Protein AF-A0A2V1DKL8-F1 (afdb_monomer)

pLDDT: mean 72.3, std 21.37, range [25.73, 98.31]

Sequence (509 aa):
MTGAEKKDPSKLLTTAANIFSCLVNYNNRELILEALHSHMLMFLSILDGDPPRKLQGILYDALERQISDAVESLVVLFRENKKTIEDAMGDLTGALDDKPTSRDTALGSLLHSFHAHFISGETPPTEGKKKELTEAKKKDLISEAARWIQTYKLDEDQTYNRLGRTLGNIKSGRDIVNLLYDLALPQLTLNTFVRFIRVFTMAKTPNILYGLPGTSTTTHTPSREIKQAFVSQDKSGFSDAAMKKARESLSLADDKIPFQQLVPVEKQHVLRLLECLHAKRTPQQGAPHYNLFGYSACKTMQQTEQLSLIYKKILIECRNKNDAFEVFWRAMVRYGILDLIDKKGYREDRKTIPELAKELSYPLKGDESVWVLKAFLRAAADSDPPDCLIRDFGFHLCTKREETVYLKAVYSQLLQKCSVSTLHEACMAGKLRELSRSYGIPVDENKQRLLGNQIGAAGVGYQTTDREFWRKGGIYKSSKKQALYINDRYIKLAREEFEQDRKNSLRFG

Structure (mmCIF, N/CA/C/O backbone):
data_AF-A0A2V1DKL8-F1
#
_entry.id   AF-A0A2V1DKL8-F1
#
loop_
_atom_site.group_PDB
_atom_site.id
_atom_site.type_symbol
_atom_site.label_atom_id
_atom_site.label_alt_id
_atom_site.label_comp_id
_atom_site.label_asym_id
_atom_site.label_entity_id
_atom_site.label_seq_id
_atom_site.pdbx_PDB_ins_code
_atom_site.Cartn_x
_atom_site.Cartn_y
_atom_site.Cartn_z
_atom_site.occupancy
_atom_site.B_iso_or_equiv
_atom_site.auth_seq_id
_atom_site.auth_comp_id
_atom_site.auth_asym_id
_atom_site.auth_atom_id
_atom_site.pdbx_PDB_model_num
ATOM 1 N N . MET A 1 1 ? 42.972 -24.983 19.646 1.00 34.84 1 MET A N 1
ATOM 2 C CA . MET A 1 1 ? 41.713 -25.579 19.148 1.00 34.84 1 MET A CA 1
ATOM 3 C C . MET A 1 1 ? 41.919 -26.005 17.701 1.00 34.84 1 MET A C 1
ATOM 5 O O . MET A 1 1 ? 41.715 -25.216 16.793 1.00 34.84 1 MET A O 1
ATOM 9 N N . THR A 1 2 ? 42.403 -27.224 17.490 1.00 37.97 2 THR A N 1
ATOM 10 C CA . THR A 1 2 ? 42.576 -27.852 16.172 1.00 37.97 2 THR A CA 1
ATOM 11 C C . THR A 1 2 ? 41.723 -29.107 16.175 1.00 37.97 2 THR A C 1
ATOM 13 O O . THR A 1 2 ? 42.066 -30.090 16.823 1.00 37.97 2 THR A O 1
ATOM 16 N N . GLY A 1 3 ? 40.570 -29.025 15.526 1.00 34.09 3 GLY A N 1
ATOM 17 C CA . GLY A 1 3 ? 39.575 -30.090 15.501 1.00 34.09 3 GLY A CA 1
ATOM 18 C C . GLY A 1 3 ? 38.412 -29.707 14.598 1.00 34.09 3 GLY A C 1
ATOM 19 O O . GLY A 1 3 ? 37.269 -29.714 15.031 1.00 34.09 3 GLY A O 1
ATOM 20 N N . ALA A 1 4 ? 38.707 -29.289 13.366 1.00 39.38 4 ALA A N 1
ATOM 21 C CA . ALA A 1 4 ? 37.689 -29.251 12.328 1.00 39.38 4 ALA A CA 1
ATOM 22 C C . ALA A 1 4 ? 37.575 -30.675 11.775 1.00 39.38 4 ALA A C 1
ATOM 24 O O . ALA A 1 4 ? 38.445 -31.125 11.028 1.00 39.38 4 ALA A O 1
ATOM 25 N N . GLU A 1 5 ? 36.544 -31.407 12.198 1.00 38.72 5 GLU A N 1
ATOM 26 C CA . GLU A 1 5 ? 36.168 -32.669 11.565 1.00 38.72 5 GLU A CA 1
ATOM 27 C C . GLU A 1 5 ? 36.008 -32.430 10.059 1.00 38.72 5 GLU A C 1
ATOM 29 O O . GLU A 1 5 ? 35.176 -31.626 9.627 1.00 38.72 5 GLU A O 1
ATOM 34 N N . LYS A 1 6 ? 36.824 -33.117 9.250 1.00 44.03 6 LYS A N 1
ATOM 35 C CA . LYS A 1 6 ? 36.648 -33.163 7.797 1.00 44.03 6 LYS A CA 1
ATOM 36 C C . LYS A 1 6 ? 35.292 -33.807 7.521 1.00 44.03 6 LYS A C 1
ATOM 38 O O . LYS A 1 6 ? 35.160 -35.027 7.573 1.00 44.03 6 LYS A O 1
ATOM 43 N N . LYS A 1 7 ? 34.275 -32.982 7.267 1.00 53.84 7 LYS A N 1
ATOM 44 C CA . LYS A 1 7 ? 32.959 -33.460 6.844 1.00 53.84 7 LYS A CA 1
ATOM 45 C C . LYS A 1 7 ? 33.120 -34.239 5.541 1.00 53.84 7 LYS A C 1
ATOM 47 O O . LYS A 1 7 ? 33.746 -33.754 4.602 1.00 53.84 7 LYS A O 1
ATOM 52 N N . ASP A 1 8 ? 32.557 -35.441 5.519 1.00 61.47 8 ASP A N 1
ATOM 53 C CA . ASP A 1 8 ? 32.541 -36.340 4.368 1.00 61.47 8 ASP A CA 1
ATOM 54 C C . ASP A 1 8 ? 31.956 -35.620 3.130 1.00 61.47 8 ASP A C 1
ATOM 56 O O . ASP A 1 8 ? 30.767 -35.267 3.135 1.00 61.47 8 ASP A O 1
ATOM 60 N N . PRO A 1 9 ? 32.762 -35.388 2.075 1.00 49.69 9 PRO A N 1
ATOM 61 C CA . PRO A 1 9 ? 32.331 -34.683 0.870 1.00 49.69 9 PRO A CA 1
ATOM 62 C C . PRO A 1 9 ? 31.106 -35.324 0.208 1.00 49.69 9 PRO A C 1
ATOM 64 O O . PRO A 1 9 ? 30.280 -34.616 -0.367 1.00 49.69 9 PRO A O 1
ATOM 67 N N . SER A 1 10 ? 30.938 -36.647 0.329 1.00 47.75 10 SER A N 1
ATOM 68 C CA . SER A 1 10 ? 29.822 -37.380 -0.281 1.00 47.75 10 SER A CA 1
ATOM 69 C C . SER A 1 10 ? 28.465 -37.029 0.348 1.00 47.75 10 SER A C 1
ATOM 71 O O . SER A 1 10 ? 27.461 -36.879 -0.356 1.00 47.75 10 SER A O 1
ATOM 73 N N . LYS A 1 11 ? 28.428 -36.796 1.666 1.00 55.28 11 LYS A N 1
ATOM 74 C CA . LYS A 1 11 ? 27.212 -36.383 2.387 1.00 55.28 11 LYS A CA 1
ATOM 75 C C . LYS A 1 11 ? 26.828 -34.941 2.072 1.00 55.28 11 LYS A C 1
ATOM 77 O O . LYS A 1 11 ? 25.643 -34.634 1.945 1.00 55.28 11 LYS A O 1
ATOM 82 N N . LEU A 1 12 ? 27.819 -34.064 1.903 1.00 51.78 12 LEU A N 1
ATOM 83 C CA . LEU A 1 12 ? 27.602 -32.673 1.492 1.00 51.78 12 LEU A CA 1
ATOM 84 C C . LEU A 1 12 ? 27.079 -32.585 0.052 1.00 51.78 12 LEU A C 1
ATOM 86 O O . LEU A 1 12 ? 26.135 -31.843 -0.208 1.00 51.78 12 LEU A O 1
ATOM 90 N N . LEU A 1 13 ? 27.619 -33.407 -0.851 1.00 50.56 13 LEU A N 1
ATOM 91 C CA . LEU A 1 13 ? 27.139 -33.552 -2.229 1.00 50.56 13 LEU A CA 1
ATOM 92 C C . LEU A 1 13 ? 25.694 -34.054 -2.296 1.00 50.56 13 LEU A C 1
ATOM 94 O O . LEU A 1 13 ? 24.873 -33.474 -3.001 1.00 50.56 13 LEU A O 1
ATOM 98 N N . THR A 1 14 ? 25.361 -35.072 -1.502 1.00 52.91 14 THR A N 1
ATOM 99 C CA . THR A 1 14 ? 23.989 -35.598 -1.404 1.00 52.91 14 THR A CA 1
ATOM 100 C C . THR A 1 14 ? 23.024 -34.541 -0.857 1.00 52.91 14 THR A C 1
ATOM 102 O O . THR A 1 14 ? 21.916 -34.378 -1.357 1.00 52.91 14 THR A O 1
ATOM 105 N N . THR A 1 15 ? 23.461 -33.759 0.133 1.00 55.34 15 THR A N 1
ATOM 106 C CA . THR A 1 15 ? 22.656 -32.674 0.715 1.00 55.34 15 THR A CA 1
ATOM 107 C C . THR A 1 15 ? 22.405 -31.557 -0.298 1.00 55.34 15 THR A C 1
ATOM 109 O O . THR A 1 15 ? 21.281 -31.078 -0.404 1.00 55.34 15 THR A O 1
ATOM 112 N N . ALA A 1 16 ? 23.410 -31.172 -1.087 1.00 51.88 16 ALA A N 1
ATOM 113 C CA . ALA A 1 16 ? 23.239 -30.166 -2.130 1.00 51.88 16 ALA A CA 1
ATOM 114 C C . ALA A 1 16 ? 22.355 -30.647 -3.284 1.00 51.88 16 ALA A C 1
ATOM 116 O O . ALA A 1 16 ? 21.522 -29.876 -3.747 1.00 51.88 16 ALA A O 1
ATOM 117 N N . ALA A 1 17 ? 22.467 -31.914 -3.696 1.00 50.84 17 ALA A N 1
ATOM 118 C CA . ALA A 1 17 ? 21.558 -32.503 -4.678 1.00 50.84 17 ALA A CA 1
ATOM 119 C C . ALA A 1 17 ? 20.100 -32.488 -4.182 1.00 50.84 17 ALA A C 1
ATOM 121 O O . ALA A 1 17 ? 19.198 -32.116 -4.929 1.00 50.84 17 ALA A O 1
ATOM 122 N N . ASN A 1 18 ? 19.876 -32.787 -2.898 1.00 54.19 18 ASN A N 1
ATOM 123 C CA . ASN A 1 18 ? 18.548 -32.732 -2.283 1.00 54.19 18 ASN A CA 1
ATOM 124 C C . ASN A 1 18 ? 18.017 -31.295 -2.160 1.00 54.19 18 ASN A C 1
ATOM 126 O O . ASN A 1 18 ? 16.849 -31.053 -2.442 1.00 54.19 18 ASN A O 1
ATOM 130 N N . ILE A 1 19 ? 18.861 -30.324 -1.789 1.00 53.41 19 ILE A N 1
ATOM 131 C CA . ILE A 1 19 ? 18.485 -28.900 -1.754 1.00 53.41 19 ILE A CA 1
ATOM 132 C C . ILE A 1 19 ? 18.141 -28.409 -3.161 1.00 53.41 19 ILE A C 1
ATOM 134 O O . ILE A 1 19 ? 17.143 -27.719 -3.336 1.00 53.41 19 ILE A O 1
ATOM 138 N N . PHE A 1 20 ? 18.925 -28.792 -4.168 1.00 52.41 20 PHE A N 1
ATOM 139 C CA . PHE A 1 20 ? 18.675 -28.419 -5.556 1.00 52.41 20 PHE A CA 1
ATOM 140 C C . PHE A 1 20 ? 17.367 -29.033 -6.073 1.00 52.41 20 PHE A C 1
ATOM 142 O O . PHE A 1 20 ? 16.547 -28.318 -6.637 1.00 52.41 20 PHE A O 1
ATOM 149 N N . SER A 1 21 ? 17.116 -30.316 -5.789 1.00 47.81 21 SER A N 1
ATOM 150 C CA . SER A 1 21 ? 15.840 -30.985 -6.081 1.00 47.81 21 SER A CA 1
ATOM 151 C C . SER A 1 21 ? 14.655 -30.294 -5.390 1.00 47.81 21 SER A C 1
ATOM 153 O O . SER A 1 21 ? 13.618 -30.075 -6.010 1.00 47.81 21 SER A O 1
ATOM 155 N N . CYS A 1 22 ? 14.822 -29.852 -4.140 1.00 48.22 22 CYS A N 1
ATOM 156 C CA . CYS A 1 22 ? 13.815 -29.061 -3.435 1.00 48.22 22 CYS A CA 1
ATOM 157 C C . CYS A 1 22 ? 13.587 -27.687 -4.081 1.00 48.22 22 CYS A C 1
ATOM 159 O O . CYS A 1 22 ? 12.439 -27.284 -4.216 1.00 48.22 22 CYS A O 1
ATOM 161 N N . LEU A 1 23 ? 14.645 -26.978 -4.491 1.00 49.31 23 LEU A N 1
ATOM 162 C CA . LEU A 1 23 ? 14.556 -25.650 -5.113 1.00 49.31 23 LEU A CA 1
ATOM 163 C C . LEU A 1 23 ? 13.902 -25.694 -6.498 1.00 49.31 23 LEU A C 1
ATOM 165 O O . LEU A 1 23 ? 13.157 -24.784 -6.839 1.00 49.31 23 LEU A O 1
ATOM 169 N N . VAL A 1 24 ? 14.119 -26.763 -7.264 1.00 48.94 24 VAL A N 1
ATOM 170 C CA . VAL A 1 24 ? 13.468 -26.999 -8.564 1.00 48.94 24 VAL A CA 1
ATOM 171 C C . VAL A 1 24 ? 11.943 -27.154 -8.429 1.00 48.94 24 VAL A C 1
ATOM 173 O O . VAL A 1 24 ? 11.218 -26.791 -9.348 1.00 48.94 24 VAL A O 1
ATOM 176 N N . ASN A 1 25 ? 11.441 -27.589 -7.268 1.00 46.91 25 ASN A N 1
ATOM 177 C CA . ASN A 1 25 ? 10.005 -27.728 -6.993 1.00 46.91 25 ASN A CA 1
ATOM 178 C C . ASN A 1 25 ? 9.313 -26.426 -6.526 1.00 46.91 25 ASN A C 1
ATOM 180 O O . ASN A 1 25 ? 8.113 -26.439 -6.245 1.00 46.91 25 ASN A O 1
ATOM 184 N N . TYR A 1 26 ? 10.032 -25.303 -6.405 1.00 48.69 26 TYR A N 1
ATOM 185 C CA . TYR A 1 26 ? 9.445 -24.014 -6.017 1.00 48.69 26 TYR A CA 1
ATOM 186 C C . TYR A 1 26 ? 9.045 -23.177 -7.243 1.00 48.69 26 TYR A C 1
ATOM 188 O O . TYR A 1 26 ? 9.864 -22.866 -8.096 1.00 48.69 26 TYR A O 1
ATOM 196 N N . ASN A 1 27 ? 7.807 -22.677 -7.280 1.00 41.16 27 ASN A N 1
ATOM 197 C CA . ASN A 1 27 ? 7.339 -21.751 -8.328 1.00 41.16 27 ASN A CA 1
ATOM 198 C C . ASN A 1 27 ? 7.827 -20.295 -8.152 1.00 41.16 27 ASN A C 1
ATOM 200 O O . ASN A 1 27 ? 7.345 -19.397 -8.838 1.00 41.16 27 ASN A O 1
ATOM 204 N N . ASN A 1 28 ? 8.761 -20.019 -7.233 1.00 45.53 28 ASN A N 1
ATOM 205 C CA . ASN A 1 28 ? 9.243 -18.659 -6.979 1.00 45.53 28 ASN A CA 1
ATOM 206 C C . ASN A 1 28 ? 10.683 -18.463 -7.472 1.00 45.53 28 ASN A C 1
ATOM 208 O O . ASN A 1 28 ? 11.660 -18.822 -6.812 1.00 45.53 28 ASN A O 1
ATOM 212 N N . ARG A 1 29 ? 10.786 -17.843 -8.648 1.00 41.84 29 ARG A N 1
ATOM 213 C CA . ARG A 1 29 ? 12.025 -17.652 -9.406 1.00 41.84 29 ARG A CA 1
ATOM 214 C C . ARG A 1 29 ? 13.069 -16.786 -8.687 1.00 41.84 29 ARG A C 1
ATOM 216 O O . ARG A 1 29 ? 14.257 -17.017 -8.886 1.00 41.84 29 ARG A O 1
ATOM 223 N N . GLU A 1 30 ? 12.662 -15.824 -7.857 1.00 42.25 30 GLU A N 1
ATOM 224 C CA . GLU A 1 30 ? 13.596 -14.937 -7.136 1.00 42.25 30 GLU A CA 1
ATOM 225 C C . GLU A 1 30 ? 14.198 -15.612 -5.898 1.00 42.25 30 GLU A C 1
ATOM 227 O O . GLU A 1 30 ? 15.414 -15.575 -5.707 1.00 42.25 30 GLU A O 1
ATOM 232 N N . LEU A 1 31 ? 13.378 -16.333 -5.127 1.00 47.94 31 LEU A N 1
ATOM 233 C CA . LEU A 1 31 ? 13.837 -17.139 -3.987 1.00 47.94 31 LEU A CA 1
ATOM 234 C C . LEU A 1 31 ? 14.804 -18.249 -4.421 1.00 47.94 31 LEU A C 1
ATOM 236 O O . LEU A 1 31 ? 15.792 -18.514 -3.736 1.00 47.94 31 LEU A O 1
ATOM 240 N N . ILE A 1 32 ? 14.564 -18.857 -5.588 1.00 50.50 32 ILE A N 1
ATOM 241 C CA . ILE A 1 32 ? 15.479 -19.836 -6.187 1.00 50.50 32 ILE A CA 1
ATOM 242 C C . ILE A 1 32 ? 16.843 -19.203 -6.488 1.00 50.50 32 ILE A C 1
ATOM 244 O O . ILE A 1 32 ? 17.870 -19.814 -6.199 1.00 50.50 32 ILE A O 1
ATOM 248 N N . LEU A 1 33 ? 16.877 -17.984 -7.034 1.00 45.41 33 LEU A N 1
ATOM 249 C CA . LEU A 1 33 ? 18.122 -17.303 -7.406 1.00 45.41 33 LEU A CA 1
ATOM 250 C C . LEU A 1 33 ? 18.946 -16.872 -6.184 1.00 45.41 33 LEU A C 1
ATOM 252 O O . LEU A 1 33 ? 20.166 -17.044 -6.188 1.00 45.41 33 LEU A O 1
ATOM 256 N N . GLU A 1 34 ? 18.308 -16.371 -5.126 1.00 49.34 34 GLU A N 1
ATOM 257 C CA . GLU A 1 34 ? 18.997 -16.001 -3.880 1.00 49.34 34 GLU A CA 1
ATOM 258 C C . GLU A 1 34 ? 19.499 -17.224 -3.101 1.00 49.34 34 GLU A C 1
ATOM 260 O O . GLU A 1 34 ? 20.631 -17.227 -2.593 1.00 49.34 34 GLU A O 1
ATOM 265 N N . ALA A 1 35 ? 18.698 -18.294 -3.058 1.00 51.62 35 ALA A N 1
ATOM 266 C CA . ALA A 1 35 ? 19.099 -19.557 -2.456 1.00 51.62 35 ALA A CA 1
ATOM 267 C C . ALA A 1 35 ? 20.248 -20.203 -3.242 1.00 51.62 35 ALA A C 1
ATOM 269 O O . ALA A 1 35 ? 21.226 -20.635 -2.630 1.00 51.62 35 ALA A O 1
ATOM 270 N N . LEU A 1 36 ? 20.186 -20.216 -4.578 1.00 51.56 36 LEU A N 1
ATOM 271 C CA . LEU A 1 36 ? 21.268 -20.715 -5.430 1.00 51.56 36 LEU A CA 1
ATOM 272 C C . LEU A 1 36 ? 22.556 -19.929 -5.220 1.00 51.56 36 LEU A C 1
ATOM 274 O O . LEU A 1 36 ? 23.607 -20.535 -5.041 1.00 51.56 36 LEU A O 1
ATOM 278 N N . HIS A 1 37 ? 22.482 -18.598 -5.182 1.00 51.81 37 HIS A N 1
ATOM 279 C CA . HIS A 1 37 ? 23.653 -17.751 -4.976 1.00 51.81 37 HIS A CA 1
ATOM 280 C C . HIS A 1 37 ? 24.334 -18.035 -3.628 1.00 51.81 37 HIS A C 1
ATOM 282 O O . HIS A 1 37 ? 25.543 -18.268 -3.582 1.00 51.81 37 HIS A O 1
ATOM 288 N N . SER A 1 38 ? 23.562 -18.098 -2.540 1.00 50.53 38 SER A N 1
ATOM 289 C CA . SER A 1 38 ? 24.103 -18.299 -1.189 1.00 50.53 38 SER A CA 1
ATOM 290 C C . SER A 1 38 ? 24.679 -19.704 -0.987 1.00 50.53 38 SER A C 1
ATOM 292 O O . SER A 1 38 ? 25.759 -19.864 -0.413 1.00 50.53 38 SER A O 1
ATOM 294 N N . HIS A 1 39 ? 24.003 -20.734 -1.505 1.00 58.09 39 HIS A N 1
ATOM 295 C CA . HIS A 1 39 ? 24.470 -22.114 -1.383 1.00 58.09 39 HIS A CA 1
ATOM 296 C C . HIS A 1 39 ? 25.625 -22.422 -2.343 1.00 58.09 39 HIS A C 1
ATOM 298 O O . HIS A 1 39 ? 26.520 -23.174 -1.969 1.00 58.09 39 HIS A O 1
ATOM 304 N N . MET A 1 40 ? 25.683 -21.803 -3.529 1.00 55.00 40 MET A N 1
ATOM 305 C CA . MET A 1 40 ? 26.825 -21.948 -4.440 1.00 55.00 40 MET A CA 1
ATOM 306 C C . MET A 1 40 ? 28.096 -21.300 -3.896 1.00 55.00 40 MET A C 1
ATOM 308 O O . MET A 1 40 ? 29.163 -21.883 -4.051 1.00 55.00 40 MET A O 1
ATOM 312 N N . LEU A 1 41 ? 28.015 -20.145 -3.226 1.00 54.16 41 LEU A N 1
ATOM 313 C CA . LEU A 1 41 ? 29.183 -19.544 -2.567 1.00 54.16 41 LEU A CA 1
ATOM 314 C C . LEU A 1 41 ? 29.725 -20.437 -1.441 1.00 54.16 41 LEU A C 1
ATOM 316 O O . LEU A 1 41 ? 30.938 -20.568 -1.285 1.00 54.16 41 LEU A O 1
ATOM 320 N N . MET A 1 42 ? 28.831 -21.107 -0.707 1.00 56.12 42 MET A N 1
ATOM 321 C CA . MET A 1 42 ? 29.203 -22.126 0.277 1.00 56.12 42 MET A CA 1
ATOM 322 C C . MET A 1 42 ? 29.793 -23.383 -0.384 1.00 56.12 42 MET A C 1
ATOM 324 O O . MET A 1 42 ? 30.676 -24.015 0.178 1.00 56.12 42 MET A O 1
ATOM 328 N N . PHE A 1 43 ? 29.337 -23.751 -1.581 1.00 54.03 43 PHE A N 1
ATOM 329 C CA . PHE A 1 43 ? 29.824 -24.931 -2.298 1.00 54.03 43 PHE A CA 1
ATOM 330 C C . PHE A 1 43 ? 31.195 -24.704 -2.952 1.00 54.03 43 PHE A C 1
ATOM 332 O O . PHE A 1 43 ? 32.062 -25.576 -2.917 1.00 54.03 43 PHE A O 1
ATOM 339 N N . LEU A 1 44 ? 31.414 -23.510 -3.509 1.00 54.84 44 LEU A N 1
ATOM 340 C CA . LEU A 1 44 ? 32.67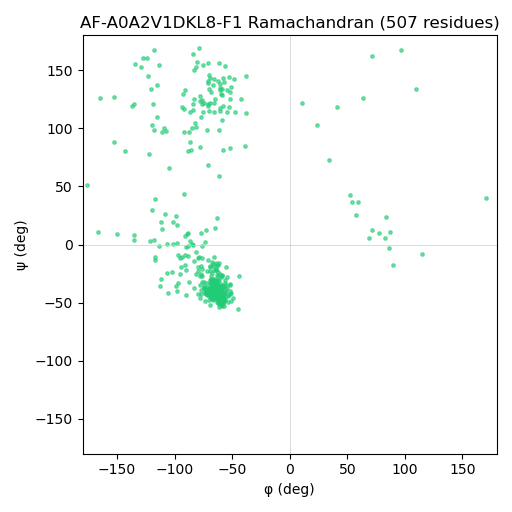5 -23.099 -4.127 1.00 54.84 44 LEU A CA 1
ATOM 341 C C . LEU A 1 44 ? 33.814 -22.960 -3.109 1.00 54.84 44 LEU A C 1
ATOM 343 O O . LEU A 1 44 ? 34.968 -23.110 -3.489 1.00 54.84 44 LEU A O 1
ATOM 347 N N . SER A 1 45 ? 33.509 -22.720 -1.829 1.00 55.72 45 SER A N 1
ATOM 348 C CA . SER A 1 45 ? 34.519 -22.688 -0.763 1.00 55.72 45 SER A CA 1
ATOM 349 C C . SER A 1 45 ? 34.945 -24.077 -0.268 1.00 55.72 45 SER A C 1
ATOM 351 O O . SER A 1 45 ? 35.936 -24.184 0.449 1.00 55.72 45 SER A O 1
ATOM 353 N N . ILE A 1 46 ? 34.220 -25.136 -0.651 1.00 54.88 46 ILE A N 1
ATOM 354 C CA . ILE A 1 46 ? 34.456 -26.522 -0.207 1.00 54.88 46 ILE A CA 1
ATOM 355 C C . ILE A 1 46 ? 35.180 -27.354 -1.281 1.00 54.88 46 ILE A C 1
ATOM 357 O O . ILE A 1 46 ? 35.836 -28.347 -0.963 1.00 54.88 46 ILE A O 1
ATOM 361 N N . LEU A 1 47 ? 35.076 -26.976 -2.556 1.00 54.16 47 LEU A N 1
ATOM 362 C CA . LEU A 1 47 ? 35.704 -27.700 -3.661 1.00 54.16 47 LEU A CA 1
ATOM 363 C C . LEU A 1 47 ? 37.162 -27.252 -3.862 1.00 54.16 47 LEU A C 1
ATOM 365 O O . LEU A 1 47 ? 37.419 -26.246 -4.516 1.00 54.16 47 LEU A O 1
ATOM 369 N N . ASP A 1 48 ? 38.120 -28.037 -3.359 1.00 49.28 48 ASP A N 1
ATOM 370 C CA . ASP A 1 48 ? 39.527 -27.936 -3.773 1.00 49.28 48 ASP A CA 1
ATOM 371 C C . ASP A 1 48 ? 39.699 -28.466 -5.218 1.00 49.28 48 ASP A C 1
ATOM 373 O O . ASP A 1 48 ? 39.408 -29.632 -5.526 1.00 49.28 48 ASP A O 1
ATOM 377 N N . GLY A 1 49 ? 40.184 -27.601 -6.117 1.00 60.91 49 GLY A N 1
ATOM 378 C CA . GLY A 1 49 ? 40.413 -27.876 -7.547 1.00 60.91 49 GLY A CA 1
ATOM 379 C C . GLY A 1 49 ? 39.270 -27.428 -8.469 1.00 60.91 49 GLY A C 1
ATOM 380 O O . GLY A 1 49 ? 38.199 -27.116 -7.978 1.00 60.91 49 GLY A O 1
ATOM 381 N N . ASP A 1 50 ? 39.515 -27.409 -9.794 1.00 55.75 50 ASP A N 1
ATOM 382 C CA . ASP A 1 50 ? 38.708 -26.786 -10.879 1.00 55.75 50 ASP A CA 1
ATOM 383 C C . ASP A 1 50 ? 37.168 -26.923 -10.703 1.00 55.75 50 ASP A C 1
ATOM 385 O O . ASP A 1 50 ? 36.546 -27.858 -11.235 1.00 55.75 50 ASP A O 1
ATOM 389 N N . PRO A 1 51 ? 36.533 -26.009 -9.934 1.00 57.66 51 PRO A N 1
ATOM 390 C CA . PRO A 1 51 ? 35.159 -26.162 -9.449 1.00 57.66 51 PRO A CA 1
ATOM 391 C C . PRO A 1 51 ? 34.090 -26.199 -10.555 1.00 57.66 51 PRO A C 1
ATOM 393 O O . PRO A 1 51 ? 33.126 -26.959 -10.414 1.00 57.66 51 PRO A O 1
ATOM 396 N N . PRO A 1 52 ? 34.230 -25.448 -11.672 1.00 58.56 52 PRO A N 1
ATOM 397 C CA . PRO A 1 52 ? 33.243 -25.431 -12.742 1.00 58.56 52 PRO A CA 1
ATOM 398 C C . PRO A 1 52 ? 32.980 -26.807 -13.343 1.00 58.56 52 PRO A C 1
ATOM 400 O O . PRO A 1 52 ? 31.824 -27.146 -13.559 1.00 58.56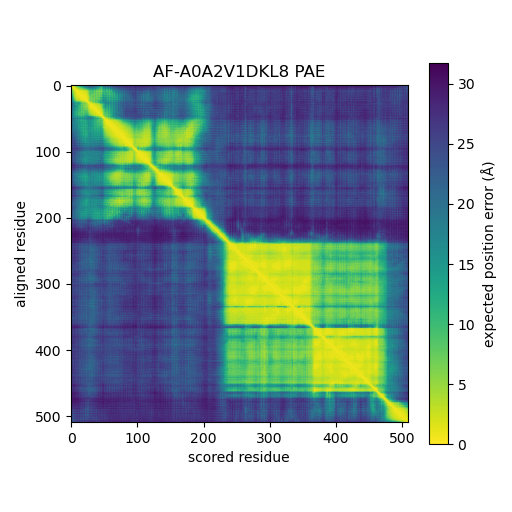 52 PRO A O 1
ATOM 403 N N . ARG A 1 53 ? 34.016 -27.624 -13.578 1.00 58.62 53 ARG A N 1
ATOM 404 C CA . ARG A 1 53 ? 33.861 -28.903 -14.294 1.00 58.62 53 ARG A CA 1
ATOM 405 C C . ARG A 1 53 ? 33.175 -29.972 -13.452 1.00 58.62 53 ARG A C 1
ATOM 407 O O . ARG A 1 53 ? 32.310 -30.680 -13.959 1.00 58.62 53 ARG A O 1
ATOM 414 N N . LYS A 1 54 ? 33.533 -30.078 -12.168 1.00 65.06 54 LYS A N 1
ATOM 415 C CA . LYS A 1 54 ? 32.912 -31.053 -11.256 1.00 65.06 54 LYS A CA 1
ATOM 416 C C . LYS A 1 54 ? 31.460 -30.690 -10.962 1.00 65.06 54 LYS A C 1
ATOM 418 O O . LYS A 1 54 ? 30.599 -31.560 -11.014 1.00 65.06 54 LYS A O 1
ATOM 423 N N . LEU A 1 55 ? 31.182 -29.409 -10.708 1.00 59.81 55 LEU A N 1
ATOM 424 C CA . LEU A 1 55 ? 29.823 -28.934 -10.453 1.00 59.81 55 LEU A CA 1
ATOM 425 C C . LEU A 1 55 ? 28.940 -29.057 -11.702 1.00 59.81 55 LEU A C 1
ATOM 427 O O . LEU A 1 55 ? 27.787 -29.459 -11.602 1.00 59.81 55 LEU A O 1
ATOM 431 N N . GLN A 1 56 ? 29.504 -28.776 -12.880 1.00 60.78 56 GLN A N 1
ATOM 432 C CA . GLN A 1 56 ? 28.856 -29.016 -14.163 1.00 60.78 56 GLN A CA 1
ATOM 433 C C . GLN A 1 56 ? 28.498 -30.499 -14.331 1.00 60.78 56 GLN A C 1
ATOM 435 O O . GLN A 1 56 ? 27.352 -30.784 -14.653 1.00 60.78 56 GLN A O 1
ATOM 440 N N . GLY A 1 57 ? 29.421 -31.428 -14.055 1.00 68.44 57 GLY A N 1
ATOM 441 C CA . GLY A 1 57 ? 29.146 -32.871 -14.101 1.00 68.44 57 GLY A CA 1
ATOM 442 C C . GLY A 1 57 ? 28.002 -33.292 -13.174 1.00 68.44 57 GLY A C 1
ATOM 443 O O . GLY A 1 57 ? 27.041 -33.890 -13.631 1.00 68.44 57 GLY A O 1
ATOM 444 N N . ILE A 1 58 ? 28.039 -32.877 -11.904 1.00 69.31 58 ILE A N 1
ATOM 445 C CA . ILE A 1 58 ? 26.988 -33.201 -10.920 1.00 69.31 58 ILE A CA 1
ATOM 446 C C . ILE A 1 58 ? 25.624 -32.643 -11.338 1.00 69.31 58 ILE A C 1
ATOM 448 O O . ILE A 1 58 ? 24.603 -33.306 -11.162 1.00 69.31 58 ILE A O 1
ATOM 452 N N . LEU A 1 59 ? 25.595 -31.423 -11.880 1.00 61.41 59 LEU A N 1
ATOM 453 C CA . LEU A 1 59 ? 24.363 -30.818 -12.372 1.00 61.41 59 LEU A CA 1
ATOM 454 C C . LEU A 1 59 ? 23.835 -31.552 -13.600 1.00 61.41 59 LEU A C 1
ATOM 456 O O . LEU A 1 59 ? 22.637 -31.795 -13.646 1.00 61.41 59 LEU A O 1
ATOM 460 N N . TYR A 1 60 ? 24.693 -31.937 -14.550 1.00 66.69 60 TYR A N 1
ATOM 461 C CA . TYR A 1 60 ? 24.278 -32.760 -15.688 1.00 66.69 60 TYR A CA 1
ATOM 462 C C . TYR A 1 60 ? 23.729 -34.112 -15.232 1.00 66.69 60 TYR A C 1
ATOM 464 O O . TYR A 1 60 ? 22.638 -34.465 -15.661 1.00 66.69 60 TYR A O 1
ATOM 472 N N . ASP A 1 61 ? 24.401 -34.800 -14.307 1.00 70.88 61 ASP A N 1
ATOM 473 C CA . ASP A 1 61 ? 23.952 -36.098 -13.790 1.00 70.88 61 ASP A CA 1
ATOM 474 C C . ASP A 1 61 ? 22.601 -35.989 -13.059 1.00 70.88 61 ASP A C 1
ATOM 476 O O . ASP A 1 61 ? 21.727 -36.844 -13.204 1.00 70.88 61 ASP A O 1
ATOM 480 N N . ALA A 1 62 ? 22.403 -34.938 -12.254 1.00 68.50 62 ALA A N 1
ATOM 481 C CA . ALA A 1 62 ? 21.142 -34.703 -11.545 1.00 68.50 62 ALA A CA 1
ATOM 482 C C . ALA A 1 62 ? 20.001 -34.360 -12.513 1.00 68.50 62 ALA A C 1
ATOM 484 O O . ALA A 1 62 ? 18.882 -34.853 -12.361 1.00 68.50 62 ALA A O 1
ATOM 485 N N . LEU A 1 63 ? 20.303 -33.543 -13.523 1.00 62.78 63 LEU A N 1
ATOM 486 C CA . LEU A 1 63 ? 19.374 -33.166 -14.578 1.00 62.78 63 LEU A CA 1
ATOM 487 C C . LEU A 1 63 ? 18.955 -34.380 -15.411 1.00 62.78 63 LEU A C 1
ATOM 489 O O . LEU A 1 63 ? 17.774 -34.576 -15.672 1.00 62.78 63 LEU A O 1
ATOM 493 N N . GLU A 1 64 ? 19.927 -35.202 -15.800 1.00 71.19 64 GLU A N 1
ATOM 494 C CA . GLU A 1 64 ? 19.732 -36.421 -16.578 1.00 71.19 64 GLU A CA 1
ATOM 495 C C . GLU A 1 64 ? 18.851 -37.423 -15.828 1.00 71.19 64 GLU A C 1
ATOM 497 O O . GLU A 1 64 ? 17.918 -37.966 -16.418 1.00 71.19 64 GLU A O 1
ATOM 502 N N . ARG A 1 65 ? 19.059 -37.595 -14.514 1.00 72.88 65 ARG A N 1
ATOM 503 C CA . ARG A 1 65 ? 18.181 -38.428 -13.673 1.00 72.88 65 ARG A CA 1
ATOM 504 C C . ARG A 1 65 ? 16.753 -37.900 -13.624 1.00 72.88 65 ARG A C 1
ATOM 506 O O . ARG A 1 65 ? 15.832 -38.658 -13.898 1.00 72.88 65 ARG A O 1
ATOM 513 N N . GLN A 1 66 ? 16.562 -36.609 -13.343 1.00 70.56 66 GLN A N 1
ATOM 514 C CA . GLN A 1 66 ? 15.222 -36.016 -13.274 1.00 70.56 66 GLN A CA 1
ATOM 515 C C . G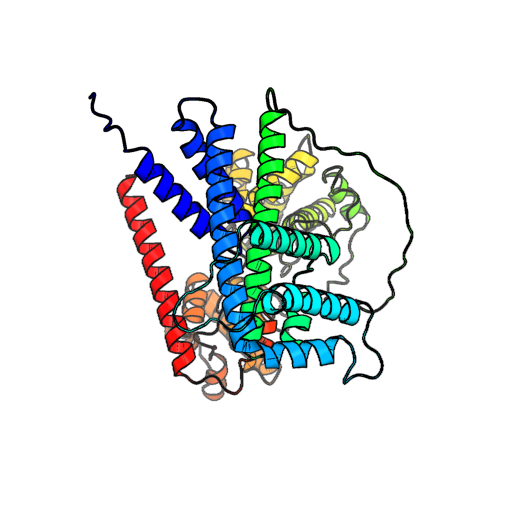LN A 1 66 ? 14.476 -36.145 -14.608 1.00 70.56 66 GLN A C 1
ATOM 517 O O . GLN A 1 66 ? 13.289 -36.468 -14.640 1.00 70.56 66 GLN A O 1
ATOM 522 N N . ILE A 1 67 ? 15.184 -35.920 -15.714 1.00 67.44 67 ILE A N 1
ATOM 523 C CA . ILE A 1 67 ? 14.639 -36.102 -17.053 1.00 67.44 67 ILE A CA 1
ATOM 524 C C . ILE A 1 67 ? 14.292 -37.578 -17.299 1.00 67.44 67 ILE A C 1
ATOM 526 O O . ILE A 1 67 ? 13.208 -37.860 -17.803 1.00 67.44 67 ILE A O 1
ATOM 530 N N . SER A 1 68 ? 15.171 -38.520 -16.937 1.00 72.69 68 SER A N 1
ATOM 531 C CA . SER A 1 68 ? 14.910 -39.957 -17.090 1.00 72.69 68 SER A CA 1
ATOM 532 C C . SER A 1 68 ? 13.665 -40.387 -16.309 1.00 72.69 68 SER A C 1
ATOM 534 O O . SER A 1 68 ? 12.798 -41.047 -16.878 1.00 72.69 68 SER A O 1
ATOM 536 N N . ASP A 1 69 ? 13.527 -39.955 -15.054 1.00 74.88 69 ASP A N 1
ATOM 537 C CA . ASP A 1 69 ? 12.381 -40.279 -14.195 1.00 74.88 69 ASP A CA 1
ATOM 538 C C . ASP A 1 69 ? 11.065 -39.713 -14.757 1.00 74.88 69 ASP A C 1
ATOM 540 O O . ASP A 1 69 ? 10.024 -40.383 -14.762 1.00 74.88 69 ASP A O 1
ATOM 544 N N . ALA A 1 70 ? 11.102 -38.485 -15.284 1.00 71.25 70 ALA A N 1
ATOM 545 C CA . ALA A 1 70 ? 9.948 -37.852 -15.916 1.00 71.25 70 ALA A CA 1
ATOM 546 C C . ALA A 1 70 ? 9.572 -38.532 -17.245 1.00 71.25 70 ALA A C 1
ATOM 548 O O . ALA A 1 70 ? 8.387 -38.754 -17.506 1.00 71.25 70 ALA A O 1
ATOM 549 N N . VAL A 1 71 ? 10.558 -38.931 -18.061 1.00 70.56 71 VAL A N 1
ATOM 550 C CA . VAL A 1 71 ? 10.325 -39.713 -19.287 1.00 70.56 71 VAL A CA 1
ATOM 551 C C . VAL A 1 71 ? 9.692 -41.060 -18.946 1.00 70.56 71 VAL A C 1
ATOM 553 O O . VAL A 1 71 ? 8.699 -41.431 -19.565 1.00 70.56 71 VAL A O 1
ATOM 556 N N . GLU A 1 72 ? 10.207 -41.784 -17.952 1.00 75.94 72 GLU A N 1
ATOM 557 C CA . GLU A 1 72 ? 9.634 -43.069 -17.531 1.00 75.94 72 GLU A CA 1
ATOM 558 C C . GLU A 1 72 ? 8.198 -42.918 -17.018 1.00 75.94 72 GLU A C 1
ATOM 560 O O . GLU A 1 72 ? 7.319 -43.700 -17.391 1.00 75.94 72 GLU A O 1
ATOM 565 N N . SER A 1 73 ? 7.932 -41.868 -16.240 1.00 77.50 73 SER A N 1
ATOM 566 C CA . SER A 1 73 ? 6.586 -41.542 -15.758 1.00 77.50 73 SER A CA 1
ATOM 567 C C . SER A 1 73 ? 5.621 -41.244 -16.910 1.00 77.50 73 SER A C 1
ATOM 569 O O . SER A 1 73 ? 4.489 -41.731 -16.918 1.00 77.50 73 SER A O 1
ATOM 571 N N . LEU A 1 74 ? 6.076 -40.512 -17.933 1.00 72.50 74 LEU A N 1
ATOM 572 C CA . LEU A 1 74 ? 5.288 -40.255 -19.140 1.00 72.50 74 LEU A CA 1
ATOM 573 C C . LEU A 1 74 ? 5.030 -41.527 -19.944 1.00 72.50 74 LEU A C 1
ATOM 575 O O . LEU A 1 74 ? 3.900 -41.730 -20.376 1.00 72.50 74 LEU A O 1
ATOM 579 N N . VAL A 1 75 ? 6.017 -42.413 -20.105 1.00 75.88 75 VAL A N 1
ATOM 580 C CA . VAL A 1 75 ? 5.828 -43.705 -20.793 1.00 75.88 75 VAL A CA 1
ATOM 581 C C . VAL A 1 75 ? 4.700 -44.501 -20.136 1.00 75.88 75 VAL A C 1
ATOM 583 O O . VAL A 1 75 ? 3.839 -45.047 -20.830 1.00 75.88 75 VAL A O 1
ATOM 586 N N . VAL A 1 76 ? 4.699 -44.576 -18.801 1.00 78.62 76 VAL A N 1
ATOM 587 C CA . VAL A 1 76 ? 3.664 -45.286 -18.039 1.00 78.62 76 VAL A CA 1
ATOM 588 C C . VAL A 1 76 ? 2.301 -44.634 -18.259 1.00 78.62 76 VAL A C 1
ATOM 590 O O . VAL A 1 76 ? 1.359 -45.324 -18.648 1.00 78.62 76 VAL A O 1
ATOM 593 N N . LEU A 1 77 ? 2.203 -43.309 -18.118 1.00 75.31 77 LEU A N 1
ATOM 594 C CA . LEU A 1 77 ? 0.940 -42.590 -18.298 1.00 75.31 77 LEU A CA 1
ATOM 595 C C . LEU A 1 77 ? 0.381 -42.700 -19.718 1.00 75.31 77 LEU A C 1
ATOM 597 O O . LEU A 1 77 ? -0.817 -42.937 -19.873 1.00 75.31 77 LEU A O 1
ATOM 601 N N . PHE A 1 78 ? 1.221 -42.563 -20.747 1.00 75.62 78 PHE A N 1
ATOM 602 C CA . PHE A 1 78 ? 0.804 -42.705 -22.144 1.00 75.62 78 PHE A CA 1
ATOM 603 C C . PHE A 1 78 ? 0.312 -44.122 -22.442 1.00 75.62 78 PHE A C 1
ATOM 605 O O . PHE A 1 78 ? -0.658 -44.296 -23.176 1.00 75.62 78 PHE A O 1
ATOM 612 N N . ARG A 1 79 ? 0.933 -45.142 -21.839 1.00 78.94 79 ARG A N 1
ATOM 613 C CA . ARG A 1 79 ? 0.497 -46.535 -21.981 1.00 78.94 79 ARG A CA 1
ATOM 614 C C . ARG A 1 79 ? -0.844 -46.784 -21.293 1.00 78.94 79 ARG A C 1
ATOM 616 O O . ARG A 1 79 ? -1.723 -47.399 -21.890 1.00 78.94 79 ARG A O 1
ATOM 623 N N . GLU A 1 80 ? -1.007 -46.304 -20.063 1.00 81.50 80 GLU A N 1
ATOM 624 C CA . GLU A 1 80 ? -2.232 -46.484 -19.273 1.00 81.50 80 GLU A CA 1
ATOM 625 C C . GLU A 1 80 ? -3.424 -45.702 -19.840 1.00 81.50 80 GLU A C 1
ATOM 627 O O . GLU A 1 80 ? -4.566 -46.138 -19.713 1.00 81.50 80 GLU A O 1
ATOM 632 N N . ASN A 1 81 ? -3.169 -44.569 -20.502 1.00 79.12 81 ASN A N 1
ATOM 633 C CA . ASN A 1 81 ? -4.201 -43.666 -21.020 1.00 79.12 81 ASN A CA 1
ATOM 634 C C . ASN A 1 81 ? -4.260 -43.633 -22.554 1.00 79.12 81 ASN A C 1
ATOM 636 O O . ASN A 1 81 ? -4.817 -42.690 -23.115 1.00 79.12 81 ASN A O 1
ATOM 640 N N . LYS A 1 82 ? -3.713 -44.651 -23.235 1.00 83.12 82 LYS A N 1
ATOM 641 C CA . LYS A 1 82 ? -3.565 -44.695 -24.699 1.00 83.12 82 LYS A CA 1
ATOM 642 C C . LYS A 1 82 ? -4.826 -44.244 -25.442 1.00 83.12 82 LYS A C 1
ATOM 644 O O . LYS A 1 82 ? -4.769 -43.299 -26.216 1.00 83.12 82 LYS A O 1
ATOM 649 N N . LYS A 1 83 ? -5.967 -44.877 -25.152 1.00 82.31 83 LYS A N 1
ATOM 650 C CA . LYS A 1 83 ? -7.240 -44.587 -25.828 1.00 82.31 83 LYS A CA 1
ATOM 651 C C . LYS A 1 83 ? -7.673 -43.126 -25.649 1.00 82.31 83 LYS A C 1
ATOM 653 O O . LYS A 1 83 ? -7.996 -42.464 -26.620 1.00 82.31 83 LYS A O 1
ATOM 658 N N . THR A 1 84 ? -7.609 -42.607 -24.423 1.00 77.12 84 THR A N 1
ATOM 659 C CA . THR A 1 84 ? -7.966 -41.213 -24.111 1.00 77.12 84 THR A CA 1
ATOM 660 C C . THR A 1 84 ? -7.081 -40.213 -24.857 1.00 77.12 84 THR A C 1
ATOM 662 O O . THR A 1 84 ? -7.546 -39.155 -25.269 1.00 77.12 84 THR A O 1
ATOM 665 N N . ILE A 1 85 ? -5.797 -40.537 -25.029 1.00 75.94 85 ILE A N 1
ATOM 666 C CA . ILE A 1 85 ? -4.847 -39.698 -25.767 1.00 75.94 85 ILE A CA 1
ATOM 667 C C . ILE A 1 85 ? -5.125 -39.773 -27.272 1.00 75.94 85 ILE A C 1
ATOM 669 O O . ILE A 1 85 ? -5.090 -38.742 -27.935 1.00 75.94 85 ILE A O 1
ATOM 673 N N . GLU A 1 86 ? -5.433 -40.957 -27.808 1.00 79.56 86 GLU A N 1
ATOM 674 C CA . GLU A 1 86 ? -5.855 -41.142 -29.204 1.00 79.56 86 GLU A CA 1
ATOM 675 C C . GLU A 1 86 ? -7.126 -40.348 -29.527 1.00 79.56 86 GLU A C 1
ATOM 677 O O . GLU A 1 86 ? -7.147 -39.630 -30.528 1.00 79.56 86 GLU A O 1
ATOM 682 N N . ASP A 1 87 ? -8.120 -40.386 -28.638 1.00 78.25 87 ASP A N 1
ATOM 683 C CA . ASP A 1 87 ? -9.355 -39.609 -28.763 1.00 78.25 87 ASP A CA 1
ATOM 684 C C . ASP A 1 87 ? -9.049 -38.093 -28.757 1.00 78.25 87 ASP A C 1
ATOM 686 O O . ASP A 1 87 ? -9.424 -37.374 -29.682 1.00 78.25 87 ASP A O 1
ATOM 690 N N . ALA A 1 88 ? -8.251 -37.609 -27.796 1.00 73.25 88 ALA A N 1
ATOM 691 C CA . ALA A 1 88 ? -7.875 -36.193 -27.715 1.00 73.25 88 ALA A CA 1
ATOM 692 C C . ALA A 1 88 ? -7.021 -35.706 -28.905 1.00 73.25 88 ALA A C 1
ATOM 694 O O . ALA A 1 88 ? -7.093 -34.538 -29.295 1.00 73.25 88 ALA A O 1
ATOM 695 N N . MET A 1 89 ? -6.194 -36.578 -29.494 1.00 76.88 89 MET A N 1
ATOM 696 C CA . MET A 1 89 ? -5.470 -36.273 -30.733 1.00 76.88 89 MET A CA 1
ATOM 697 C C . MET A 1 89 ? -6.426 -36.135 -31.920 1.00 76.88 89 MET A C 1
ATOM 699 O O . MET A 1 89 ? -6.232 -35.238 -32.744 1.00 76.88 89 MET A O 1
ATOM 703 N N . GLY A 1 90 ? -7.453 -36.987 -31.999 1.00 74.88 90 GLY A N 1
ATOM 704 C CA . GLY A 1 90 ? -8.536 -36.855 -32.974 1.00 74.88 90 GLY A CA 1
ATOM 705 C C . GLY A 1 90 ? -9.205 -35.486 -32.871 1.00 74.88 90 GLY A C 1
ATOM 706 O O . GLY A 1 90 ? -9.303 -34.768 -33.865 1.00 74.88 90 GLY A O 1
ATOM 707 N N . ASP A 1 91 ? -9.538 -35.065 -31.654 1.00 73.56 91 ASP A N 1
ATOM 708 C CA . ASP A 1 91 ? -10.176 -33.771 -31.400 1.00 73.56 91 ASP A CA 1
ATOM 709 C C . ASP A 1 91 ? -9.286 -32.595 -31.833 1.00 73.56 91 ASP A C 1
ATOM 711 O O . ASP A 1 91 ? -9.726 -31.709 -32.566 1.00 73.56 91 ASP A O 1
ATOM 715 N N . LEU A 1 92 ? -7.998 -32.603 -31.461 1.00 71.69 92 LEU A N 1
ATOM 716 C CA . LEU A 1 92 ? -7.049 -31.531 -31.811 1.00 71.69 92 LEU A CA 1
ATOM 717 C C . LEU A 1 92 ? -6.736 -31.441 -33.306 1.00 71.69 92 LEU A C 1
ATOM 719 O O . LEU A 1 92 ? -6.420 -30.363 -33.813 1.00 71.69 92 LEU A O 1
ATOM 723 N N . THR A 1 93 ? -6.793 -32.566 -34.013 1.00 73.88 93 THR A N 1
ATOM 724 C CA . THR A 1 93 ? -6.566 -32.611 -35.464 1.00 73.88 93 THR A CA 1
ATOM 725 C C . THR A 1 93 ? -7.823 -32.289 -36.271 1.00 73.88 93 THR A C 1
ATOM 727 O O . THR A 1 93 ? -7.744 -32.217 -37.497 1.00 73.88 93 THR A O 1
ATOM 730 N N . GLY A 1 94 ? -8.947 -32.002 -35.602 1.00 65.94 94 GLY A N 1
ATOM 731 C CA . GLY A 1 94 ? -10.200 -31.617 -36.245 1.00 65.94 94 GLY A CA 1
ATOM 732 C C . GLY A 1 94 ? -11.044 -32.801 -36.711 1.00 65.94 94 GLY A C 1
ATOM 733 O O . GLY A 1 94 ? -11.859 -32.637 -37.609 1.00 65.94 94 GLY A O 1
ATOM 734 N N . ALA A 1 95 ? -10.883 -33.993 -36.124 1.00 58.66 95 ALA A N 1
ATOM 735 C CA . ALA A 1 95 ? -11.773 -35.120 -36.414 1.00 58.66 95 ALA A CA 1
ATOM 736 C C . ALA A 1 95 ? -13.218 -34.872 -35.929 1.00 58.66 95 ALA A C 1
ATOM 738 O O . ALA A 1 95 ? -14.140 -35.499 -36.448 1.00 58.66 95 ALA A O 1
ATOM 739 N N . LEU A 1 96 ? -13.416 -33.956 -34.966 1.00 52.59 96 LEU A N 1
ATOM 740 C CA . LEU A 1 96 ? -14.728 -33.576 -34.417 1.00 52.59 96 LEU A CA 1
ATOM 741 C C . LEU A 1 96 ? -15.134 -32.106 -34.656 1.00 52.59 96 LEU A C 1
ATOM 743 O O . LEU A 1 96 ? -16.295 -31.775 -34.431 1.00 52.59 96 LEU A O 1
ATOM 747 N N . ASP A 1 97 ? -14.224 -31.242 -35.120 1.00 56.78 97 ASP A N 1
ATOM 748 C CA . ASP A 1 97 ? -14.467 -29.807 -35.345 1.00 56.78 97 ASP A CA 1
ATOM 749 C C . ASP A 1 97 ? -14.234 -29.431 -36.817 1.00 56.78 97 ASP A C 1
ATOM 751 O O . ASP A 1 97 ? -13.190 -29.746 -37.386 1.00 56.78 97 ASP A O 1
ATOM 755 N N . ASP A 1 98 ? -15.149 -28.660 -37.418 1.00 57.53 98 ASP A N 1
ATOM 756 C CA . ASP A 1 98 ? -15.114 -28.319 -38.852 1.00 57.53 98 ASP A CA 1
ATOM 757 C C . ASP A 1 98 ? -13.880 -27.492 -39.287 1.00 57.53 98 ASP A C 1
ATOM 759 O O . ASP A 1 98 ? -13.591 -27.416 -40.485 1.00 57.53 98 ASP A O 1
ATOM 763 N N . LYS A 1 99 ? -13.151 -26.840 -38.356 1.00 68.94 99 LYS A N 1
ATOM 764 C CA . LYS A 1 99 ? -11.942 -26.029 -38.643 1.00 68.94 99 LYS A CA 1
ATOM 765 C C . LYS A 1 99 ? -10.957 -25.965 -37.453 1.00 68.94 99 LYS A C 1
ATOM 767 O O . LYS A 1 99 ? -11.026 -25.004 -36.680 1.00 68.94 99 LYS A O 1
ATOM 772 N N . PRO A 1 100 ? -9.999 -26.902 -37.312 1.00 75.94 100 PRO A N 1
ATOM 773 C CA . PRO A 1 100 ? -8.935 -26.784 -36.312 1.00 75.94 100 PRO A CA 1
ATOM 774 C C . PRO A 1 100 ? -8.079 -25.537 -36.580 1.00 75.94 100 PRO A C 1
ATOM 776 O O . PRO A 1 100 ? -7.785 -25.199 -37.731 1.00 75.94 100 PRO A O 1
ATOM 779 N N . THR A 1 101 ? -7.665 -24.818 -35.531 1.00 78.06 101 THR A N 1
ATOM 780 C CA . THR A 1 101 ? -6.735 -23.693 -35.721 1.00 78.06 101 THR A CA 1
ATOM 781 C C . THR A 1 101 ? -5.343 -24.218 -36.080 1.00 78.06 101 THR A C 1
ATOM 783 O O . THR A 1 101 ? -4.978 -25.327 -35.695 1.00 78.06 101 THR A O 1
ATOM 786 N N . SER A 1 102 ? -4.504 -23.410 -36.742 1.00 74.56 102 SER A N 1
ATOM 787 C CA . SER A 1 102 ? -3.107 -23.791 -37.040 1.00 74.56 102 SER A CA 1
ATOM 788 C C . SER A 1 102 ? -2.316 -24.205 -35.792 1.00 74.56 102 SER A C 1
ATOM 790 O O . SER A 1 102 ? -1.406 -25.029 -35.868 1.00 74.56 102 SER A O 1
ATOM 792 N N . ARG A 1 103 ? -2.695 -23.668 -34.625 1.00 69.62 103 ARG A N 1
ATOM 793 C CA . ARG A 1 103 ? -2.146 -24.032 -33.317 1.00 69.62 103 ARG A CA 1
ATOM 794 C C . ARG A 1 103 ? -2.641 -25.396 -32.829 1.00 69.62 103 ARG A C 1
ATOM 796 O O . ARG A 1 103 ? -1.845 -26.126 -32.248 1.00 69.62 103 ARG A O 1
ATOM 803 N N . ASP A 1 104 ? -3.903 -25.748 -33.073 1.00 69.06 104 ASP A N 1
ATOM 804 C CA . ASP A 1 104 ? -4.460 -27.056 -32.696 1.00 69.06 104 ASP A CA 1
ATOM 805 C C . ASP A 1 104 ? -3.859 -28.166 -33.567 1.00 69.06 104 ASP A C 1
ATOM 807 O O . ASP A 1 104 ? -3.386 -29.170 -33.041 1.00 69.06 104 ASP A O 1
ATOM 811 N N . THR A 1 105 ? -3.726 -27.932 -34.878 1.00 75.44 105 THR A N 1
ATOM 812 C CA . THR A 1 105 ? -3.055 -28.864 -35.800 1.00 75.44 105 THR A CA 1
ATOM 813 C C . THR A 1 105 ? -1.597 -29.109 -35.405 1.00 75.44 105 THR A C 1
ATOM 815 O O . THR A 1 105 ? -1.118 -30.244 -35.435 1.00 75.44 105 THR A O 1
ATOM 818 N N . ALA A 1 106 ? -0.888 -28.057 -34.991 1.00 74.12 106 ALA A N 1
ATOM 819 C CA . ALA A 1 106 ? 0.485 -28.148 -34.511 1.00 74.12 106 ALA A CA 1
ATOM 820 C C . ALA A 1 106 ? 0.599 -28.938 -33.191 1.00 74.12 106 ALA A C 1
ATOM 822 O O . ALA A 1 106 ? 1.493 -29.773 -33.042 1.00 74.12 106 ALA A O 1
ATOM 823 N N . LEU A 1 107 ? -0.329 -28.715 -32.254 1.00 69.19 107 LEU A N 1
ATOM 824 C CA . LEU A 1 107 ? -0.388 -29.421 -30.973 1.00 69.19 107 LEU A CA 1
ATOM 825 C C . LEU A 1 107 ? -0.748 -30.903 -31.150 1.00 69.19 107 LEU A C 1
ATOM 827 O O . LEU A 1 107 ? -0.110 -31.765 -30.549 1.00 69.19 107 LEU A O 1
ATOM 831 N N . GLY A 1 108 ? -1.719 -31.199 -32.015 1.00 76.94 108 GLY A N 1
ATOM 832 C CA . GLY A 1 108 ? -2.111 -32.559 -32.377 1.00 76.94 108 GLY A CA 1
ATOM 833 C C . GLY A 1 108 ? -0.978 -33.325 -33.060 1.00 76.94 108 GLY A C 1
ATOM 834 O O . GLY A 1 108 ? -0.665 -34.438 -32.651 1.00 76.94 108 GLY A O 1
ATOM 835 N N . SER A 1 109 ? -0.287 -32.706 -34.026 1.00 76.44 109 SER A N 1
ATOM 836 C CA . SER A 1 109 ? 0.868 -33.317 -34.712 1.00 76.44 109 SER A CA 1
ATOM 837 C C . SER A 1 109 ? 2.003 -33.670 -33.747 1.00 76.44 109 SER A C 1
ATOM 839 O O . SER A 1 109 ? 2.677 -34.687 -33.898 1.00 76.44 109 SER A O 1
ATOM 841 N N . LEU A 1 110 ? 2.207 -32.842 -32.726 1.00 70.81 110 LEU A N 1
ATOM 842 C CA . LEU A 1 110 ? 3.216 -33.082 -31.708 1.00 70.81 110 LEU A CA 1
ATOM 843 C C . LEU A 1 110 ? 2.818 -34.211 -30.752 1.00 70.81 110 LEU A C 1
ATOM 845 O O . LEU A 1 110 ? 3.629 -35.102 -30.508 1.00 70.81 110 LEU A O 1
ATOM 849 N N . LEU A 1 111 ? 1.595 -34.191 -30.213 1.00 76.25 111 LEU A N 1
ATOM 850 C CA . LEU A 1 111 ? 1.095 -35.299 -29.393 1.00 76.25 111 LEU A CA 1
ATOM 851 C C . LEU A 1 111 ? 1.168 -36.612 -30.169 1.00 76.25 111 LEU A C 1
ATOM 853 O O . LEU A 1 111 ? 1.564 -37.627 -29.604 1.00 76.25 111 LEU A O 1
ATOM 857 N N . HIS A 1 112 ? 0.883 -36.562 -31.470 1.00 77.81 112 HIS A N 1
ATOM 858 C CA . HIS A 1 112 ? 1.026 -37.692 -32.372 1.00 77.81 112 HIS A CA 1
ATOM 859 C C . HIS A 1 112 ? 2.478 -38.161 -32.496 1.00 77.81 112 HIS A C 1
ATOM 861 O O . HIS A 1 112 ? 2.727 -39.359 -32.410 1.00 77.81 112 HIS A O 1
ATOM 867 N N . SER A 1 113 ? 3.444 -37.247 -32.616 1.00 75.25 113 SER A N 1
ATOM 868 C CA . SER A 1 113 ? 4.877 -37.578 -32.606 1.00 75.25 113 SER A CA 1
ATOM 869 C C . SER A 1 113 ? 5.304 -38.252 -31.293 1.00 75.25 113 SER A C 1
ATOM 871 O O . SER A 1 113 ? 5.907 -39.326 -31.316 1.00 75.25 113 SER A O 1
ATOM 873 N N . PHE A 1 114 ? 4.919 -37.698 -30.137 1.00 71.94 114 PHE A N 1
ATOM 874 C CA . PHE A 1 114 ? 5.205 -38.308 -28.831 1.00 71.94 114 PHE A CA 1
ATOM 875 C C . PHE A 1 114 ? 4.560 -39.686 -28.692 1.00 71.94 114 PHE A C 1
ATOM 877 O O . PHE A 1 114 ? 5.227 -40.658 -28.342 1.00 71.94 114 PHE A O 1
ATOM 884 N N . HIS A 1 115 ? 3.272 -39.788 -29.012 1.00 77.31 115 HIS A N 1
ATOM 885 C CA . HIS A 1 115 ? 2.523 -41.037 -28.984 1.00 77.31 115 HIS A CA 1
ATOM 886 C C . HIS A 1 115 ? 3.160 -42.089 -29.902 1.00 77.31 115 HIS A C 1
ATOM 888 O O . HIS A 1 115 ? 3.375 -43.226 -29.483 1.00 77.31 115 HIS A O 1
ATOM 894 N N . ALA A 1 116 ? 3.546 -41.703 -31.121 1.00 77.12 116 ALA A N 1
ATOM 895 C CA . ALA A 1 116 ? 4.266 -42.561 -32.048 1.00 77.12 116 ALA A CA 1
ATOM 896 C C . ALA A 1 116 ? 5.601 -43.019 -31.450 1.00 77.12 116 ALA A C 1
ATOM 898 O O . ALA A 1 116 ? 5.875 -44.214 -31.471 1.00 77.12 116 ALA A O 1
ATOM 899 N N . HIS A 1 117 ? 6.398 -42.143 -30.838 1.00 70.88 117 HIS A N 1
ATOM 900 C CA . HIS A 1 117 ? 7.652 -42.540 -30.188 1.00 70.88 117 HIS A CA 1
ATOM 901 C C . HIS A 1 117 ? 7.454 -43.519 -29.019 1.00 70.88 117 HIS A C 1
ATOM 903 O O . HIS A 1 117 ? 8.273 -44.423 -28.838 1.00 70.88 117 HIS A O 1
ATOM 909 N N . PHE A 1 118 ? 6.363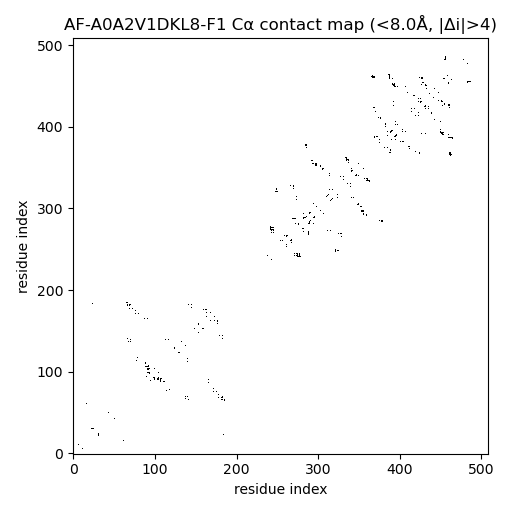 -43.388 -28.260 1.00 70.56 118 PHE A N 1
ATOM 910 C CA . PHE A 1 118 ? 6.068 -44.264 -27.123 1.00 70.56 118 PHE A CA 1
ATOM 911 C C . PHE A 1 118 ? 5.423 -45.602 -27.508 1.00 70.56 118 PHE A C 1
ATOM 913 O O . PHE A 1 118 ? 5.567 -46.569 -26.761 1.00 70.56 118 PHE A O 1
ATOM 920 N N . ILE A 1 119 ? 4.733 -45.678 -28.652 1.00 69.88 119 ILE A N 1
ATOM 921 C CA . ILE A 1 119 ? 3.949 -46.863 -29.053 1.00 69.88 119 ILE A CA 1
ATOM 922 C C . ILE A 1 119 ? 4.529 -47.602 -30.261 1.00 69.88 119 ILE A C 1
ATOM 924 O O . ILE A 1 119 ? 4.397 -48.819 -30.336 1.00 69.88 119 ILE A O 1
ATOM 928 N N . SER A 1 120 ? 5.215 -46.921 -31.187 1.00 62.31 120 SER A N 1
ATOM 929 C CA . SER A 1 120 ? 5.871 -47.579 -32.337 1.00 62.31 120 SER A CA 1
ATOM 930 C C . SER A 1 120 ? 7.107 -48.393 -31.937 1.00 62.31 120 SER A C 1
ATOM 932 O O . SER A 1 120 ? 7.585 -49.237 -32.695 1.00 62.31 120 SER A O 1
ATOM 934 N N . GLY A 1 121 ? 7.600 -48.196 -30.714 1.00 58.06 121 GLY A N 1
ATOM 935 C CA . GLY A 1 121 ? 8.621 -49.025 -30.101 1.00 58.06 121 GLY A CA 1
ATOM 936 C C . GLY A 1 121 ? 8.029 -50.210 -29.342 1.00 58.06 121 GLY A C 1
ATOM 937 O O . GLY A 1 121 ? 8.043 -50.180 -28.120 1.00 58.06 121 GLY A O 1
ATOM 938 N N . GLU A 1 122 ? 7.680 -51.267 -30.082 1.00 48.72 122 GLU A N 1
ATOM 939 C CA . GLU A 1 122 ? 7.685 -52.688 -29.680 1.00 48.72 122 GLU A CA 1
ATOM 940 C C . GLU A 1 122 ? 6.350 -53.422 -29.469 1.00 48.72 122 GLU A C 1
ATOM 942 O O . GLU A 1 122 ? 5.425 -52.991 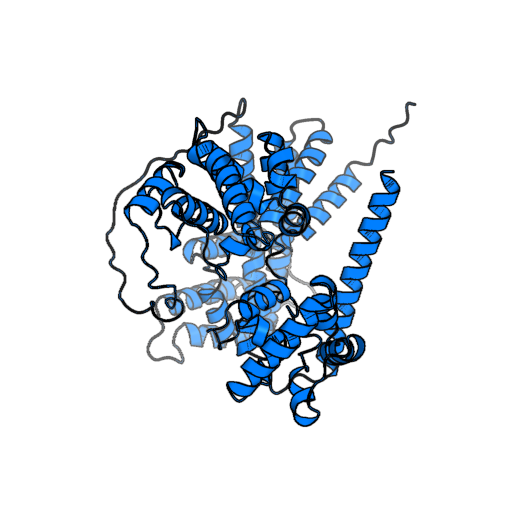-28.786 1.00 48.72 122 GLU A O 1
ATOM 947 N N . THR A 1 123 ? 6.342 -54.625 -30.052 1.00 49.34 123 THR A N 1
ATOM 948 C CA . THR A 1 123 ? 5.484 -55.775 -29.760 1.00 49.34 123 THR A CA 1
ATOM 949 C C . THR A 1 123 ? 5.213 -55.943 -28.262 1.00 49.34 123 THR A C 1
ATOM 951 O O . THR A 1 123 ? 6.126 -55.717 -27.463 1.00 49.34 123 THR A O 1
ATOM 954 N N . PRO A 1 124 ? 4.002 -56.393 -27.878 1.00 44.16 124 PRO A N 1
ATOM 955 C CA . PRO A 1 124 ? 3.611 -56.544 -26.482 1.00 44.16 124 PRO A CA 1
ATOM 956 C C . PRO A 1 124 ? 4.668 -57.341 -25.705 1.00 44.16 124 PRO A C 1
ATOM 958 O O . PRO A 1 124 ? 5.159 -58.353 -26.215 1.00 44.16 124 PRO A O 1
ATOM 961 N N . PRO A 1 125 ? 5.048 -56.894 -24.496 1.00 43.97 125 PRO A N 1
ATOM 962 C CA . PRO A 1 125 ? 6.026 -57.603 -23.694 1.00 43.97 125 PRO A CA 1
ATOM 963 C C . PRO A 1 125 ? 5.487 -59.004 -23.407 1.00 43.97 125 PRO A C 1
ATOM 965 O O . PRO A 1 125 ? 4.458 -59.154 -22.753 1.00 43.97 125 PRO A O 1
ATOM 968 N N . THR A 1 126 ? 6.187 -60.036 -23.881 1.00 48.72 126 THR A N 1
ATOM 969 C CA . THR A 1 126 ? 6.074 -61.374 -23.292 1.00 48.72 126 THR A CA 1
ATOM 970 C C . THR A 1 126 ? 6.290 -61.226 -21.789 1.00 48.72 126 THR A C 1
ATOM 972 O O . THR A 1 126 ? 7.274 -60.607 -21.371 1.00 48.72 126 THR A O 1
ATOM 975 N N . GLU A 1 127 ? 5.323 -61.707 -21.010 1.00 47.91 127 GLU A N 1
ATOM 976 C CA . GLU A 1 127 ? 5.155 -61.431 -19.583 1.00 47.91 127 GLU A CA 1
ATOM 977 C C . GLU A 1 127 ? 6.480 -61.462 -18.799 1.00 47.91 127 GLU A C 1
ATOM 979 O O . GLU A 1 127 ? 7.221 -62.443 -18.818 1.00 47.91 127 GLU A O 1
ATOM 984 N N . GLY A 1 128 ? 6.770 -60.369 -18.083 1.00 51.09 128 GLY A N 1
ATOM 985 C CA . GLY A 1 128 ? 7.719 -60.379 -16.964 1.00 51.09 128 GLY A CA 1
ATOM 986 C C . GLY A 1 128 ? 9.005 -59.559 -17.103 1.00 51.09 128 GLY A C 1
ATOM 987 O O . GLY A 1 128 ? 9.695 -59.393 -16.100 1.00 51.09 128 GLY A O 1
ATOM 988 N N . LYS A 1 129 ? 9.340 -58.983 -18.266 1.00 51.78 129 LYS A N 1
ATOM 989 C CA . LYS A 1 129 ? 10.501 -58.073 -18.381 1.00 51.78 129 LYS A CA 1
ATOM 990 C C . LYS A 1 129 ? 10.064 -56.657 -18.746 1.00 51.78 129 LYS A C 1
ATOM 992 O O . LYS A 1 129 ? 9.656 -56.400 -19.875 1.00 51.78 129 LYS A O 1
ATOM 997 N N . LYS A 1 130 ? 10.182 -55.725 -17.788 1.00 56.31 130 LYS A N 1
ATOM 998 C CA . LYS A 1 130 ? 10.183 -54.284 -18.081 1.00 56.31 130 LYS A CA 1
ATOM 999 C C . LYS A 1 130 ? 11.344 -54.035 -19.039 1.00 56.31 130 LYS A C 1
ATOM 1001 O O . LYS A 1 130 ? 12.497 -54.144 -18.637 1.00 56.31 130 LYS A O 1
ATOM 1006 N N . LYS A 1 131 ? 11.053 -53.778 -20.311 1.00 59.66 131 LYS A N 1
ATOM 1007 C CA . LYS A 1 131 ? 12.095 -53.368 -21.244 1.00 59.66 131 LYS A CA 1
ATOM 1008 C C . LYS A 1 131 ? 12.403 -51.906 -20.964 1.00 59.66 131 LYS A C 1
ATOM 1010 O O . LYS A 1 131 ? 11.553 -51.041 -21.170 1.00 59.66 131 LYS A O 1
ATOM 1015 N N . GLU A 1 132 ? 13.582 -51.665 -20.410 1.00 63.91 132 GLU A N 1
ATOM 1016 C CA . GLU A 1 132 ? 14.096 -50.319 -20.205 1.00 63.91 132 GLU A CA 1
ATOM 1017 C C . GLU A 1 132 ? 14.221 -49.618 -21.560 1.00 63.91 132 GLU A C 1
ATOM 1019 O O . GLU A 1 132 ? 14.619 -50.217 -22.566 1.00 63.91 132 GLU A O 1
ATOM 1024 N N . LEU A 1 133 ? 13.825 -48.348 -21.603 1.00 66.94 133 LEU A N 1
ATOM 1025 C CA . LEU A 1 133 ? 13.954 -47.541 -22.805 1.00 66.94 133 LEU A CA 1
ATOM 1026 C C . LEU A 1 133 ? 15.447 -47.371 -23.108 1.00 66.94 133 LEU A C 1
ATOM 1028 O O . LEU A 1 133 ? 16.197 -46.912 -22.252 1.00 66.94 133 LEU A O 1
ATOM 1032 N N . THR A 1 134 ? 15.887 -47.730 -24.316 1.00 79.19 134 THR A N 1
ATOM 1033 C CA . THR A 1 134 ? 17.294 -47.564 -24.712 1.00 79.19 134 THR A CA 1
ATOM 1034 C C . THR A 1 134 ? 17.717 -46.100 -24.571 1.00 79.19 134 THR A C 1
ATOM 1036 O O . THR A 1 134 ? 16.970 -45.221 -25.006 1.00 79.19 134 THR A O 1
ATOM 1039 N N . GLU A 1 135 ? 18.927 -45.837 -24.080 1.00 72.19 135 GLU A N 1
ATOM 1040 C CA . GLU A 1 135 ? 19.457 -44.476 -23.875 1.00 72.19 135 GLU A CA 1
ATOM 1041 C C . GLU A 1 135 ? 19.366 -43.575 -25.123 1.00 72.19 135 GLU A C 1
ATOM 1043 O O . GLU A 1 135 ? 19.053 -42.390 -25.023 1.00 72.19 135 GLU A O 1
ATOM 1048 N N . ALA A 1 136 ? 19.518 -44.141 -26.327 1.00 76.62 136 ALA A N 1
ATOM 1049 C CA . ALA A 1 136 ? 19.318 -43.407 -27.580 1.00 76.62 136 ALA A CA 1
ATOM 1050 C C . ALA A 1 136 ? 17.889 -42.839 -27.721 1.00 76.62 136 ALA A C 1
ATOM 1052 O O . ALA A 1 136 ? 17.712 -41.666 -28.035 1.00 76.62 136 ALA A O 1
ATOM 1053 N N . LYS A 1 137 ? 16.867 -43.643 -27.403 1.00 74.19 137 LYS A N 1
ATOM 1054 C CA . LYS A 1 137 ? 15.455 -43.226 -27.447 1.00 74.19 137 LYS A CA 1
ATOM 1055 C C . LYS A 1 137 ? 15.124 -42.195 -26.367 1.00 74.19 137 LYS A C 1
ATOM 1057 O O . LYS A 1 137 ? 14.349 -41.280 -26.634 1.00 74.19 137 LYS A O 1
ATOM 1062 N N . LYS A 1 138 ? 15.713 -42.317 -25.167 1.00 70.56 138 LYS A N 1
ATOM 1063 C CA . LYS A 1 138 ? 15.588 -41.290 -24.117 1.00 70.56 138 LYS A CA 1
ATOM 1064 C C . LYS A 1 138 ? 16.105 -39.948 -24.638 1.00 70.56 138 LYS A C 1
ATOM 1066 O O . LYS A 1 138 ? 15.385 -38.958 -24.595 1.00 70.56 138 LYS A O 1
ATOM 1071 N N . LYS A 1 139 ? 17.308 -39.930 -25.219 1.00 73.19 139 LYS A N 1
ATOM 1072 C CA . LYS A 1 139 ? 17.934 -38.718 -25.769 1.00 73.19 139 LYS A CA 1
ATOM 1073 C C . LYS A 1 139 ? 17.113 -38.053 -26.882 1.00 73.19 139 LYS A C 1
ATOM 1075 O O . LYS A 1 139 ? 17.024 -36.821 -26.918 1.00 73.19 139 LYS A O 1
ATOM 1080 N N . ASP A 1 140 ? 16.491 -38.844 -27.752 1.00 76.25 140 ASP A N 1
ATOM 1081 C CA . ASP A 1 140 ? 15.626 -38.328 -28.818 1.00 76.25 140 ASP A CA 1
ATOM 1082 C C . ASP A 1 140 ? 14.361 -37.662 -28.254 1.00 76.25 140 ASP A C 1
ATOM 1084 O O . ASP A 1 140 ? 14.046 -36.532 -28.627 1.00 76.25 140 ASP A O 1
ATOM 1088 N N . LEU A 1 141 ? 13.693 -38.293 -27.279 1.00 68.81 141 LEU A N 1
ATOM 1089 C CA . LEU A 1 141 ? 12.507 -37.731 -26.613 1.00 68.81 141 LEU A CA 1
ATOM 1090 C C . LEU A 1 141 ? 12.799 -36.405 -25.904 1.00 68.81 141 LEU A C 1
ATOM 1092 O O . LEU A 1 141 ? 12.006 -35.466 -25.978 1.00 68.81 141 LEU A O 1
ATOM 1096 N N . ILE A 1 142 ? 13.955 -36.310 -25.246 1.00 69.06 142 ILE A N 1
ATOM 1097 C CA . ILE A 1 142 ? 14.406 -35.088 -24.567 1.00 69.06 142 ILE A CA 1
ATOM 1098 C C . ILE A 1 142 ? 14.617 -33.963 -25.579 1.00 69.06 142 ILE A C 1
ATOM 1100 O O . ILE A 1 142 ? 14.200 -32.825 -25.357 1.00 69.06 142 ILE A O 1
ATOM 1104 N N . SER A 1 143 ? 15.242 -34.286 -26.712 1.00 71.38 143 SER A N 1
ATOM 1105 C CA . SER A 1 143 ? 15.499 -33.331 -27.791 1.00 71.38 143 SER A CA 1
ATOM 1106 C C . SER A 1 143 ? 14.196 -32.823 -28.418 1.00 71.38 143 SER A C 1
ATOM 1108 O O . SER A 1 143 ? 14.085 -31.635 -28.732 1.00 71.38 143 SER A O 1
ATOM 1110 N N . GLU A 1 144 ? 13.196 -33.695 -28.556 1.00 70.69 144 GLU A N 1
ATOM 1111 C CA . GLU A 1 144 ? 11.867 -33.349 -29.066 1.00 70.69 144 GLU A CA 1
ATOM 1112 C C . GLU A 1 144 ? 11.092 -32.452 -28.085 1.00 70.69 144 GLU A C 1
ATOM 1114 O O . GLU A 1 144 ? 10.568 -31.406 -28.477 1.00 70.69 144 GLU A O 1
ATOM 1119 N N . ALA A 1 145 ? 11.101 -32.791 -26.789 1.00 67.69 145 ALA A N 1
ATOM 1120 C CA . ALA A 1 145 ? 10.500 -31.977 -25.731 1.00 67.69 145 ALA A CA 1
ATOM 1121 C C . ALA A 1 145 ? 11.142 -30.583 -25.645 1.00 67.69 145 ALA A C 1
ATOM 1123 O O . ALA A 1 145 ? 10.437 -29.572 -25.617 1.00 67.69 145 ALA A O 1
ATOM 1124 N N . ALA A 1 146 ? 12.475 -30.503 -25.700 1.00 65.38 146 ALA A N 1
ATOM 1125 C CA . ALA A 1 146 ? 13.211 -29.239 -25.718 1.00 65.38 146 ALA A CA 1
ATOM 1126 C C . ALA A 1 146 ? 12.833 -28.357 -26.922 1.00 65.38 146 ALA A C 1
ATOM 1128 O O . ALA A 1 146 ? 12.632 -27.145 -26.774 1.00 65.38 146 ALA A O 1
ATOM 1129 N N . ARG A 1 147 ? 12.703 -28.959 -28.114 1.00 70.25 147 ARG A N 1
ATOM 1130 C CA . ARG A 1 147 ? 12.281 -28.262 -29.339 1.00 70.25 147 ARG A CA 1
ATOM 1131 C C . ARG A 1 147 ? 10.862 -27.714 -29.211 1.00 70.25 147 ARG A C 1
ATOM 1133 O O . ARG A 1 147 ? 10.606 -26.589 -29.647 1.00 70.25 147 ARG A O 1
ATOM 1140 N N . TRP A 1 148 ? 9.959 -28.464 -28.582 1.00 67.38 148 TRP A N 1
ATOM 1141 C CA . TRP A 1 148 ? 8.580 -28.044 -28.346 1.00 67.38 148 TRP A CA 1
ATOM 1142 C C . TRP A 1 148 ? 8.495 -26.757 -27.514 1.00 67.38 148 TRP A C 1
ATOM 1144 O O . TRP A 1 148 ? 7.896 -25.772 -27.947 1.00 67.38 148 TRP A O 1
ATOM 1154 N N . ILE A 1 149 ? 9.174 -26.710 -26.370 1.00 62.44 149 ILE A N 1
ATOM 1155 C CA . ILE A 1 149 ? 9.146 -25.546 -25.466 1.00 62.44 149 ILE A CA 1
ATOM 1156 C C . ILE A 1 149 ? 9.661 -24.283 -26.163 1.00 62.44 149 ILE A C 1
ATOM 1158 O O . ILE A 1 149 ? 9.092 -23.200 -26.012 1.00 62.44 149 ILE A O 1
ATOM 1162 N N . GLN A 1 150 ? 10.730 -24.423 -26.954 1.00 63.50 150 GLN A N 1
ATOM 1163 C CA . GLN A 1 150 ? 11.318 -23.311 -27.700 1.00 63.50 150 GLN A CA 1
ATOM 1164 C C . GLN A 1 150 ? 10.405 -22.816 -28.823 1.00 63.50 150 GLN A C 1
ATOM 1166 O O . GLN A 1 150 ? 10.269 -21.607 -29.011 1.00 63.50 150 GLN A O 1
ATOM 1171 N N . THR A 1 151 ? 9.780 -23.740 -29.555 1.00 65.44 151 THR A N 1
ATOM 1172 C CA . THR A 1 151 ? 8.965 -23.420 -30.735 1.00 65.44 151 THR A CA 1
ATOM 1173 C C . THR A 1 151 ? 7.658 -22.746 -30.342 1.00 65.44 151 THR A C 1
ATOM 1175 O O . THR A 1 151 ? 7.263 -21.754 -30.952 1.00 65.44 151 THR A O 1
ATOM 1178 N N . TYR A 1 152 ? 6.996 -23.248 -29.300 1.00 62.38 152 TYR A N 1
ATOM 1179 C CA . TYR A 1 152 ? 5.641 -22.815 -28.966 1.00 62.38 152 TYR A CA 1
ATOM 1180 C C . TYR A 1 152 ? 5.573 -21.764 -27.870 1.00 62.38 152 TYR A C 1
ATOM 1182 O O . TYR A 1 152 ? 4.457 -21.369 -27.543 1.00 62.38 152 TYR A O 1
ATOM 1190 N N . LYS A 1 153 ? 6.734 -21.315 -27.346 1.00 58.78 153 LYS A N 1
ATOM 1191 C CA . LYS A 1 153 ? 6.875 -20.313 -26.275 1.00 58.78 153 LYS A CA 1
ATOM 1192 C C . LYS A 1 153 ? 5.717 -20.448 -25.301 1.00 58.78 153 LYS A C 1
ATOM 1194 O O . LYS A 1 153 ? 4.799 -19.640 -25.389 1.00 58.78 153 LYS A O 1
ATOM 1199 N N . LEU A 1 154 ? 5.730 -21.516 -24.495 1.00 56.56 154 LEU A N 1
ATOM 1200 C CA . LEU A 1 154 ? 4.690 -21.840 -23.514 1.00 56.56 154 LEU A CA 1
ATOM 1201 C C . LEU A 1 154 ? 4.420 -20.618 -22.625 1.00 56.56 154 LEU A C 1
ATOM 1203 O O . LEU A 1 154 ? 5.006 -20.456 -21.566 1.00 56.56 154 LEU A O 1
ATOM 1207 N N . ASP A 1 155 ? 3.584 -19.721 -23.126 1.00 54.28 155 ASP A N 1
ATOM 1208 C CA . ASP A 1 155 ? 3.025 -18.599 -22.413 1.00 54.28 155 ASP A CA 1
ATOM 1209 C C . ASP A 1 155 ? 2.061 -19.247 -21.431 1.00 54.28 155 ASP A C 1
ATOM 1211 O O . ASP A 1 155 ? 1.146 -19.973 -21.854 1.00 54.28 155 ASP A O 1
ATOM 1215 N N . GLU A 1 156 ? 2.390 -19.104 -20.147 1.00 55.12 156 GLU A N 1
ATOM 1216 C CA . GLU A 1 156 ? 1.991 -19.991 -19.047 1.00 55.12 156 GLU A CA 1
ATOM 1217 C C . GLU A 1 156 ? 0.466 -20.173 -18.946 1.00 55.12 156 GLU A C 1
ATOM 1219 O O . GLU A 1 156 ? 0.004 -21.200 -18.456 1.00 55.12 156 GLU A O 1
ATOM 1224 N N . ASP A 1 157 ? -0.330 -19.278 -19.536 1.00 55.94 157 ASP A N 1
ATOM 1225 C CA . ASP A 1 157 ? -1.785 -19.322 -19.428 1.00 55.94 157 ASP A CA 1
ATOM 1226 C C . ASP A 1 157 ? -2.522 -19.953 -20.615 1.00 55.94 157 ASP A C 1
ATOM 1228 O O . ASP A 1 157 ? -3.547 -20.604 -20.421 1.00 55.94 157 ASP A O 1
ATOM 1232 N N . GLN A 1 158 ? -2.086 -19.793 -21.866 1.00 59.09 158 GLN A N 1
ATOM 1233 C CA . GLN A 1 158 ? -2.954 -20.174 -22.996 1.00 59.09 158 GLN A CA 1
ATOM 1234 C C . GLN A 1 158 ? -2.780 -21.622 -23.453 1.00 59.09 158 GLN A C 1
ATOM 1236 O O . GLN A 1 158 ? -3.775 -22.297 -23.722 1.00 59.09 158 GLN A O 1
ATOM 1241 N N . THR A 1 159 ? -1.543 -22.117 -23.554 1.00 60.97 159 THR A N 1
ATOM 1242 C CA . THR A 1 159 ? -1.297 -23.502 -24.000 1.00 60.97 159 THR A CA 1
ATOM 1243 C C . THR A 1 159 ? -1.667 -24.497 -22.903 1.00 60.97 159 THR A C 1
ATOM 1245 O O . THR A 1 159 ? -2.318 -25.496 -23.199 1.00 60.97 159 THR A O 1
ATOM 1248 N N . TYR A 1 160 ? -1.330 -24.186 -21.644 1.00 63.34 160 TYR A N 1
ATOM 1249 C CA . TYR A 1 160 ? -1.654 -25.007 -20.472 1.00 63.34 160 TYR A CA 1
ATOM 1250 C C . TYR A 1 160 ? -3.167 -25.197 -20.328 1.00 63.34 160 TYR A C 1
ATOM 1252 O O . TYR A 1 160 ? -3.666 -26.323 -20.308 1.00 63.34 160 TYR A O 1
ATOM 1260 N N . ASN A 1 161 ? -3.922 -24.092 -20.332 1.00 64.19 161 ASN A N 1
ATOM 1261 C CA . ASN A 1 161 ? -5.376 -24.143 -20.192 1.00 64.19 161 ASN A CA 1
ATOM 1262 C C . ASN A 1 161 ? -6.066 -24.807 -21.387 1.00 64.19 161 ASN A C 1
ATOM 1264 O O . ASN A 1 161 ? -7.128 -25.401 -21.218 1.00 64.19 161 ASN A O 1
ATOM 1268 N N . ARG A 1 162 ? -5.503 -24.708 -22.596 1.00 66.12 162 ARG A N 1
ATOM 1269 C CA . ARG A 1 162 ? -6.094 -25.319 -23.794 1.00 66.12 162 ARG A CA 1
ATOM 1270 C C . ARG A 1 162 ? -5.832 -26.823 -23.843 1.00 66.12 162 ARG A C 1
ATOM 1272 O O . ARG A 1 162 ? -6.786 -27.573 -23.992 1.00 66.12 162 ARG A O 1
ATOM 1279 N N . LEU A 1 163 ? -4.599 -27.264 -23.586 1.00 62.69 163 LEU A N 1
ATOM 1280 C CA . LEU A 1 163 ? -4.256 -28.687 -23.493 1.00 62.69 163 LEU A CA 1
ATOM 1281 C C . LEU A 1 163 ? -5.003 -29.370 -22.331 1.00 62.69 163 LEU A C 1
ATOM 1283 O O . LEU A 1 163 ? -5.538 -30.461 -22.502 1.00 62.69 163 LEU A O 1
ATOM 1287 N N . GLY A 1 164 ? -5.126 -28.694 -21.182 1.00 66.25 164 GLY A N 1
ATOM 1288 C CA . GLY A 1 164 ? -5.909 -29.181 -20.043 1.00 66.25 164 GLY A CA 1
ATOM 1289 C C . GLY A 1 164 ? -7.415 -29.284 -20.315 1.00 66.25 164 GLY A C 1
ATOM 1290 O O . GLY A 1 164 ? -8.077 -30.152 -19.753 1.00 66.25 164 GLY A O 1
ATOM 1291 N N . ARG A 1 165 ? -7.975 -28.442 -21.197 1.00 68.50 165 ARG A N 1
ATOM 1292 C CA . ARG A 1 165 ? -9.370 -28.585 -21.650 1.00 68.50 165 ARG A CA 1
ATOM 1293 C C . ARG A 1 165 ? -9.534 -29.764 -22.603 1.00 68.50 165 ARG A C 1
ATOM 1295 O O . ARG A 1 165 ? -10.502 -30.500 -22.454 1.00 68.50 165 ARG A O 1
ATOM 1302 N N . THR A 1 166 ? -8.604 -29.947 -23.540 1.00 66.00 166 THR A N 1
ATOM 1303 C CA . THR A 1 166 ? -8.708 -30.993 -24.568 1.00 66.00 166 THR A CA 1
ATOM 1304 C C . THR A 1 166 ? -8.433 -32.395 -24.031 1.00 66.00 166 THR A C 1
ATOM 1306 O O . THR A 1 166 ? -9.147 -33.325 -24.372 1.00 66.00 166 THR A O 1
ATOM 1309 N N . LEU A 1 167 ? -7.477 -32.559 -23.111 1.00 63.31 167 LEU A N 1
ATOM 1310 C CA . LEU A 1 167 ? -7.255 -33.839 -22.418 1.00 63.31 167 LEU A CA 1
ATOM 1311 C C . LEU A 1 167 ? -8.339 -34.143 -21.358 1.00 63.31 167 LEU A C 1
ATOM 1313 O O . LEU A 1 167 ? -8.271 -35.154 -20.655 1.00 63.31 167 LEU A O 1
ATOM 1317 N N . GLY A 1 168 ? -9.336 -33.258 -21.232 1.00 57.72 168 GLY A N 1
ATOM 1318 C CA . GLY A 1 168 ? -10.374 -33.280 -20.213 1.00 57.72 168 GLY A CA 1
ATOM 1319 C C . GLY A 1 168 ? -9.849 -32.918 -18.819 1.00 57.72 168 GLY A C 1
ATOM 1320 O O . GLY A 1 168 ? -8.670 -33.050 -18.504 1.00 57.72 168 GLY A O 1
ATOM 1321 N N . ASN A 1 169 ? -10.757 -32.555 -17.904 1.00 58.88 169 ASN A N 1
ATOM 1322 C CA . ASN A 1 169 ? -10.457 -32.378 -16.466 1.00 58.88 169 ASN A CA 1
ATOM 1323 C C . ASN A 1 169 ? -10.032 -33.687 -15.752 1.00 58.88 169 ASN A C 1
ATOM 1325 O O . ASN A 1 169 ? -10.028 -33.774 -14.519 1.00 58.88 169 ASN A O 1
ATOM 1329 N N . ILE A 1 170 ? -9.699 -34.725 -16.515 1.00 62.66 170 ILE A N 1
ATOM 1330 C CA . ILE A 1 170 ? -9.280 -36.028 -16.032 1.00 62.66 170 ILE A CA 1
ATOM 1331 C C . ILE A 1 170 ? -7.880 -35.871 -15.430 1.00 62.66 170 ILE A C 1
ATOM 1333 O O . ILE A 1 170 ? -7.032 -35.134 -15.933 1.00 62.66 170 ILE A O 1
ATOM 1337 N N . LYS A 1 171 ? -7.647 -36.538 -14.297 1.00 68.75 171 LYS A N 1
ATOM 1338 C CA . LYS A 1 171 ? -6.389 -36.457 -13.543 1.00 68.75 171 LYS A CA 1
ATOM 1339 C C . LYS A 1 171 ? -5.161 -36.716 -14.435 1.00 68.75 171 LYS A C 1
ATOM 1341 O O . LYS A 1 171 ? -4.217 -35.938 -14.383 1.00 68.75 171 LYS A O 1
ATOM 1346 N N . SER A 1 172 ? -5.235 -37.714 -15.318 1.00 62.28 172 SER A N 1
ATOM 1347 C CA . SER A 1 172 ? -4.152 -38.087 -16.235 1.00 62.28 172 SER A CA 1
ATOM 1348 C C . SER A 1 172 ? -3.787 -36.998 -17.246 1.00 62.28 172 SER A C 1
ATOM 1350 O O . SER A 1 172 ? -2.612 -36.846 -17.561 1.00 62.28 172 SER A O 1
ATOM 1352 N N . GLY A 1 173 ? -4.747 -36.186 -17.702 1.00 64.75 173 GLY A N 1
ATOM 1353 C CA . GLY A 1 173 ? -4.468 -35.044 -18.575 1.00 64.75 173 GLY A CA 1
ATOM 1354 C C . GLY A 1 173 ? -3.588 -34.000 -17.886 1.00 64.75 173 GLY A C 1
ATOM 1355 O O . GLY A 1 173 ? -2.582 -33.570 -18.446 1.00 64.75 173 GLY A O 1
ATOM 1356 N N . ARG A 1 174 ? -3.910 -33.653 -16.631 1.00 69.50 174 ARG A N 1
ATOM 1357 C CA . ARG A 1 174 ? -3.086 -32.748 -15.810 1.00 69.50 174 ARG A CA 1
ATOM 1358 C C . ARG A 1 174 ? -1.710 -33.331 -15.509 1.00 69.50 174 ARG A C 1
ATOM 1360 O O . ARG A 1 174 ? -0.731 -32.596 -15.584 1.00 69.50 174 ARG A O 1
ATOM 1367 N N . ASP A 1 175 ? -1.634 -34.625 -15.214 1.00 70.19 175 ASP A N 1
ATOM 1368 C CA . ASP A 1 175 ? -0.366 -35.303 -14.932 1.00 70.19 175 ASP A CA 1
ATOM 1369 C C . ASP A 1 175 ? 0.559 -35.287 -16.167 1.00 70.19 175 ASP A C 1
ATOM 1371 O O . ASP A 1 175 ? 1.743 -34.989 -16.035 1.00 70.19 175 ASP A O 1
ATOM 1375 N N . ILE A 1 176 ? 0.020 -35.487 -17.380 1.00 66.12 176 ILE A N 1
ATOM 1376 C CA . ILE A 1 176 ? 0.775 -35.361 -18.641 1.00 66.12 176 ILE A CA 1
ATOM 1377 C C . ILE A 1 176 ? 1.263 -33.922 -18.858 1.00 66.12 176 ILE A C 1
ATOM 1379 O O . ILE A 1 176 ? 2.427 -33.724 -19.197 1.00 66.12 176 ILE A O 1
ATOM 1383 N N . VAL A 1 177 ? 0.410 -32.909 -18.648 1.00 68.62 177 VAL A N 1
ATOM 1384 C CA . VAL A 1 177 ? 0.811 -31.498 -18.818 1.00 68.62 177 VAL A CA 1
ATOM 1385 C C . VAL A 1 177 ? 1.910 -31.112 -17.827 1.00 68.62 177 VAL A C 1
ATOM 1387 O O . VAL A 1 177 ? 2.892 -30.485 -18.221 1.00 68.62 177 VAL A O 1
ATOM 1390 N N . ASN A 1 178 ? 1.768 -31.509 -16.561 1.00 71.00 178 ASN A N 1
ATOM 1391 C CA . ASN A 1 178 ? 2.755 -31.228 -15.523 1.00 71.00 178 ASN A CA 1
ATOM 1392 C C . ASN A 1 178 ? 4.084 -31.927 -15.824 1.00 71.00 178 ASN A C 1
ATOM 1394 O O . ASN A 1 178 ? 5.117 -31.279 -15.784 1.00 71.00 178 ASN A O 1
ATOM 1398 N N . LEU A 1 179 ? 4.071 -33.196 -16.240 1.00 67.69 179 LEU A N 1
ATOM 1399 C CA . LEU A 1 179 ? 5.302 -33.911 -16.588 1.00 67.69 179 LEU A CA 1
ATOM 1400 C C . LEU A 1 179 ? 5.984 -33.368 -17.849 1.00 67.69 179 LEU A C 1
ATOM 1402 O O . LEU A 1 179 ? 7.209 -33.342 -17.923 1.00 67.69 179 LEU A O 1
ATOM 1406 N N . LEU A 1 180 ? 5.222 -32.895 -18.839 1.00 65.19 180 LEU A N 1
ATOM 1407 C CA . LEU A 1 180 ? 5.786 -32.184 -19.991 1.00 65.19 180 LEU A CA 1
ATOM 1408 C C . LEU A 1 180 ? 6.430 -30.849 -19.576 1.00 65.19 180 LEU A C 1
ATOM 1410 O O . LEU A 1 180 ? 7.430 -30.440 -20.168 1.00 65.19 180 LEU A O 1
ATOM 1414 N N . TYR A 1 181 ? 5.888 -30.189 -18.550 1.00 66.56 181 TYR A N 1
ATOM 1415 C CA . TYR A 1 181 ? 6.475 -28.994 -17.939 1.00 66.56 181 TYR A CA 1
ATOM 1416 C C . TYR A 1 181 ? 7.723 -29.328 -17.104 1.00 66.56 181 TYR A C 1
ATOM 1418 O O . TYR A 1 181 ? 8.740 -28.641 -17.188 1.00 66.56 181 TYR A O 1
ATOM 1426 N N . ASP A 1 182 ? 7.699 -30.440 -16.375 1.00 65.00 182 ASP A N 1
ATOM 1427 C CA . ASP A 1 182 ? 8.831 -30.933 -15.592 1.00 65.00 182 ASP A CA 1
ATOM 1428 C C . ASP A 1 182 ? 9.978 -31.412 -16.487 1.00 65.00 182 ASP A C 1
ATOM 1430 O O . ASP A 1 182 ? 11.136 -31.246 -16.127 1.00 65.00 182 ASP A O 1
ATOM 1434 N N . LEU A 1 183 ? 9.695 -31.925 -17.690 1.00 61.78 183 LEU A N 1
ATOM 1435 C CA . LEU A 1 183 ? 10.713 -32.170 -18.720 1.00 61.78 183 LEU A CA 1
ATOM 1436 C C . LEU A 1 183 ? 11.293 -30.873 -19.306 1.00 61.78 183 LEU A C 1
ATOM 1438 O O . LEU A 1 183 ? 12.411 -30.872 -19.830 1.00 61.78 183 LEU A O 1
ATOM 1442 N N . ALA A 1 184 ? 10.557 -29.762 -19.216 1.00 59.97 184 ALA A N 1
ATOM 1443 C CA . ALA A 1 184 ? 10.956 -28.460 -19.739 1.00 59.97 184 ALA A CA 1
ATOM 1444 C C . ALA A 1 184 ? 11.873 -27.671 -18.804 1.00 59.97 184 ALA A C 1
ATOM 1446 O O . ALA A 1 184 ? 12.800 -26.982 -19.257 1.00 59.97 184 ALA A O 1
ATOM 1447 N N . LEU A 1 185 ? 11.613 -27.767 -17.499 1.00 62.44 185 LEU A N 1
ATOM 1448 C CA . LEU A 1 185 ? 12.368 -27.087 -16.448 1.00 62.44 185 LEU A CA 1
ATOM 1449 C C . LEU A 1 185 ? 13.882 -27.358 -16.519 1.00 62.44 185 LEU A C 1
ATOM 1451 O O . LEU A 1 185 ? 14.656 -26.404 -16.411 1.00 62.44 185 LEU A O 1
ATOM 1455 N N . PRO A 1 186 ? 14.336 -28.603 -16.743 1.00 56.09 186 PRO A N 1
ATOM 1456 C CA . PRO A 1 186 ? 15.735 -28.962 -16.859 1.00 56.09 186 PRO A CA 1
ATOM 1457 C C . PRO A 1 186 ? 16.526 -28.152 -17.887 1.00 56.09 186 PRO A C 1
ATOM 1459 O O . PRO A 1 186 ? 17.567 -27.579 -17.567 1.00 56.09 186 PRO A O 1
ATOM 1462 N N . GLN A 1 187 ? 16.015 -28.018 -19.113 1.00 54.56 187 GLN A N 1
ATOM 1463 C CA . GLN A 1 187 ? 16.697 -27.262 -20.165 1.00 54.56 187 GLN A CA 1
ATOM 1464 C C . GLN A 1 187 ? 16.702 -25.755 -19.867 1.00 54.56 187 GLN A C 1
ATOM 1466 O O . GLN A 1 187 ? 17.685 -25.068 -20.146 1.00 54.56 187 GLN A O 1
ATOM 1471 N N . LEU A 1 188 ? 15.625 -25.222 -19.281 1.00 55.47 188 LEU A N 1
ATOM 1472 C CA . LEU A 1 188 ? 15.544 -23.825 -18.838 1.00 55.47 188 LEU A CA 1
ATOM 1473 C C . LEU A 1 188 ? 16.532 -23.537 -17.701 1.00 55.47 188 LEU A C 1
ATOM 1475 O O . LEU A 1 188 ? 17.203 -22.501 -17.711 1.00 55.47 188 LEU A O 1
ATOM 1479 N N . THR A 1 189 ? 16.664 -24.477 -16.770 1.00 52.69 189 THR A N 1
ATOM 1480 C CA . THR A 1 189 ? 17.581 -24.425 -15.629 1.00 52.69 189 THR A CA 1
ATOM 1481 C C . THR A 1 189 ? 19.021 -24.513 -16.112 1.00 52.69 189 THR A C 1
ATOM 1483 O O . THR A 1 189 ? 19.826 -23.649 -15.778 1.00 52.69 189 THR A O 1
ATOM 1486 N N . LEU A 1 190 ? 19.331 -25.456 -17.005 1.00 49.12 190 LEU A N 1
ATOM 1487 C CA . LEU A 1 190 ? 20.641 -25.594 -17.632 1.00 49.12 190 LEU A CA 1
ATOM 1488 C C . LEU A 1 190 ? 21.008 -24.364 -18.469 1.00 49.12 190 LEU A C 1
ATOM 1490 O O . LEU A 1 190 ? 22.113 -23.853 -18.347 1.00 49.12 190 LEU A O 1
ATOM 1494 N N . ASN A 1 191 ? 20.090 -23.829 -19.277 1.00 51.38 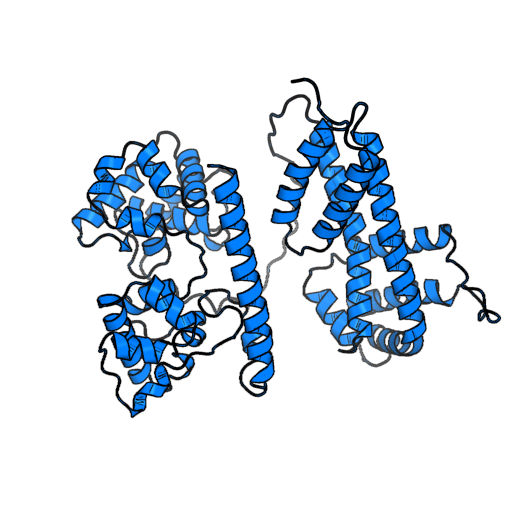191 ASN A N 1
ATOM 1495 C CA . ASN A 1 191 ? 20.328 -22.612 -20.056 1.00 51.38 191 ASN A CA 1
ATOM 1496 C C . ASN A 1 191 ? 20.577 -21.400 -19.148 1.00 51.38 191 ASN A C 1
ATOM 1498 O O . ASN A 1 191 ? 21.446 -20.577 -19.441 1.00 51.38 191 ASN A O 1
ATOM 1502 N N . THR A 1 192 ? 19.837 -21.288 -18.043 1.00 51.12 192 THR A N 1
ATOM 1503 C CA . THR A 1 192 ? 20.034 -20.240 -17.030 1.00 51.12 192 THR A CA 1
ATOM 1504 C C . THR A 1 192 ? 21.386 -20.407 -16.343 1.00 51.12 192 THR A C 1
ATOM 1506 O O . THR A 1 192 ? 22.136 -19.443 -16.218 1.00 51.12 192 THR A O 1
ATOM 1509 N N . PHE A 1 193 ? 21.749 -21.638 -15.998 1.00 45.97 193 PHE A N 1
ATOM 1510 C CA . PHE A 1 193 ? 23.001 -21.984 -15.343 1.00 45.97 193 PHE A CA 1
ATOM 1511 C C . PHE A 1 193 ? 24.223 -21.791 -16.257 1.00 45.97 193 PHE A C 1
ATOM 1513 O O . PHE A 1 193 ? 25.221 -21.211 -15.848 1.00 45.97 193 PHE A O 1
ATOM 1520 N N . VAL A 1 194 ? 24.139 -22.175 -17.532 1.00 49.44 194 VAL A N 1
ATOM 1521 C CA . VAL A 1 194 ? 25.183 -21.948 -18.546 1.00 49.44 194 VAL A CA 1
ATOM 1522 C C . VAL A 1 194 ? 25.356 -20.456 -18.826 1.00 49.44 194 VAL A C 1
ATOM 1524 O O . VAL A 1 194 ? 26.487 -19.986 -18.957 1.00 49.44 194 VAL A O 1
ATOM 1527 N N . ARG A 1 195 ? 24.260 -19.684 -18.884 1.00 51.12 195 ARG A N 1
ATOM 1528 C CA . ARG A 1 195 ? 24.326 -18.214 -18.961 1.00 51.12 195 ARG A CA 1
ATOM 1529 C C . ARG A 1 195 ? 25.014 -17.637 -17.727 1.00 51.12 195 ARG A C 1
ATOM 1531 O O . ARG A 1 195 ? 25.898 -16.802 -17.875 1.00 51.12 195 ARG A O 1
ATOM 1538 N N . PHE A 1 196 ? 24.664 -18.127 -16.542 1.00 44.62 196 PHE A N 1
ATOM 1539 C CA . PHE A 1 196 ? 25.259 -17.715 -15.275 1.00 44.62 196 PHE A CA 1
ATOM 1540 C C . PHE A 1 196 ? 26.765 -18.029 -15.207 1.00 44.62 196 PHE A C 1
ATOM 1542 O O . PHE A 1 196 ? 27.562 -17.133 -14.936 1.00 44.62 196 PHE A O 1
ATOM 1549 N N . ILE A 1 197 ? 27.187 -19.249 -15.564 1.00 43.44 197 ILE A N 1
ATOM 1550 C CA . ILE A 1 197 ? 28.604 -19.634 -15.650 1.00 43.44 197 ILE A CA 1
ATOM 1551 C C . ILE A 1 197 ? 29.346 -18.809 -16.703 1.00 43.44 197 ILE A C 1
ATOM 1553 O O . ILE A 1 197 ? 30.468 -18.382 -16.446 1.00 43.44 197 ILE A O 1
ATOM 1557 N N . ARG A 1 198 ? 28.756 -18.537 -17.875 1.00 46.06 198 ARG A N 1
ATOM 1558 C CA . ARG A 1 198 ? 29.385 -17.666 -18.886 1.00 46.06 198 ARG A CA 1
ATOM 1559 C C . ARG A 1 198 ? 29.610 -16.253 -18.360 1.00 46.06 198 ARG A C 1
ATOM 1561 O O . ARG A 1 198 ? 30.698 -15.720 -18.529 1.00 46.06 198 ARG A O 1
ATOM 1568 N N . VAL A 1 199 ? 28.625 -15.670 -17.678 1.00 46.22 199 VAL A N 1
ATOM 1569 C CA . VAL A 1 199 ? 28.764 -14.342 -17.058 1.00 46.22 199 VAL A CA 1
ATOM 1570 C C . VAL A 1 199 ? 29.886 -14.341 -16.015 1.00 46.22 199 VAL A C 1
ATOM 1572 O O . VAL A 1 199 ? 30.707 -13.429 -16.003 1.00 46.22 199 VAL A O 1
ATOM 1575 N N . PHE A 1 200 ? 29.979 -15.391 -15.196 1.00 42.19 200 PHE A N 1
ATOM 1576 C CA . PHE A 1 200 ? 31.018 -15.516 -14.171 1.00 42.19 200 PHE A CA 1
ATOM 1577 C C . PHE A 1 200 ? 32.419 -15.782 -14.734 1.00 42.19 200 PHE A C 1
ATOM 1579 O O . PHE A 1 200 ? 33.397 -15.227 -14.246 1.00 42.19 200 PHE A O 1
ATOM 1586 N N . THR A 1 201 ? 32.535 -16.611 -15.770 1.00 41.50 201 THR A N 1
ATOM 1587 C CA . THR A 1 201 ? 33.828 -16.978 -16.374 1.00 41.50 201 THR A CA 1
ATOM 1588 C C . THR A 1 201 ? 34.394 -15.883 -17.279 1.00 41.50 201 THR A C 1
ATOM 1590 O O . THR A 1 201 ? 35.611 -15.791 -17.429 1.00 41.50 201 THR A O 1
ATOM 1593 N N . MET A 1 202 ? 33.543 -15.022 -17.849 1.00 40.53 202 MET A N 1
ATOM 1594 C CA . MET A 1 202 ? 33.969 -13.871 -18.658 1.00 40.53 202 MET A CA 1
ATOM 1595 C C . MET A 1 202 ? 34.348 -12.639 -17.815 1.00 40.53 202 MET A C 1
ATOM 1597 O O . MET A 1 202 ? 35.006 -11.732 -18.325 1.00 40.53 202 MET A O 1
ATOM 1601 N N . ALA A 1 203 ? 33.999 -12.602 -16.526 1.00 37.22 203 ALA A N 1
ATOM 1602 C CA . ALA A 1 203 ? 34.330 -11.504 -15.624 1.00 37.22 203 ALA A CA 1
ATOM 1603 C C . ALA A 1 203 ? 35.726 -11.677 -14.988 1.00 37.22 203 ALA A C 1
ATOM 1605 O O . ALA A 1 203 ? 35.859 -12.073 -13.830 1.00 37.22 203 ALA A O 1
ATOM 1606 N N . LYS A 1 204 ? 36.799 -11.317 -15.707 1.00 42.88 204 LYS A N 1
ATOM 1607 C CA . LYS A 1 204 ? 38.056 -10.933 -15.035 1.00 42.88 204 LYS A CA 1
ATOM 1608 C C . LYS A 1 204 ? 37.823 -9.559 -14.398 1.00 42.88 204 LYS A C 1
ATOM 1610 O O . LYS A 1 204 ? 37.886 -8.554 -15.093 1.00 42.88 204 LYS A O 1
ATOM 1615 N N . THR A 1 205 ? 37.529 -9.546 -13.093 1.00 35.81 205 THR A N 1
ATOM 1616 C CA . THR A 1 205 ? 37.108 -8.395 -12.255 1.00 35.81 205 THR A CA 1
ATOM 1617 C C . THR A 1 205 ? 35.759 -7.756 -12.651 1.00 35.81 205 THR A C 1
ATOM 1619 O O . THR A 1 205 ? 35.568 -7.393 -13.810 1.00 35.81 205 THR A O 1
ATOM 1622 N N . PRO A 1 206 ? 34.781 -7.608 -11.730 1.00 35.16 206 PRO A N 1
ATOM 1623 C CA . PRO A 1 206 ? 33.426 -7.229 -12.112 1.00 35.16 206 PRO A CA 1
ATOM 1624 C C . PRO A 1 206 ? 33.274 -5.704 -12.181 1.00 35.16 206 PRO A C 1
ATOM 1626 O O . PRO A 1 206 ? 32.986 -5.054 -11.183 1.00 35.16 206 PRO A O 1
ATOM 1629 N N . ASN A 1 207 ? 33.393 -5.142 -13.382 1.00 32.16 207 ASN A N 1
ATOM 1630 C CA . ASN A 1 207 ? 32.664 -3.929 -13.758 1.00 32.16 207 ASN A CA 1
ATOM 1631 C C . ASN A 1 207 ? 31.631 -4.336 -14.809 1.00 32.16 207 ASN A C 1
ATOM 1633 O O . ASN A 1 207 ? 31.952 -4.485 -15.986 1.00 32.16 207 ASN A O 1
ATOM 1637 N N . ILE A 1 208 ? 30.394 -4.576 -14.375 1.00 32.31 208 ILE A N 1
ATOM 1638 C CA . ILE A 1 208 ? 29.313 -5.005 -15.264 1.00 32.31 208 ILE A CA 1
ATOM 1639 C C . ILE A 1 208 ? 28.572 -3.759 -15.769 1.00 32.31 208 ILE A C 1
ATOM 1641 O O . ILE A 1 208 ? 27.702 -3.216 -15.092 1.00 32.31 208 ILE A O 1
ATOM 1645 N N . LEU A 1 209 ? 28.940 -3.307 -16.969 1.00 29.48 209 LEU A N 1
ATOM 1646 C CA . LEU A 1 209 ? 28.158 -2.394 -17.808 1.00 29.48 209 LEU A CA 1
ATOM 1647 C C . LEU A 1 209 ? 27.138 -3.218 -18.607 1.00 29.48 209 LEU A C 1
ATOM 1649 O O . LEU A 1 209 ? 27.523 -4.090 -19.384 1.00 29.48 209 LEU A O 1
ATOM 1653 N N . TYR A 1 210 ? 25.845 -2.939 -18.440 1.00 31.97 210 TYR A N 1
ATOM 1654 C CA . TYR A 1 210 ? 24.789 -3.538 -19.259 1.00 31.97 210 TYR A CA 1
ATOM 1655 C C . TYR A 1 210 ? 24.482 -2.653 -20.471 1.00 31.97 210 TYR A C 1
ATOM 1657 O O . TYR A 1 210 ? 23.979 -1.542 -20.330 1.00 31.97 210 TYR A O 1
ATOM 1665 N N . GLY A 1 211 ? 24.735 -3.182 -21.666 1.00 30.56 211 GLY A N 1
ATOM 1666 C CA . GLY A 1 211 ? 24.234 -2.648 -22.928 1.00 30.56 211 GLY A CA 1
ATOM 1667 C C . GLY A 1 211 ? 24.399 -3.684 -24.037 1.00 30.56 211 GLY A C 1
ATOM 1668 O O . GLY A 1 211 ? 25.498 -4.190 -24.244 1.00 30.56 211 GLY A O 1
ATOM 1669 N N . LEU A 1 212 ? 23.315 -4.010 -24.744 1.00 31.31 212 LEU A N 1
ATOM 1670 C CA . LEU A 1 212 ? 23.363 -4.730 -26.020 1.00 31.31 212 LEU A CA 1
ATOM 1671 C C . LEU A 1 212 ? 22.657 -3.897 -27.104 1.00 31.31 212 LEU A C 1
ATOM 1673 O O . LEU A 1 212 ? 21.689 -3.197 -26.791 1.00 31.31 212 LEU A O 1
ATOM 1677 N N . PRO A 1 213 ? 23.147 -3.947 -28.358 1.00 31.33 213 PRO A N 1
ATOM 1678 C CA . PRO A 1 213 ? 22.675 -3.125 -29.462 1.00 31.33 213 PRO A CA 1
ATOM 1679 C C . PRO A 1 213 ? 21.409 -3.706 -30.101 1.00 31.33 213 PRO A C 1
ATOM 1681 O O . PRO A 1 213 ? 21.157 -4.910 -30.062 1.00 31.33 213 PRO A O 1
ATOM 1684 N N . GLY A 1 214 ? 20.607 -2.814 -30.682 1.00 32.50 214 GLY A N 1
ATOM 1685 C CA . GLY A 1 214 ? 19.312 -3.133 -31.270 1.00 32.50 214 GLY A CA 1
ATOM 1686 C C . GLY A 1 214 ? 19.369 -3.657 -32.704 1.00 32.50 214 GLY A C 1
ATOM 1687 O O . GLY A 1 214 ? 20.337 -3.447 -33.430 1.00 32.50 214 GLY A O 1
ATOM 1688 N N . THR A 1 215 ? 18.251 -4.251 -33.121 1.00 27.50 215 THR A N 1
ATOM 1689 C CA . THR A 1 215 ? 17.901 -4.467 -34.529 1.00 27.50 215 THR A CA 1
ATOM 1690 C C . THR A 1 215 ? 16.420 -4.150 -34.770 1.00 27.50 215 THR A C 1
ATOM 1692 O O . THR A 1 215 ? 15.533 -4.737 -34.156 1.00 27.50 215 THR A O 1
ATOM 1695 N N . SER A 1 216 ? 16.225 -3.165 -35.649 1.00 29.94 216 SER A N 1
ATOM 1696 C CA . SER A 1 216 ? 15.114 -2.819 -36.555 1.00 29.94 216 SER A CA 1
ATOM 1697 C C . SER A 1 216 ? 13.737 -3.513 -36.479 1.00 29.94 216 SER A C 1
ATOM 1699 O O . SER A 1 216 ? 13.588 -4.695 -36.763 1.00 29.94 216 SER A O 1
ATOM 1701 N N . THR A 1 217 ? 12.734 -2.649 -36.256 1.00 32.28 217 THR A N 1
ATOM 1702 C CA . THR A 1 217 ? 11.444 -2.457 -36.965 1.00 32.28 217 THR A CA 1
ATOM 1703 C C . THR A 1 217 ? 10.611 -3.653 -37.435 1.00 32.28 217 THR A C 1
ATOM 1705 O O . THR A 1 217 ? 10.918 -4.300 -38.432 1.00 32.28 217 THR A O 1
ATOM 1708 N N . THR A 1 218 ? 9.398 -3.747 -36.882 1.00 25.73 218 THR A N 1
ATOM 1709 C CA . THR A 1 218 ? 8.168 -3.965 -37.666 1.00 25.73 218 THR A CA 1
ATOM 1710 C C . THR A 1 218 ? 6.967 -3.377 -36.921 1.00 25.73 218 THR A C 1
ATOM 1712 O O . THR A 1 218 ? 6.759 -3.617 -35.735 1.00 25.73 218 THR A O 1
ATOM 1715 N N . THR A 1 219 ? 6.215 -2.528 -37.614 1.00 35.06 219 THR A N 1
ATOM 1716 C CA . THR A 1 219 ? 5.005 -1.842 -37.151 1.00 35.06 219 THR A CA 1
ATOM 1717 C C . THR A 1 219 ? 3.821 -2.803 -37.086 1.00 35.06 219 THR A C 1
ATOM 1719 O O . THR A 1 219 ? 3.417 -3.332 -38.117 1.00 35.06 219 THR A O 1
ATOM 1722 N N . HIS A 1 220 ? 3.215 -2.958 -35.907 1.00 27.88 220 HIS A N 1
ATOM 1723 C CA . HIS A 1 220 ? 1.872 -3.520 -35.756 1.00 27.88 220 HIS A CA 1
ATOM 1724 C C . HIS A 1 220 ? 1.057 -2.676 -34.774 1.00 27.88 220 HIS A C 1
ATOM 1726 O O . HIS A 1 220 ? 1.431 -2.487 -33.618 1.00 27.88 220 HIS A O 1
ATOM 1732 N N . THR A 1 221 ? -0.063 -2.157 -35.265 1.00 36.25 221 THR A N 1
ATOM 1733 C CA . THR A 1 221 ? -1.072 -1.401 -34.519 1.00 36.25 221 THR A CA 1
ATOM 1734 C C . THR A 1 221 ? -1.952 -2.371 -33.721 1.00 36.25 221 THR A C 1
ATOM 1736 O O . THR A 1 221 ? -2.572 -3.232 -34.349 1.00 36.25 221 THR A O 1
ATOM 1739 N N . PRO A 1 222 ? -2.083 -2.264 -32.382 1.00 30.02 222 PRO A N 1
ATOM 1740 C CA . PRO A 1 222 ? -3.074 -3.041 -31.650 1.00 30.02 222 PRO A CA 1
ATOM 1741 C C . PRO A 1 222 ? -4.395 -2.283 -31.534 1.00 30.02 222 PRO A C 1
ATOM 1743 O O . PRO A 1 222 ? -4.451 -1.101 -31.183 1.00 30.02 222 PRO A O 1
ATOM 1746 N N . SER A 1 223 ? -5.450 -3.032 -31.830 1.00 28.61 223 SER A N 1
ATOM 1747 C CA . SER A 1 223 ? -6.852 -2.652 -31.810 1.00 28.61 223 SER A CA 1
ATOM 1748 C C . SER A 1 223 ? -7.322 -2.156 -30.436 1.00 28.61 223 SER A C 1
ATOM 1750 O O . SER A 1 223 ? -6.932 -2.667 -29.384 1.00 28.61 223 SER A O 1
ATOM 1752 N N . ARG A 1 224 ? -8.204 -1.152 -30.471 1.00 34.09 224 ARG A N 1
ATOM 1753 C CA . ARG A 1 224 ? -9.065 -0.723 -29.362 1.00 34.09 224 ARG A CA 1
ATOM 1754 C C . ARG A 1 224 ? -9.917 -1.915 -28.933 1.00 34.09 224 ARG A C 1
ATOM 1756 O O . ARG A 1 224 ? -10.687 -2.353 -29.768 1.00 34.09 224 ARG A O 1
ATOM 1763 N N . GLU A 1 225 ? -9.803 -2.376 -27.682 1.00 32.72 225 GLU A N 1
ATOM 1764 C CA . GLU A 1 225 ? -10.921 -2.927 -26.870 1.00 32.72 225 GLU A CA 1
ATOM 1765 C C . GLU A 1 225 ? -10.481 -3.596 -25.549 1.00 32.72 225 GLU A C 1
ATOM 1767 O O . GLU A 1 225 ? -11.047 -4.588 -25.126 1.00 32.72 225 GLU A O 1
ATOM 1772 N N . ILE A 1 226 ? -9.507 -3.046 -24.811 1.00 31.11 226 ILE A N 1
ATOM 1773 C CA . ILE A 1 226 ? -9.342 -3.370 -23.376 1.00 31.11 226 ILE A CA 1
ATOM 1774 C C . ILE A 1 226 ? -8.904 -2.097 -22.642 1.00 31.11 226 ILE A C 1
ATOM 1776 O O . ILE A 1 226 ? -7.719 -1.856 -22.430 1.00 31.11 226 ILE A O 1
ATOM 1780 N N . LYS A 1 227 ? -9.851 -1.206 -22.315 1.00 29.67 227 LYS A N 1
ATOM 1781 C CA . LYS A 1 227 ? -9.561 0.037 -21.563 1.00 29.67 227 LYS A CA 1
ATOM 1782 C C . LYS A 1 227 ? -10.532 0.376 -20.429 1.00 29.67 227 LYS A C 1
ATOM 1784 O O . LYS A 1 227 ? -10.363 1.417 -19.807 1.00 29.67 227 LYS A O 1
ATOM 1789 N N . GLN A 1 228 ? -11.522 -0.458 -20.112 1.00 32.56 228 GLN A N 1
ATOM 1790 C CA . GLN A 1 228 ? -12.675 0.023 -19.333 1.00 32.56 228 GLN A CA 1
ATOM 1791 C C . GLN A 1 228 ? -12.845 -0.479 -17.892 1.00 32.56 228 GLN A C 1
ATOM 1793 O O . GLN A 1 228 ? -13.882 -0.202 -17.309 1.00 32.56 228 GLN A O 1
ATOM 1798 N N . ALA A 1 229 ? -11.852 -1.110 -17.252 1.00 28.73 229 ALA A N 1
ATOM 1799 C CA . ALA A 1 229 ? -12.058 -1.621 -15.882 1.00 28.73 229 ALA A CA 1
ATOM 1800 C C . ALA A 1 229 ? -11.122 -1.086 -14.776 1.00 28.73 229 ALA A C 1
ATOM 1802 O O . ALA A 1 229 ? -11.269 -1.503 -13.634 1.00 28.73 229 ALA A O 1
ATOM 1803 N N . PHE A 1 230 ? -10.202 -0.153 -15.055 1.00 31.55 230 PHE A N 1
ATOM 1804 C CA . PHE A 1 230 ? -9.336 0.452 -14.016 1.00 31.55 230 PHE A CA 1
ATOM 1805 C C . PHE A 1 230 ? -9.195 1.982 -14.102 1.00 31.55 230 PHE A C 1
ATOM 1807 O O . PHE A 1 230 ? -8.414 2.584 -13.368 1.00 31.55 230 PHE A O 1
ATOM 1814 N N . VAL A 1 231 ? -9.972 2.639 -14.967 1.00 37.34 231 VAL A N 1
ATOM 1815 C CA . VAL A 1 231 ? -9.914 4.095 -15.167 1.00 37.34 231 VAL A CA 1
ATOM 1816 C C . VAL A 1 231 ? -11.115 4.762 -14.500 1.00 37.34 231 VAL A C 1
ATOM 1818 O O . VAL A 1 231 ? -11.967 5.357 -15.149 1.00 37.34 231 VAL A O 1
ATOM 1821 N N . SER A 1 232 ? -11.146 4.668 -13.175 1.00 34.22 232 SER A N 1
ATOM 1822 C CA . SER A 1 232 ? -11.868 5.614 -12.315 1.00 34.22 232 SER A CA 1
ATOM 1823 C C . SER A 1 232 ? -10.861 6.326 -11.411 1.00 34.22 232 SER A C 1
ATOM 1825 O O . SER A 1 232 ? -11.089 6.489 -10.220 1.00 34.22 232 SER A O 1
ATOM 1827 N N . GLN A 1 233 ? -9.687 6.678 -11.945 1.00 41.59 233 GLN A N 1
ATOM 1828 C CA . GLN A 1 233 ? -8.706 7.471 -11.210 1.00 41.59 233 GLN A CA 1
ATOM 1829 C C . GLN A 1 233 ? -8.903 8.949 -11.536 1.00 41.59 233 GLN A C 1
ATOM 1831 O O . GLN A 1 233 ? -8.806 9.353 -12.692 1.00 41.59 233 GLN A O 1
ATOM 1836 N N . ASP A 1 234 ? -9.227 9.697 -10.482 1.00 44.22 234 ASP A N 1
ATOM 1837 C CA . ASP A 1 234 ? -8.994 11.124 -10.269 1.00 44.22 234 ASP A CA 1
ATOM 1838 C C . ASP A 1 234 ? -8.828 11.981 -11.538 1.00 44.22 234 ASP A C 1
ATOM 1840 O O . ASP A 1 234 ? -7.752 12.079 -12.126 1.00 44.22 234 ASP A O 1
ATOM 1844 N N . LYS A 1 235 ? -9.885 12.724 -11.892 1.00 45.41 235 LYS A N 1
ATOM 1845 C CA . LYS A 1 235 ? -9.775 13.926 -12.740 1.00 45.41 235 LYS A CA 1
ATOM 1846 C C . LYS A 1 235 ? -9.143 15.108 -11.981 1.00 45.41 235 LYS A C 1
ATOM 1848 O O . LYS A 1 235 ? -9.237 16.245 -12.444 1.00 45.41 235 LYS A O 1
ATOM 1853 N N . SER A 1 236 ? -8.545 14.882 -10.807 1.00 48.69 236 SER A N 1
ATOM 1854 C CA . SER A 1 236 ? -7.805 15.916 -10.094 1.00 48.69 236 SER A CA 1
ATOM 1855 C C . SER A 1 236 ? -6.582 16.285 -10.940 1.00 48.69 236 SER A C 1
ATOM 1857 O O . SER A 1 236 ? -5.728 15.458 -11.244 1.00 48.69 236 SER A O 1
ATOM 1859 N N . GLY A 1 237 ? -6.570 17.527 -11.430 1.00 57.62 237 GLY A N 1
ATOM 1860 C CA . GLY A 1 237 ? -5.627 18.008 -12.435 1.00 57.62 237 GLY A CA 1
ATOM 1861 C C . GLY A 1 237 ? -4.177 17.647 -12.114 1.00 57.62 237 GLY A C 1
ATOM 1862 O O . GLY A 1 237 ? -3.589 18.142 -11.142 1.00 57.62 237 GLY A O 1
ATOM 1863 N N . PHE A 1 238 ? -3.597 16.793 -12.955 1.00 70.44 238 PHE A N 1
ATOM 1864 C CA . PHE A 1 238 ? -2.154 16.635 -13.025 1.00 70.44 238 PHE A CA 1
ATOM 1865 C C . PHE A 1 238 ? -1.570 17.908 -13.606 1.00 70.44 238 PHE A C 1
ATOM 1867 O O . PHE A 1 238 ? -2.043 18.431 -14.613 1.00 70.44 238 PHE A O 1
ATOM 1874 N N . SER A 1 239 ? -0.545 18.432 -12.942 1.00 87.12 239 SER A N 1
ATOM 1875 C CA . SER A 1 239 ? 0.258 19.476 -13.552 1.00 87.12 239 SER A CA 1
ATOM 1876 C C . SER A 1 239 ? 1.262 18.778 -14.454 1.00 87.12 239 SER A C 1
ATOM 1878 O O . SER A 1 239 ? 2.246 18.222 -13.964 1.00 87.12 239 SER A O 1
ATOM 1880 N N . ASP A 1 240 ? 1.034 18.822 -15.767 1.00 92.19 240 ASP A N 1
ATOM 1881 C CA . ASP A 1 240 ? 1.960 18.255 -16.757 1.00 92.19 240 ASP A CA 1
ATOM 1882 C C . ASP A 1 240 ? 3.391 18.776 -16.551 1.00 92.19 240 ASP A C 1
ATOM 1884 O O . ASP A 1 240 ? 4.367 18.038 -16.683 1.00 92.19 240 ASP A O 1
ATOM 1888 N N . ALA A 1 241 ? 3.524 20.035 -16.121 1.00 96.25 241 ALA A N 1
ATOM 1889 C CA . ALA A 1 241 ? 4.804 20.643 -15.781 1.00 96.25 241 ALA A CA 1
ATOM 1890 C C . ALA A 1 241 ? 5.472 20.008 -14.546 1.00 96.25 241 ALA A C 1
ATOM 1892 O O . ALA A 1 241 ? 6.689 19.817 -14.544 1.00 96.25 241 ALA A O 1
ATOM 1893 N N . ALA A 1 242 ? 4.710 19.681 -13.497 1.00 96.19 242 ALA A N 1
ATOM 1894 C CA . ALA A 1 242 ? 5.249 19.023 -12.305 1.00 96.19 242 ALA A CA 1
ATOM 1895 C C . ALA A 1 242 ? 5.650 17.573 -12.596 1.00 96.19 242 ALA A C 1
ATOM 1897 O O . ALA A 1 242 ? 6.721 17.144 -12.170 1.00 96.19 242 ALA A O 1
ATOM 1898 N N . MET A 1 243 ? 4.841 16.849 -13.376 1.00 96.06 243 MET A N 1
ATOM 1899 C CA . MET A 1 243 ? 5.166 15.487 -13.801 1.00 96.06 243 MET A CA 1
ATOM 1900 C C . MET A 1 243 ? 6.415 15.464 -14.687 1.00 96.06 243 MET A C 1
ATOM 1902 O O . MET A 1 243 ? 7.290 14.626 -14.489 1.00 96.06 243 MET A O 1
ATOM 1906 N N . LYS A 1 244 ? 6.554 16.420 -15.615 1.00 96.62 244 LYS A N 1
ATOM 1907 C CA . LYS A 1 244 ? 7.767 16.558 -16.432 1.00 96.62 244 LYS A CA 1
ATOM 1908 C C . LYS A 1 244 ? 9.017 16.722 -15.560 1.00 96.62 244 LYS A C 1
ATOM 1910 O O . LYS A 1 244 ? 9.976 15.987 -15.753 1.00 96.62 244 LYS A O 1
ATOM 1915 N N . LYS A 1 245 ? 8.975 17.605 -14.556 1.00 97.19 245 LYS A N 1
ATOM 1916 C CA . LYS A 1 245 ? 10.084 17.793 -13.600 1.00 97.19 245 LYS A CA 1
ATOM 1917 C C . LYS A 1 245 ? 10.361 16.551 -12.755 1.00 97.19 245 LYS A C 1
ATOM 1919 O O . LYS A 1 245 ? 11.515 16.241 -12.497 1.00 97.19 245 LYS A O 1
ATOM 1924 N N . ALA A 1 246 ? 9.321 15.831 -12.339 1.00 97.19 246 ALA A N 1
ATOM 1925 C CA . ALA A 1 246 ? 9.475 14.590 -11.585 1.00 97.19 246 ALA A CA 1
ATOM 1926 C C . ALA A 1 246 ? 10.205 13.510 -12.405 1.00 97.19 246 ALA A C 1
ATOM 1928 O O . ALA A 1 246 ? 11.043 12.793 -11.859 1.00 97.19 246 ALA A O 1
ATOM 1929 N N . ARG A 1 247 ? 9.936 13.428 -13.717 1.00 97.00 247 ARG A N 1
ATOM 1930 C CA . ARG A 1 247 ? 10.591 12.475 -14.633 1.00 97.00 247 ARG A CA 1
ATOM 1931 C C . ARG A 1 247 ? 12.068 12.770 -14.870 1.00 97.00 247 ARG A C 1
ATOM 1933 O O . ARG A 1 247 ? 12.825 11.832 -15.074 1.00 97.00 247 ARG A O 1
ATOM 1940 N N . GLU A 1 248 ? 12.501 14.025 -14.742 1.00 96.94 248 GLU A N 1
ATOM 1941 C CA . GLU A 1 248 ? 13.928 14.391 -14.811 1.00 96.94 248 GLU A CA 1
ATOM 1942 C C . GLU A 1 248 ? 14.776 13.728 -13.708 1.00 96.94 248 GLU A C 1
ATOM 1944 O O . GLU A 1 248 ? 15.999 13.717 -13.815 1.00 96.94 248 GLU A O 1
ATOM 1949 N N . SER A 1 249 ? 14.145 13.195 -12.653 1.00 97.06 249 SER A N 1
ATOM 1950 C CA . SER A 1 249 ? 14.803 12.428 -11.586 1.00 97.06 249 SER A CA 1
ATOM 1951 C C . SER A 1 249 ? 14.866 10.920 -11.866 1.00 97.06 249 SER A C 1
ATOM 1953 O O . SER A 1 249 ? 15.376 10.174 -11.034 1.00 97.06 249 SER A O 1
ATOM 1955 N N . LEU A 1 250 ? 14.303 10.437 -12.979 1.00 96.81 250 LEU A N 1
ATOM 1956 C CA . LEU A 1 250 ? 14.370 9.027 -13.361 1.00 96.81 250 LEU A CA 1
ATOM 1957 C C . LEU A 1 250 ? 15.708 8.697 -14.027 1.00 96.81 250 LEU A C 1
ATOM 1959 O O . LEU A 1 250 ? 16.383 9.542 -14.618 1.00 96.81 250 LEU A O 1
ATOM 1963 N N . SER A 1 251 ? 16.078 7.418 -13.979 1.00 95.62 251 SER A N 1
ATOM 1964 C CA . SER A 1 251 ? 17.194 6.911 -14.772 1.00 95.62 251 SER A CA 1
ATOM 1965 C C . SER A 1 251 ? 16.921 7.086 -16.275 1.00 95.62 251 SER A C 1
ATOM 1967 O O . SER A 1 251 ? 15.771 7.099 -16.714 1.00 95.62 251 SER A O 1
ATOM 1969 N N . LEU A 1 252 ? 17.975 7.146 -17.097 1.00 93.94 252 LEU A N 1
ATOM 1970 C CA . LEU A 1 252 ? 17.827 7.227 -18.560 1.00 93.94 252 LEU A CA 1
ATOM 1971 C C . LEU A 1 252 ? 17.045 6.039 -19.151 1.00 93.94 252 LEU A C 1
ATOM 1973 O O . LEU A 1 252 ? 16.431 6.179 -20.207 1.00 93.94 252 LEU A O 1
ATOM 1977 N N . ALA A 1 253 ? 17.072 4.882 -18.480 1.00 93.88 253 ALA A N 1
ATOM 1978 C CA . ALA A 1 253 ? 16.308 3.704 -18.878 1.00 93.88 253 ALA A CA 1
ATOM 1979 C C . ALA A 1 253 ? 14.802 3.878 -18.621 1.00 93.88 253 ALA A C 1
ATOM 1981 O O . ALA A 1 253 ? 13.987 3.394 -19.403 1.00 93.88 253 ALA A O 1
ATOM 1982 N N . ASP A 1 254 ? 14.441 4.602 -17.562 1.00 95.19 254 ASP A N 1
ATOM 1983 C CA . ASP A 1 254 ? 13.063 4.766 -17.100 1.00 95.19 254 ASP A CA 1
ATOM 1984 C C . ASP A 1 254 ? 12.382 6.036 -17.633 1.00 95.19 254 ASP A C 1
ATOM 1986 O O . ASP A 1 254 ? 11.158 6.071 -17.751 1.00 95.19 254 ASP A O 1
ATOM 1990 N N . ASP A 1 255 ? 13.145 7.075 -17.990 1.00 93.88 255 ASP A N 1
ATOM 1991 C CA . ASP A 1 255 ? 12.616 8.388 -18.397 1.00 93.88 255 ASP A CA 1
ATOM 1992 C C . ASP A 1 255 ? 11.610 8.301 -19.558 1.00 93.88 255 ASP A C 1
ATOM 1994 O O . ASP A 1 255 ? 10.594 8.999 -19.577 1.00 93.88 255 ASP A O 1
ATOM 1998 N N . LYS A 1 256 ? 11.819 7.373 -20.498 1.00 94.69 256 LYS A N 1
ATOM 1999 C CA . LYS A 1 256 ? 10.943 7.184 -21.669 1.00 94.69 256 LYS A CA 1
ATOM 2000 C C . LYS A 1 256 ? 9.770 6.232 -21.424 1.00 94.69 256 LYS A C 1
ATOM 2002 O O . LYS A 1 256 ? 8.875 6.155 -22.265 1.00 94.69 256 LYS A O 1
ATOM 2007 N N . ILE A 1 257 ? 9.749 5.517 -20.300 1.00 95.69 257 ILE A N 1
ATOM 2008 C CA . ILE A 1 257 ? 8.712 4.525 -20.003 1.00 95.69 257 ILE A CA 1
ATOM 2009 C C . ILE A 1 257 ? 7.437 5.253 -19.549 1.00 95.69 257 ILE A C 1
ATOM 2011 O O . ILE A 1 257 ? 7.499 6.100 -18.654 1.00 95.69 257 ILE A O 1
ATOM 2015 N N . PRO A 1 258 ? 6.258 4.993 -20.141 1.00 95.50 258 PRO A N 1
ATOM 2016 C CA . PRO A 1 258 ? 5.000 5.565 -19.664 1.00 95.50 258 PRO A CA 1
ATOM 2017 C C . PRO A 1 258 ? 4.789 5.308 -18.167 1.00 95.50 258 PRO A C 1
ATOM 2019 O O . PRO A 1 258 ? 5.114 4.231 -17.682 1.00 95.50 258 PRO A O 1
ATOM 2022 N N . PHE A 1 259 ? 4.201 6.265 -17.440 1.00 94.25 259 PHE A N 1
ATOM 2023 C CA . PHE A 1 259 ? 4.021 6.181 -15.981 1.00 94.25 259 PHE A CA 1
ATOM 2024 C C . PHE A 1 259 ? 3.416 4.840 -15.530 1.00 94.25 259 PHE A C 1
ATOM 2026 O O . PHE A 1 259 ? 3.934 4.201 -14.624 1.00 94.25 259 PHE A O 1
ATOM 2033 N N . GLN A 1 260 ? 2.365 4.381 -16.214 1.00 93.31 260 GLN A N 1
ATOM 2034 C CA . GLN A 1 260 ? 1.649 3.141 -15.896 1.00 93.31 260 GLN A CA 1
ATOM 2035 C C . GLN A 1 260 ? 2.468 1.870 -16.175 1.00 93.31 260 GLN A C 1
ATOM 2037 O O . GLN A 1 260 ? 2.121 0.801 -15.686 1.00 93.31 260 GLN A O 1
ATOM 2042 N N . GLN A 1 261 ? 3.521 1.979 -16.987 1.00 94.25 261 GLN A N 1
ATOM 2043 C CA . GLN A 1 261 ? 4.410 0.882 -17.372 1.00 94.25 261 GLN A CA 1
ATOM 2044 C C . GLN A 1 261 ? 5.730 0.907 -16.596 1.00 94.25 261 GLN A C 1
ATOM 2046 O O . GLN A 1 261 ? 6.592 0.068 -16.838 1.00 94.25 261 GLN A O 1
ATOM 2051 N N . LEU A 1 262 ? 5.918 1.870 -15.691 1.00 95.19 262 LEU A N 1
ATOM 2052 C CA . LEU A 1 262 ? 7.133 1.960 -14.900 1.00 95.19 262 LEU A CA 1
ATOM 2053 C C . LEU A 1 262 ? 7.146 0.819 -13.876 1.00 95.19 262 LEU A C 1
ATOM 2055 O O . LEU A 1 262 ? 6.248 0.721 -13.040 1.00 95.19 262 LEU A O 1
ATOM 2059 N N . VAL A 1 263 ? 8.152 -0.047 -13.969 1.00 91.44 263 VAL A N 1
ATOM 2060 C CA . VAL A 1 263 ? 8.311 -1.227 -13.112 1.00 91.44 263 VAL A CA 1
ATOM 2061 C C . VAL A 1 263 ? 9.582 -1.063 -12.265 1.00 91.44 263 VAL A C 1
ATOM 2063 O O . VAL A 1 263 ? 10.615 -0.634 -12.790 1.00 91.44 263 VAL A O 1
ATOM 2066 N N . PRO A 1 264 ? 9.540 -1.399 -10.964 1.00 93.81 264 PRO A N 1
ATOM 2067 C CA . PRO A 1 264 ? 8.385 -1.922 -10.222 1.00 93.81 264 PRO A CA 1
ATOM 2068 C C . PRO A 1 264 ? 7.379 -0.817 -9.824 1.00 93.81 264 PRO A C 1
ATOM 2070 O O . PRO A 1 264 ? 7.661 0.373 -9.992 1.00 93.81 264 PRO A O 1
ATOM 2073 N N . VAL A 1 265 ? 6.185 -1.191 -9.337 1.00 90.44 265 VAL A N 1
ATOM 2074 C CA . VAL A 1 265 ? 5.080 -0.246 -9.032 1.00 90.44 265 VAL A CA 1
ATOM 2075 C C . VAL A 1 265 ? 5.482 0.811 -7.995 1.00 90.44 265 VAL A C 1
ATOM 2077 O O . VAL A 1 265 ? 5.021 1.950 -8.012 1.00 90.44 265 VAL A O 1
ATOM 2080 N N . GLU A 1 266 ? 6.441 0.481 -7.145 1.00 93.06 266 GLU A N 1
ATOM 2081 C CA . GLU A 1 266 ? 7.061 1.352 -6.159 1.00 93.06 266 GLU A CA 1
ATOM 2082 C C . GLU A 1 266 ? 7.691 2.593 -6.787 1.00 93.06 266 GLU A C 1
ATOM 2084 O O . GLU A 1 266 ? 7.572 3.693 -6.238 1.00 93.06 266 GLU A O 1
ATOM 2089 N N . LYS A 1 267 ? 8.283 2.464 -7.981 1.00 96.44 267 LYS A N 1
ATOM 2090 C CA . LYS A 1 267 ? 8.781 3.625 -8.725 1.00 96.44 267 LYS A CA 1
ATOM 2091 C C . LYS A 1 267 ? 7.643 4.565 -9.111 1.00 96.44 267 LYS A C 1
ATOM 2093 O O . LYS A 1 267 ? 7.823 5.779 -9.048 1.00 96.44 267 LYS A O 1
ATOM 2098 N N . GLN A 1 268 ? 6.462 4.038 -9.445 1.00 95.88 268 GLN A N 1
ATOM 2099 C CA . GLN A 1 268 ? 5.281 4.861 -9.733 1.00 95.88 268 GLN A CA 1
ATOM 2100 C C . GLN A 1 268 ? 4.862 5.662 -8.498 1.00 95.88 268 GLN A C 1
ATOM 2102 O O . GLN A 1 268 ? 4.565 6.852 -8.604 1.00 95.88 268 GLN A O 1
ATOM 2107 N N . HIS A 1 269 ? 4.889 5.049 -7.312 1.00 94.94 269 HIS A N 1
ATOM 2108 C CA . HIS A 1 269 ? 4.567 5.736 -6.061 1.00 94.94 269 HIS A CA 1
ATOM 2109 C C . HIS A 1 269 ? 5.564 6.853 -5.736 1.00 94.94 269 HIS A C 1
ATOM 2111 O O . HIS A 1 269 ? 5.139 7.970 -5.438 1.00 94.94 269 HIS A O 1
ATOM 2117 N N . VAL A 1 270 ? 6.873 6.602 -5.849 1.00 97.31 270 VAL A N 1
ATOM 2118 C CA . VAL A 1 270 ? 7.899 7.634 -5.599 1.00 97.31 270 VAL A CA 1
ATOM 2119 C C . VAL A 1 270 ? 7.822 8.756 -6.632 1.00 97.31 270 VAL A C 1
ATOM 2121 O O . VAL A 1 270 ? 7.913 9.931 -6.279 1.00 97.31 270 VAL A O 1
ATOM 2124 N N . LEU A 1 271 ? 7.576 8.423 -7.901 1.00 97.50 271 LEU A N 1
ATOM 2125 C CA . LEU A 1 271 ? 7.392 9.418 -8.955 1.00 97.50 271 LEU A CA 1
ATOM 2126 C C . LEU A 1 271 ? 6.154 10.289 -8.698 1.00 97.50 271 LEU A C 1
ATOM 2128 O O . LEU A 1 271 ? 6.184 11.499 -8.919 1.00 97.50 271 LEU A O 1
ATOM 2132 N N . ARG A 1 272 ? 5.087 9.697 -8.150 1.00 96.56 272 ARG A N 1
ATOM 2133 C CA . ARG A 1 272 ? 3.887 10.428 -7.738 1.00 96.56 272 ARG A CA 1
ATOM 2134 C C . ARG A 1 272 ? 4.138 11.361 -6.556 1.00 96.56 272 ARG A C 1
ATOM 2136 O O . ARG A 1 272 ? 3.653 12.489 -6.563 1.00 96.56 272 ARG A O 1
ATOM 2143 N N . LEU A 1 273 ? 4.935 10.930 -5.578 1.00 97.56 273 LEU A N 1
ATOM 2144 C CA . LEU A 1 273 ? 5.394 11.804 -4.498 1.00 97.56 273 LEU A CA 1
ATOM 2145 C C . LEU A 1 273 ? 6.194 12.989 -5.053 1.00 97.56 273 LEU A C 1
ATOM 2147 O O . LEU A 1 273 ? 5.908 14.130 -4.702 1.00 97.56 273 LEU A O 1
ATOM 2151 N N . LEU A 1 274 ? 7.153 12.742 -5.950 1.00 97.88 274 LEU A N 1
ATOM 2152 C CA . LEU A 1 274 ? 7.935 13.795 -6.603 1.00 97.88 274 LEU A CA 1
ATOM 2153 C C . LEU A 1 274 ? 7.057 14.809 -7.342 1.00 97.88 274 LEU A C 1
ATOM 2155 O O . LEU A 1 274 ? 7.291 16.012 -7.232 1.00 97.88 274 LEU A O 1
ATOM 2159 N N . GLU A 1 275 ? 6.036 14.344 -8.063 1.00 97.25 275 GLU A N 1
ATOM 2160 C CA . GLU A 1 275 ? 5.069 15.219 -8.726 1.00 97.25 275 GLU A CA 1
ATOM 2161 C C . GLU A 1 275 ? 4.370 16.147 -7.717 1.00 97.25 275 GLU A C 1
ATOM 2163 O O . GLU A 1 275 ? 4.330 17.364 -7.921 1.00 97.25 275 GLU A O 1
ATOM 2168 N N . CYS A 1 276 ? 3.869 15.597 -6.603 1.00 96.81 276 CYS A N 1
ATOM 2169 C CA . CYS A 1 276 ? 3.266 16.379 -5.521 1.00 96.81 276 CYS A CA 1
ATOM 2170 C C . CYS A 1 276 ? 4.248 17.427 -4.975 1.00 96.81 276 CYS A C 1
ATOM 2172 O O . CYS A 1 276 ? 3.909 18.611 -4.907 1.00 96.81 276 CYS A O 1
ATOM 2174 N N . LEU A 1 277 ? 5.487 17.025 -4.677 1.00 97.31 277 LEU A N 1
ATOM 2175 C CA . LEU A 1 277 ? 6.522 17.911 -4.137 1.00 97.31 277 LEU A CA 1
ATOM 2176 C C . LEU A 1 277 ? 6.893 19.040 -5.113 1.00 97.31 277 LEU A C 1
ATOM 2178 O O . LEU A 1 277 ? 7.000 20.198 -4.703 1.00 97.31 277 LEU A O 1
ATOM 2182 N N . HIS A 1 278 ? 7.035 18.747 -6.409 1.00 97.31 278 HIS A N 1
ATOM 2183 C CA . HIS A 1 278 ? 7.287 19.763 -7.437 1.00 97.31 278 HIS A CA 1
ATOM 2184 C C . HIS A 1 278 ? 6.115 20.729 -7.612 1.00 97.31 278 HIS A C 1
ATOM 2186 O O . HIS A 1 278 ? 6.334 21.921 -7.835 1.00 97.31 278 HIS A O 1
ATOM 2192 N N . ALA A 1 279 ? 4.886 20.233 -7.473 1.00 96.25 279 ALA A N 1
ATOM 2193 C CA . ALA A 1 279 ? 3.679 21.050 -7.480 1.00 96.25 279 ALA A CA 1
ATOM 2194 C C . ALA A 1 279 ? 3.460 21.825 -6.167 1.00 96.25 279 ALA A C 1
ATOM 2196 O O . ALA A 1 279 ? 2.480 22.559 -6.071 1.00 96.25 279 ALA A O 1
ATOM 2197 N N . LYS A 1 280 ? 4.341 21.673 -5.162 1.00 96.25 280 LYS A N 1
ATOM 2198 C CA . LYS A 1 280 ? 4.171 22.209 -3.798 1.00 96.25 280 LYS A CA 1
ATOM 2199 C C . LYS A 1 280 ? 2.836 21.785 -3.165 1.00 96.25 280 LYS A C 1
ATOM 2201 O O . LYS A 1 280 ? 2.203 22.558 -2.454 1.00 96.25 280 LYS A O 1
ATOM 2206 N N . ARG A 1 281 ? 2.402 20.557 -3.453 1.00 95.44 281 ARG A N 1
ATOM 2207 C CA . ARG A 1 281 ? 1.190 19.934 -2.912 1.00 95.44 281 ARG A CA 1
ATOM 2208 C C . ARG A 1 281 ? 1.566 18.755 -2.029 1.00 95.44 281 ARG A C 1
ATOM 2210 O O . ARG A 1 281 ? 2.596 18.113 -2.226 1.00 95.44 281 ARG A O 1
ATOM 2217 N N . THR A 1 282 ? 0.695 18.439 -1.088 1.00 94.06 282 THR A N 1
ATOM 2218 C CA . THR A 1 282 ? 0.767 17.189 -0.338 1.00 94.06 282 THR A CA 1
ATOM 2219 C C . THR A 1 282 ? 0.100 16.074 -1.148 1.00 94.06 282 THR A C 1
ATOM 2221 O O . THR A 1 282 ? -0.806 16.349 -1.943 1.00 94.06 282 THR A O 1
ATOM 2224 N N . PRO A 1 283 ? 0.536 14.812 -0.992 1.00 94.19 283 PRO A N 1
ATOM 2225 C CA . PRO A 1 283 ? -0.224 13.672 -1.483 1.00 94.19 283 PRO A CA 1
ATOM 2226 C C . PRO A 1 283 ? -1.697 13.742 -1.065 1.00 94.19 283 PRO A C 1
ATOM 2228 O O . PRO A 1 283 ? -2.019 14.169 0.046 1.00 94.19 283 PRO A O 1
ATOM 2231 N N . GLN A 1 284 ? -2.596 13.325 -1.953 1.00 87.94 284 GLN A N 1
ATOM 2232 C CA . GLN A 1 284 ? -4.033 13.348 -1.683 1.00 87.94 284 GLN A CA 1
ATOM 2233 C C . GLN A 1 284 ? -4.393 12.293 -0.633 1.00 87.94 284 GLN A C 1
ATOM 2235 O O . GLN A 1 284 ? -3.974 11.138 -0.730 1.00 87.94 284 GLN A O 1
ATOM 2240 N N . GLN A 1 285 ? -5.195 12.676 0.363 1.00 84.19 285 GLN A N 1
ATOM 2241 C CA . GLN A 1 285 ? -5.687 11.733 1.366 1.00 84.19 285 GLN A CA 1
ATOM 2242 C C . GLN A 1 285 ? -6.471 10.598 0.695 1.00 84.19 285 GLN A C 1
ATOM 2244 O O . GLN A 1 285 ? -7.300 10.836 -0.180 1.00 84.19 285 GLN A O 1
ATOM 2249 N N . GLY A 1 286 ? -6.192 9.359 1.104 1.00 72.00 286 GLY A N 1
ATOM 2250 C CA . GLY A 1 286 ? -6.793 8.153 0.525 1.00 72.00 286 GLY A CA 1
ATOM 2251 C C . GLY A 1 286 ? -6.020 7.568 -0.659 1.00 72.00 286 GLY A C 1
ATOM 2252 O O . GLY A 1 286 ? -6.176 6.384 -0.948 1.00 72.00 286 GLY A O 1
ATOM 2253 N N . ALA A 1 287 ? -5.124 8.329 -1.296 1.00 83.00 287 ALA A N 1
ATOM 2254 C CA . ALA A 1 287 ? -4.261 7.767 -2.325 1.00 83.00 287 ALA A CA 1
ATOM 2255 C C . ALA A 1 287 ? -3.210 6.821 -1.703 1.00 83.00 287 ALA A C 1
ATOM 2257 O O . ALA A 1 287 ? -2.705 7.114 -0.616 1.00 83.00 287 ALA A O 1
ATOM 2258 N N . PRO A 1 288 ? -2.800 5.728 -2.381 1.00 82.88 288 PRO A N 1
ATOM 2259 C CA . PRO A 1 288 ? -1.847 4.763 -1.818 1.00 82.88 288 PRO A CA 1
ATOM 2260 C C . PRO A 1 288 ? -0.552 5.416 -1.320 1.00 82.88 288 PRO A C 1
ATOM 2262 O O . PRO A 1 288 ? -0.114 5.178 -0.197 1.00 82.88 288 PRO A O 1
ATOM 2265 N N . HIS A 1 289 ? 0.001 6.335 -2.116 1.00 89.25 289 HIS A N 1
ATOM 2266 C CA . HIS A 1 289 ? 1.237 7.052 -1.806 1.00 89.25 289 HIS A CA 1
ATOM 2267 C C . HIS A 1 289 ? 1.134 7.961 -0.567 1.00 89.25 289 HIS A C 1
ATOM 2269 O O . HIS A 1 289 ? 2.145 8.225 0.074 1.00 89.25 289 HIS A O 1
ATOM 2275 N N . TYR A 1 290 ? -0.065 8.388 -0.156 1.00 90.69 290 TYR A N 1
ATOM 2276 C CA . TYR A 1 290 ? -0.244 9.118 1.103 1.00 90.69 290 TYR A CA 1
ATOM 2277 C C . TYR A 1 290 ? 0.132 8.250 2.312 1.00 90.69 290 TYR A C 1
ATOM 2279 O O . TYR A 1 290 ? 0.874 8.683 3.192 1.00 90.69 290 TYR A O 1
ATOM 2287 N N . ASN A 1 291 ? -0.335 7.000 2.335 1.00 86.44 291 ASN A N 1
ATOM 2288 C CA . ASN A 1 291 ? -0.024 6.075 3.423 1.00 86.44 291 ASN A CA 1
ATOM 2289 C C . ASN A 1 291 ? 1.400 5.516 3.287 1.00 86.44 291 ASN A C 1
ATOM 2291 O O . ASN A 1 291 ? 2.125 5.492 4.276 1.00 86.44 291 ASN A O 1
ATOM 2295 N N . LEU A 1 292 ? 1.824 5.149 2.067 1.00 89.44 292 LEU A N 1
ATOM 2296 C CA . LEU A 1 292 ? 3.161 4.592 1.796 1.00 89.44 292 LEU A CA 1
ATOM 2297 C C . LEU A 1 292 ? 4.292 5.492 2.307 1.00 89.44 292 LEU A C 1
ATOM 2299 O O . LEU A 1 292 ? 5.296 5.004 2.812 1.00 89.44 292 LEU A O 1
ATOM 2303 N N . PHE A 1 293 ? 4.123 6.811 2.192 1.00 94.81 293 PHE A N 1
ATOM 2304 C CA . PHE A 1 293 ? 5.119 7.787 2.630 1.00 94.81 293 PHE A CA 1
ATOM 2305 C C . PHE A 1 293 ? 4.831 8.364 4.020 1.00 94.81 293 PHE A C 1
ATOM 2307 O O . PHE A 1 293 ? 5.399 9.390 4.386 1.00 94.81 293 PHE A O 1
ATOM 2314 N N . GLY A 1 294 ? 3.964 7.727 4.811 1.00 93.75 294 GLY A N 1
ATOM 2315 C CA . GLY A 1 294 ? 3.759 8.069 6.218 1.00 93.75 294 GLY A CA 1
ATOM 2316 C C . GLY A 1 294 ? 3.032 9.392 6.464 1.00 93.75 294 GLY A C 1
ATOM 2317 O O . GLY A 1 294 ? 2.970 9.840 7.607 1.00 93.75 294 GLY A O 1
ATOM 2318 N N . TYR A 1 295 ? 2.423 10.011 5.445 1.00 95.12 295 TYR A N 1
ATOM 2319 C CA . TYR A 1 295 ? 1.639 11.239 5.637 1.00 95.12 295 TYR A CA 1
ATOM 2320 C C . TYR A 1 295 ? 0.429 11.023 6.546 1.00 95.12 295 TYR A C 1
ATOM 2322 O O . TYR A 1 295 ? -0.022 11.947 7.216 1.00 95.12 295 TYR A O 1
ATOM 2330 N N . SER A 1 296 ? -0.055 9.785 6.644 1.00 89.50 296 SER A N 1
ATOM 2331 C CA . SER A 1 296 ? -1.090 9.390 7.597 1.00 89.50 296 SER A CA 1
ATOM 2332 C C . SER A 1 296 ? -0.693 9.501 9.068 1.00 89.50 296 SER A C 1
ATOM 2334 O O . SER A 1 296 ? -1.587 9.440 9.914 1.00 89.50 296 SER A O 1
ATOM 2336 N N . ALA A 1 297 ? 0.602 9.625 9.372 1.00 90.69 297 ALA A N 1
ATOM 2337 C CA . ALA A 1 297 ? 1.121 9.851 10.718 1.00 90.69 297 ALA A CA 1
ATOM 2338 C C . ALA A 1 297 ? 1.003 11.321 11.159 1.00 90.69 297 ALA A C 1
ATOM 2340 O O . ALA A 1 297 ? 1.076 11.618 12.354 1.00 90.69 297 ALA A O 1
ATOM 2341 N N . CYS A 1 298 ? 0.846 12.246 10.209 1.00 94.62 298 CYS A N 1
ATOM 2342 C CA . CYS A 1 298 ? 0.759 13.675 10.477 1.00 94.62 298 CYS A CA 1
ATOM 2343 C C . CYS A 1 298 ? -0.630 14.027 11.033 1.00 94.62 298 CYS A C 1
ATOM 2345 O O . CYS A 1 298 ? -1.650 13.812 10.381 1.00 94.62 298 CYS A O 1
ATOM 2347 N N . LYS A 1 299 ? -0.670 14.596 12.241 1.00 91.25 299 LYS A N 1
ATOM 2348 C CA . LYS A 1 299 ? -1.892 15.057 12.924 1.00 91.25 299 LYS A CA 1
ATOM 2349 C C . LYS A 1 299 ? -2.224 16.516 12.602 1.00 91.25 299 LYS A C 1
ATOM 2351 O O . LYS A 1 299 ? -3.368 16.928 12.755 1.00 91.25 299 LYS A O 1
ATOM 2356 N N . THR A 1 300 ? -1.231 17.297 12.174 1.00 95.12 300 THR A N 1
ATOM 2357 C CA . THR A 1 300 ? -1.380 18.723 11.852 1.00 95.12 300 THR A CA 1
ATOM 2358 C C . THR A 1 300 ? -0.849 19.047 10.457 1.00 95.12 300 THR A C 1
ATOM 2360 O O . THR A 1 300 ? -0.034 18.316 9.882 1.00 95.12 300 THR A O 1
ATOM 2363 N N . MET A 1 301 ? -1.287 20.184 9.910 1.00 93.94 301 MET A N 1
ATOM 2364 C CA . MET A 1 301 ? -0.773 20.705 8.640 1.00 93.94 301 MET A CA 1
ATOM 2365 C C . MET A 1 301 ? 0.737 20.972 8.716 1.00 93.94 301 MET A C 1
ATOM 2367 O O . MET A 1 301 ? 1.467 20.551 7.827 1.00 93.94 301 MET A O 1
ATOM 2371 N N . GLN A 1 302 ? 1.221 21.529 9.830 1.00 96.81 302 GLN A N 1
ATOM 2372 C CA . GLN A 1 302 ? 2.648 21.771 10.066 1.00 96.81 302 GLN A CA 1
ATOM 2373 C C . GLN A 1 302 ? 3.486 20.482 9.998 1.00 96.81 302 GLN A C 1
ATOM 2375 O O . GLN A 1 302 ? 4.546 20.467 9.381 1.00 96.81 302 GLN A O 1
ATOM 2380 N N . GLN A 1 303 ? 3.010 19.373 10.577 1.00 96.94 303 GLN A N 1
ATOM 2381 C CA . GLN A 1 303 ? 3.696 18.076 10.466 1.00 96.94 303 GLN A CA 1
ATOM 2382 C C . GLN A 1 303 ? 3.721 17.563 9.021 1.00 96.94 303 GLN A C 1
ATOM 2384 O O . GLN A 1 303 ? 4.716 16.997 8.574 1.00 96.94 303 GLN A O 1
ATOM 2389 N N . THR A 1 304 ? 2.634 17.780 8.281 1.00 96.31 304 THR A N 1
ATOM 2390 C CA . THR A 1 304 ? 2.509 17.388 6.869 1.00 96.31 304 THR A CA 1
ATOM 2391 C C . THR A 1 304 ? 3.481 18.183 5.985 1.00 96.31 304 THR A C 1
ATOM 2393 O O . THR A 1 304 ? 4.133 17.629 5.093 1.00 96.31 304 THR A O 1
ATOM 2396 N N . GLU A 1 305 ? 3.618 19.483 6.248 1.00 96.44 305 GLU A N 1
ATOM 2397 C CA . GLU A 1 305 ? 4.580 20.368 5.587 1.00 96.44 305 GLU A CA 1
ATOM 2398 C C . GLU A 1 305 ? 6.021 19.992 5.933 1.00 96.44 305 GLU A C 1
ATOM 2400 O O . GLU A 1 305 ? 6.846 19.863 5.030 1.00 96.44 305 GLU A O 1
ATOM 2405 N N . GLN A 1 306 ? 6.307 19.725 7.211 1.00 98.06 306 GLN A N 1
ATOM 2406 C CA . GLN A 1 306 ? 7.626 19.288 7.666 1.00 98.06 306 GLN A CA 1
ATOM 2407 C C . GLN A 1 306 ? 8.050 17.980 6.987 1.00 98.06 306 GLN A C 1
ATOM 2409 O O . GLN A 1 306 ? 9.169 17.879 6.486 1.00 98.06 306 GLN A O 1
ATOM 2414 N N . LEU A 1 307 ? 7.153 16.993 6.892 1.00 98.12 307 LEU A N 1
ATOM 2415 C CA . LEU A 1 307 ? 7.435 15.740 6.188 1.00 98.12 307 LEU A CA 1
ATOM 2416 C C . LEU A 1 307 ? 7.695 15.966 4.692 1.00 98.12 307 LEU A C 1
ATOM 2418 O O . LEU A 1 307 ? 8.638 15.411 4.127 1.00 98.12 307 LEU A O 1
ATOM 2422 N N . SER A 1 308 ? 6.905 16.836 4.059 1.00 97.62 308 SER A N 1
ATOM 2423 C CA . SER A 1 308 ? 7.113 17.217 2.657 1.00 97.62 308 SER A CA 1
ATOM 2424 C C . SER A 1 308 ? 8.456 17.913 2.448 1.00 97.62 308 SER A C 1
ATOM 2426 O O . SER A 1 308 ? 9.121 17.672 1.442 1.00 97.62 308 SER A O 1
ATOM 2428 N N . LEU A 1 309 ? 8.886 18.743 3.401 1.00 97.88 309 LEU A N 1
ATOM 2429 C CA . LEU A 1 309 ? 10.187 19.399 3.372 1.00 97.88 309 LEU A CA 1
ATOM 2430 C C . LEU A 1 309 ? 11.330 18.382 3.476 1.00 97.88 309 LEU A C 1
ATOM 2432 O O . LEU A 1 309 ? 12.282 18.478 2.703 1.00 97.88 309 LEU A O 1
ATOM 2436 N N . ILE A 1 310 ? 11.223 17.387 4.366 1.00 98.19 310 ILE A N 1
ATOM 2437 C CA . ILE A 1 310 ? 12.197 16.287 4.471 1.00 98.19 310 ILE A CA 1
ATOM 2438 C C . ILE A 1 310 ? 12.312 15.563 3.123 1.00 98.19 310 ILE A C 1
ATOM 2440 O O . ILE A 1 310 ? 13.409 15.450 2.573 1.00 98.19 310 ILE A O 1
ATOM 2444 N N . TYR A 1 311 ? 11.191 15.129 2.539 1.00 98.31 311 TYR A N 1
ATOM 2445 C CA . TYR A 1 311 ? 11.219 14.428 1.253 1.00 98.31 311 TYR A CA 1
ATOM 2446 C C . TYR A 1 311 ? 11.728 15.300 0.109 1.00 98.31 311 TYR A C 1
ATOM 2448 O O . TYR A 1 311 ? 12.499 14.820 -0.718 1.00 98.31 311 TYR A O 1
ATOM 2456 N N . LYS A 1 312 ? 11.378 16.589 0.075 1.00 98.06 312 LYS A N 1
ATOM 2457 C CA . LYS A 1 312 ? 11.907 17.539 -0.910 1.00 98.06 312 LYS A CA 1
ATOM 2458 C C . LYS A 1 312 ? 13.429 17.661 -0.815 1.00 98.06 312 LYS A C 1
ATOM 2460 O O . LYS A 1 312 ? 14.097 17.608 -1.847 1.00 98.06 312 LYS A O 1
ATOM 2465 N N . LYS A 1 313 ? 13.984 17.782 0.393 1.00 97.94 313 LYS A N 1
ATOM 2466 C CA . LYS A 1 313 ? 15.438 17.848 0.593 1.00 97.94 313 LYS A CA 1
ATOM 2467 C C . LYS A 1 313 ? 16.134 16.575 0.095 1.00 97.94 313 LYS A C 1
ATOM 2469 O O . LYS A 1 313 ? 17.150 16.649 -0.592 1.00 97.94 313 LYS A O 1
ATOM 2474 N N . ILE A 1 314 ? 15.552 15.407 0.381 1.00 97.69 314 ILE A N 1
ATOM 2475 C CA . ILE A 1 314 ? 16.105 14.109 -0.031 1.00 97.69 314 ILE A CA 1
ATOM 2476 C C . ILE A 1 314 ? 15.991 13.889 -1.546 1.00 97.69 314 ILE A C 1
ATOM 2478 O O . ILE A 1 314 ? 16.948 13.431 -2.157 1.00 97.69 314 ILE A O 1
ATOM 2482 N N . LEU A 1 315 ? 14.849 14.196 -2.162 1.00 97.81 315 LEU A N 1
ATOM 2483 C CA . LEU A 1 315 ? 14.561 13.807 -3.547 1.00 97.81 315 LEU A CA 1
ATOM 2484 C C . LEU A 1 315 ? 14.854 14.903 -4.582 1.00 97.81 315 LEU A C 1
ATOM 2486 O O . LEU A 1 315 ? 15.230 14.589 -5.707 1.00 97.81 315 LEU A O 1
ATOM 2490 N N . ILE A 1 316 ? 14.672 16.181 -4.234 1.00 97.50 316 ILE A N 1
ATOM 2491 C CA . ILE A 1 316 ? 14.741 17.303 -5.190 1.00 97.50 316 ILE A CA 1
ATOM 2492 C C . ILE A 1 316 ? 16.030 18.110 -5.030 1.00 97.50 316 ILE A C 1
ATOM 2494 O O . ILE A 1 316 ? 16.623 18.511 -6.030 1.00 97.50 316 ILE A O 1
ATOM 2498 N N . GLU A 1 317 ? 16.453 18.371 -3.792 1.00 96.81 317 GLU A N 1
ATOM 2499 C CA . GLU A 1 317 ? 17.600 19.249 -3.501 1.00 96.81 317 GLU A CA 1
ATOM 2500 C C . GLU A 1 317 ? 18.943 18.493 -3.475 1.00 96.81 317 GLU A C 1
ATOM 2502 O O . GLU A 1 317 ? 20.003 19.098 -3.319 1.00 96.81 317 GLU A O 1
ATOM 2507 N N . CYS A 1 318 ? 18.925 17.174 -3.688 1.00 95.06 318 CYS A N 1
ATOM 2508 C CA . CYS A 1 318 ? 20.138 16.375 -3.833 1.00 95.06 318 CYS A CA 1
ATOM 2509 C C . CYS A 1 318 ? 20.890 16.685 -5.139 1.00 95.06 318 CYS A C 1
ATOM 2511 O O . CYS A 1 318 ? 20.297 16.863 -6.201 1.00 95.06 318 CYS A O 1
ATOM 2513 N N . ARG A 1 319 ? 22.232 16.664 -5.070 1.00 96.06 319 ARG A N 1
ATOM 2514 C CA . ARG A 1 319 ? 23.121 16.933 -6.218 1.00 96.06 319 ARG A CA 1
ATOM 2515 C C . ARG A 1 319 ? 22.891 15.973 -7.391 1.00 96.06 319 ARG A C 1
ATOM 2517 O O . ARG A 1 319 ? 22.987 16.391 -8.539 1.00 96.06 319 ARG A O 1
ATOM 2524 N N . ASN A 1 320 ? 22.605 14.703 -7.103 1.00 96.75 320 ASN A N 1
ATOM 2525 C CA . ASN A 1 320 ? 22.276 13.688 -8.101 1.00 96.75 320 ASN A CA 1
ATOM 2526 C C . ASN A 1 320 ? 20.852 13.174 -7.855 1.00 96.75 320 ASN A C 1
ATOM 2528 O O . ASN A 1 320 ? 20.630 12.338 -6.980 1.00 96.75 320 ASN A O 1
ATOM 2532 N N . LYS A 1 321 ? 19.890 13.705 -8.616 1.00 96.38 321 LYS A N 1
ATOM 2533 C CA . LYS A 1 321 ? 18.465 13.375 -8.474 1.00 96.38 321 LYS A CA 1
ATOM 2534 C C . LYS A 1 321 ? 18.161 11.921 -8.833 1.00 96.38 321 LYS A C 1
ATOM 2536 O O . LYS A 1 321 ? 17.355 11.296 -8.154 1.00 96.38 321 LYS A O 1
ATOM 2541 N N . ASN A 1 322 ? 18.851 11.376 -9.834 1.00 97.19 322 ASN A N 1
ATOM 2542 C CA . ASN A 1 322 ? 18.648 10.000 -10.292 1.00 97.19 322 ASN A CA 1
ATOM 2543 C C . ASN A 1 322 ? 19.086 8.997 -9.229 1.00 97.19 322 ASN A C 1
ATOM 2545 O O . ASN A 1 322 ? 18.361 8.056 -8.922 1.00 97.19 322 ASN A O 1
ATOM 2549 N N . ASP A 1 323 ? 20.249 9.236 -8.619 1.00 96.81 323 ASP A N 1
ATOM 2550 C CA . ASP A 1 323 ? 20.726 8.419 -7.502 1.00 96.81 323 ASP A CA 1
ATOM 2551 C C . ASP A 1 323 ? 19.814 8.562 -6.275 1.00 96.81 323 ASP A C 1
ATOM 2553 O O . ASP A 1 323 ? 19.446 7.568 -5.653 1.00 96.81 323 ASP A O 1
ATOM 2557 N N . ALA A 1 324 ? 19.362 9.783 -5.965 1.00 97.31 324 ALA A N 1
ATOM 2558 C CA . ALA A 1 324 ? 18.417 10.009 -4.875 1.00 97.31 324 ALA A CA 1
ATOM 2559 C C . ALA A 1 324 ? 17.095 9.255 -5.086 1.00 97.31 324 ALA A C 1
ATOM 2561 O O . ALA A 1 324 ? 16.614 8.612 -4.153 1.00 97.31 324 ALA A O 1
ATOM 2562 N N . PHE A 1 325 ? 16.536 9.287 -6.299 1.00 97.88 325 PHE A N 1
ATOM 2563 C CA . PHE A 1 325 ? 15.342 8.527 -6.659 1.00 97.88 325 PHE A CA 1
ATOM 2564 C C . PHE A 1 325 ? 15.565 7.021 -6.484 1.00 97.88 325 PHE A C 1
ATOM 2566 O O . PHE A 1 325 ? 14.772 6.360 -5.811 1.00 97.88 325 PHE A O 1
ATOM 2573 N N . GLU A 1 326 ? 16.665 6.492 -7.034 1.00 97.06 326 GLU A N 1
ATOM 2574 C CA . GLU A 1 326 ? 17.013 5.068 -6.966 1.00 97.06 326 GLU A CA 1
ATOM 2575 C C . GLU A 1 326 ? 17.200 4.570 -5.532 1.00 97.06 326 GLU A C 1
ATOM 2577 O O . GLU A 1 326 ? 16.670 3.526 -5.147 1.00 97.06 326 GLU A O 1
ATOM 2582 N N . VAL A 1 327 ? 17.920 5.331 -4.709 1.00 96.88 327 VAL A N 1
ATOM 2583 C CA . VAL A 1 327 ? 18.107 5.013 -3.292 1.00 96.88 327 VAL A CA 1
ATOM 2584 C C . VAL A 1 327 ? 16.774 5.062 -2.547 1.00 96.88 327 VAL A C 1
ATOM 2586 O O . VAL A 1 327 ? 16.510 4.198 -1.709 1.00 96.88 327 VAL A O 1
ATOM 2589 N N . PHE A 1 328 ? 15.921 6.040 -2.850 1.00 97.31 328 PHE A N 1
ATOM 2590 C CA . PHE A 1 328 ? 14.668 6.243 -2.132 1.00 97.31 328 PHE A CA 1
ATOM 2591 C C . PHE A 1 328 ? 13.639 5.144 -2.402 1.00 97.31 328 PHE A C 1
ATOM 2593 O O . PHE A 1 328 ? 13.087 4.595 -1.448 1.00 97.31 328 PHE A O 1
ATOM 2600 N N . TRP A 1 329 ? 13.388 4.767 -3.662 1.00 95.81 329 TRP A N 1
ATOM 2601 C CA . TRP A 1 329 ? 12.409 3.707 -3.938 1.00 95.81 329 TRP A CA 1
ATOM 2602 C C . TRP A 1 329 ? 12.882 2.345 -3.413 1.00 95.81 329 TRP A C 1
ATOM 2604 O O . TRP A 1 329 ? 12.077 1.580 -2.886 1.00 95.81 329 TRP A O 1
ATOM 2614 N N . ARG A 1 330 ? 14.193 2.062 -3.451 1.00 94.81 330 ARG A N 1
ATOM 2615 C CA . ARG A 1 330 ? 14.753 0.843 -2.839 1.00 94.81 330 ARG A CA 1
ATOM 2616 C C . ARG A 1 330 ? 14.623 0.857 -1.322 1.00 94.81 330 ARG A C 1
ATOM 2618 O O . ARG A 1 330 ? 14.321 -0.177 -0.730 1.00 94.81 330 ARG A O 1
ATOM 2625 N N . ALA A 1 331 ? 14.839 2.012 -0.690 1.00 93.81 331 ALA A N 1
ATOM 2626 C CA . ALA A 1 331 ? 14.606 2.176 0.740 1.00 93.81 331 ALA A CA 1
ATOM 2627 C C . ALA A 1 331 ? 13.131 1.941 1.086 1.00 93.81 331 ALA A C 1
ATOM 2629 O O . ALA A 1 331 ? 12.857 1.289 2.084 1.00 93.81 331 ALA A O 1
ATOM 2630 N N . MET A 1 332 ? 12.190 2.385 0.249 1.00 91.44 332 MET A N 1
ATOM 2631 C CA . MET A 1 332 ? 10.766 2.090 0.432 1.00 91.44 332 MET A CA 1
ATOM 2632 C C . MET A 1 332 ? 10.471 0.585 0.413 1.00 91.44 332 MET A C 1
ATOM 2634 O O . MET A 1 332 ? 9.860 0.089 1.354 1.00 91.44 332 MET A O 1
ATOM 2638 N N . VAL A 1 333 ? 10.954 -0.146 -0.599 1.00 86.25 333 VAL A N 1
ATOM 2639 C CA . VAL A 1 333 ? 10.756 -1.608 -0.714 1.00 86.25 333 VAL A CA 1
ATOM 2640 C C . VAL A 1 333 ? 11.351 -2.356 0.482 1.00 86.25 333 VAL A C 1
ATOM 2642 O O . VAL A 1 333 ? 10.774 -3.317 0.976 1.00 86.25 333 VAL A O 1
ATOM 2645 N N . ARG A 1 334 ? 12.513 -1.910 0.968 1.00 85.69 334 ARG A N 1
ATOM 2646 C CA . ARG A 1 334 ? 13.232 -2.542 2.086 1.00 85.69 334 ARG A CA 1
ATOM 2647 C C . ARG A 1 334 ? 12.809 -2.028 3.465 1.00 85.69 334 ARG A C 1
ATOM 2649 O O . ARG A 1 334 ? 13.504 -2.306 4.436 1.00 85.69 334 ARG A O 1
ATOM 2656 N N . TYR A 1 335 ? 11.734 -1.242 3.551 1.00 73.50 335 TYR A N 1
ATOM 2657 C CA . TYR A 1 335 ? 11.249 -0.631 4.801 1.00 73.50 335 TYR A CA 1
ATOM 2658 C C . TYR A 1 335 ? 12.280 0.260 5.513 1.00 73.50 335 TYR A C 1
ATOM 2660 O O . TYR A 1 335 ? 12.227 0.493 6.715 1.00 73.50 335 TYR A O 1
ATOM 2668 N N . GLY A 1 336 ? 13.225 0.797 4.747 1.00 88.69 336 GLY A N 1
ATOM 2669 C CA . GLY A 1 336 ? 14.338 1.617 5.207 1.00 88.69 336 GLY A CA 1
ATOM 2670 C C . GLY A 1 336 ? 14.144 3.116 4.985 1.00 88.69 336 GLY A C 1
ATOM 2671 O O . GLY A 1 336 ? 15.139 3.835 4.954 1.00 88.69 336 GLY A O 1
ATOM 2672 N N . ILE A 1 337 ? 12.916 3.624 4.788 1.00 95.31 337 ILE A N 1
ATOM 2673 C CA . ILE A 1 337 ? 12.700 5.078 4.614 1.00 95.31 337 ILE A CA 1
ATOM 2674 C C . ILE A 1 337 ? 13.155 5.838 5.864 1.00 95.31 337 ILE A C 1
ATOM 2676 O O . ILE A 1 337 ? 13.818 6.864 5.739 1.00 95.31 337 ILE A O 1
ATOM 2680 N N . LEU A 1 338 ? 12.859 5.332 7.065 1.00 95.56 338 LEU A N 1
ATOM 2681 C CA . LEU A 1 338 ? 13.312 5.958 8.313 1.00 95.56 338 LEU A CA 1
ATOM 2682 C C . LEU A 1 338 ? 14.835 5.988 8.411 1.00 95.56 338 LEU A C 1
ATOM 2684 O O . LEU A 1 338 ? 15.405 7.038 8.703 1.00 95.56 338 LEU A O 1
ATOM 2688 N N . ASP A 1 339 ? 15.486 4.870 8.094 1.00 95.69 339 ASP A N 1
ATOM 2689 C CA . ASP A 1 339 ? 16.945 4.785 8.067 1.00 95.69 339 ASP A CA 1
ATOM 2690 C C . ASP A 1 339 ? 17.540 5.739 7.035 1.00 95.69 339 ASP A C 1
ATOM 2692 O O . ASP A 1 339 ? 18.590 6.333 7.270 1.00 95.69 339 ASP A O 1
ATOM 2696 N N . LEU A 1 340 ? 16.882 5.907 5.886 1.00 96.69 340 LEU A N 1
ATOM 2697 C CA . LEU A 1 340 ? 17.297 6.856 4.862 1.00 96.69 340 LEU A CA 1
ATOM 2698 C C . LEU A 1 340 ? 17.168 8.302 5.356 1.00 96.69 340 LEU A C 1
ATOM 2700 O O . LEU A 1 340 ? 18.109 9.075 5.185 1.00 96.69 340 LEU A O 1
ATOM 2704 N N . ILE A 1 341 ? 16.048 8.664 5.990 1.00 97.69 341 ILE A N 1
ATOM 2705 C CA . ILE A 1 341 ? 15.838 9.988 6.598 1.00 97.69 341 ILE A CA 1
ATOM 2706 C C . ILE A 1 341 ? 16.933 10.267 7.639 1.00 97.69 341 ILE A C 1
ATOM 2708 O O . ILE A 1 341 ? 17.548 11.336 7.618 1.00 97.69 341 ILE A O 1
ATOM 2712 N N . ASP A 1 342 ? 17.237 9.290 8.494 1.00 97.62 342 ASP A N 1
ATOM 2713 C CA . ASP A 1 342 ? 18.260 9.414 9.534 1.00 97.62 342 ASP A CA 1
ATOM 2714 C C . ASP A 1 342 ? 19.672 9.526 8.948 1.00 97.62 342 ASP A C 1
ATOM 2716 O O . ASP A 1 342 ? 20.424 10.423 9.330 1.00 97.62 342 ASP A O 1
ATOM 2720 N N . LYS A 1 343 ? 20.021 8.689 7.960 1.00 97.06 343 LYS A N 1
ATOM 2721 C CA . LYS A 1 343 ? 21.311 8.742 7.243 1.00 97.06 343 LYS A CA 1
ATOM 2722 C C . LYS A 1 343 ? 21.519 10.053 6.489 1.00 97.06 343 LYS A C 1
ATOM 2724 O O . LYS A 1 343 ? 22.658 10.453 6.268 1.00 97.06 343 LYS A O 1
ATOM 2729 N N . LYS A 1 344 ? 20.437 10.721 6.083 1.00 97.38 344 LYS A N 1
ATOM 2730 C CA . LYS A 1 344 ? 20.476 12.047 5.449 1.00 97.38 344 LYS A CA 1
ATOM 2731 C C . LYS A 1 344 ? 20.483 13.200 6.462 1.00 97.38 344 LYS A C 1
ATOM 2733 O O . LYS A 1 344 ? 20.508 14.353 6.047 1.00 97.38 344 LYS A O 1
ATOM 2738 N N . GLY A 1 345 ? 20.517 12.906 7.765 1.00 97.38 345 GLY A N 1
ATOM 2739 C CA . GLY A 1 345 ? 20.661 13.899 8.832 1.00 97.38 345 GLY A CA 1
ATOM 2740 C C . GLY A 1 345 ? 19.348 14.523 9.309 1.00 97.38 345 GLY A C 1
ATOM 2741 O O . GLY A 1 345 ? 19.379 15.477 10.077 1.00 97.38 345 GLY A O 1
ATOM 2742 N N . TYR A 1 346 ? 18.193 13.986 8.908 1.00 97.94 346 TYR A N 1
ATOM 2743 C CA . TYR A 1 346 ? 16.872 14.549 9.230 1.00 97.94 346 TYR A CA 1
ATOM 2744 C C . TYR A 1 346 ? 16.189 13.851 10.416 1.00 97.94 346 TYR A C 1
ATOM 2746 O O . TYR A 1 346 ? 14.962 13.869 10.546 1.00 97.94 346 TYR A O 1
ATOM 2754 N N . ARG A 1 347 ? 16.977 13.230 11.303 1.00 97.31 347 ARG A N 1
ATOM 2755 C CA . ARG A 1 347 ? 16.466 12.501 12.473 1.00 97.31 347 ARG A CA 1
ATOM 2756 C C . ARG A 1 347 ? 15.688 13.402 13.432 1.00 97.31 347 ARG A C 1
ATOM 2758 O O . ARG A 1 347 ? 14.605 13.031 13.875 1.00 97.31 347 ARG A O 1
ATOM 2765 N N . GLU A 1 348 ? 16.224 14.579 13.748 1.00 97.69 348 GLU A N 1
ATOM 2766 C CA . GLU A 1 348 ? 15.560 15.527 14.654 1.00 97.69 348 GLU A CA 1
ATOM 2767 C C . GLU A 1 348 ? 14.299 16.122 14.017 1.00 97.69 348 GLU A C 1
ATOM 2769 O O . GLU A 1 348 ? 13.255 16.187 14.663 1.00 97.69 348 GLU A O 1
ATOM 2774 N N . ASP A 1 349 ? 14.354 16.434 12.719 1.00 97.50 349 ASP A N 1
ATOM 2775 C CA . ASP A 1 349 ? 13.201 16.918 11.958 1.00 97.50 349 ASP A CA 1
ATOM 2776 C C . ASP A 1 349 ? 12.038 15.917 12.003 1.00 97.50 349 ASP A C 1
ATOM 2778 O O . ASP A 1 349 ? 10.897 16.308 12.261 1.00 97.50 349 ASP A O 1
ATOM 2782 N N . ARG A 1 350 ? 12.302 14.616 11.814 1.00 96.31 350 ARG A N 1
ATOM 2783 C CA . ARG A 1 350 ? 11.238 13.602 11.856 1.00 96.31 350 ARG A CA 1
ATOM 2784 C C . ARG A 1 350 ? 10.685 13.333 13.258 1.00 96.31 350 ARG A C 1
ATOM 2786 O O . ARG A 1 350 ? 9.551 12.875 13.362 1.00 96.31 350 ARG A O 1
ATOM 2793 N N . LYS A 1 351 ? 11.427 13.624 14.339 1.00 97.00 351 LYS A N 1
ATOM 2794 C CA . LYS A 1 351 ? 10.927 13.464 15.725 1.00 97.00 351 LYS A CA 1
ATOM 2795 C C . LYS A 1 351 ? 9.747 14.388 16.034 1.00 97.00 351 LYS A C 1
ATOM 2797 O O . LYS A 1 351 ? 8.960 14.083 16.925 1.00 97.00 351 LYS A O 1
ATOM 2802 N N . THR A 1 352 ? 9.575 15.465 15.265 1.00 97.44 352 THR A N 1
ATOM 2803 C CA . THR A 1 352 ? 8.388 16.337 15.335 1.00 97.44 352 THR A CA 1
ATOM 2804 C C . THR A 1 352 ? 7.092 15.634 14.897 1.00 97.44 352 THR A C 1
ATOM 2806 O O . THR A 1 352 ? 5.994 16.148 15.130 1.00 97.44 352 THR A O 1
ATOM 2809 N N . ILE A 1 353 ? 7.204 14.434 14.308 1.00 97.62 353 ILE A N 1
ATOM 2810 C CA . ILE A 1 353 ? 6.103 13.570 13.874 1.00 97.62 353 ILE A CA 1
ATOM 2811 C C . ILE A 1 353 ? 6.245 12.211 14.589 1.00 97.62 353 ILE A C 1
ATOM 2813 O O . ILE A 1 353 ? 6.718 11.242 13.995 1.00 97.62 353 ILE A O 1
ATOM 2817 N N . PRO A 1 354 ? 5.859 12.104 15.877 1.00 93.31 354 PRO A N 1
ATOM 2818 C CA . PRO A 1 354 ? 6.178 10.934 16.705 1.00 93.31 354 PRO A CA 1
ATOM 2819 C C . PRO A 1 354 ? 5.665 9.602 16.141 1.00 93.31 354 PRO A C 1
ATOM 2821 O O . PRO A 1 354 ? 6.344 8.581 16.228 1.00 93.31 354 PRO A O 1
ATOM 2824 N N . GLU A 1 355 ? 4.491 9.616 15.504 1.00 90.56 355 GLU A N 1
ATOM 2825 C CA . GLU A 1 355 ? 3.867 8.421 14.918 1.00 90.56 355 GLU A CA 1
ATOM 2826 C C . GLU A 1 355 ? 4.523 7.985 13.599 1.00 90.56 355 GLU A C 1
ATOM 2828 O O . GLU A 1 355 ? 4.243 6.893 13.111 1.00 90.56 355 GLU A O 1
ATOM 2833 N N . LEU A 1 356 ? 5.395 8.811 13.005 1.00 94.12 356 LEU A N 1
ATOM 2834 C CA . LEU A 1 356 ? 5.998 8.516 11.704 1.00 94.12 356 LEU A CA 1
ATOM 2835 C C . LEU A 1 356 ? 6.895 7.285 11.769 1.00 94.12 356 LEU A C 1
ATOM 2837 O O . LEU A 1 356 ? 6.895 6.481 10.843 1.00 94.12 356 LEU A O 1
ATOM 2841 N N . ALA A 1 357 ? 7.636 7.128 12.872 1.00 92.62 357 ALA A N 1
ATOM 2842 C CA . ALA A 1 357 ? 8.452 5.941 13.089 1.00 92.62 357 ALA A CA 1
ATOM 2843 C C . ALA A 1 357 ? 7.573 4.690 13.071 1.00 92.62 357 ALA A C 1
ATOM 2845 O O . ALA A 1 357 ? 7.842 3.757 12.336 1.00 92.62 357 ALA A O 1
ATOM 2846 N N . LYS A 1 358 ? 6.461 4.714 13.807 1.00 85.94 358 LYS A N 1
ATOM 2847 C CA . LYS A 1 358 ? 5.521 3.599 13.838 1.00 85.94 358 LYS A CA 1
ATOM 2848 C C . LYS A 1 358 ? 4.960 3.305 12.446 1.00 85.94 358 LYS A C 1
ATOM 2850 O O . LYS A 1 358 ? 5.053 2.167 12.016 1.00 85.94 358 LYS A O 1
ATOM 2855 N N . GLU A 1 359 ? 4.440 4.308 11.738 1.00 86.06 359 GLU A N 1
ATOM 2856 C CA . GLU A 1 359 ? 3.801 4.094 10.429 1.00 86.06 359 GLU A CA 1
ATOM 2857 C C . GLU A 1 359 ? 4.779 3.652 9.329 1.00 86.06 359 GLU A C 1
ATOM 2859 O O . GLU A 1 359 ? 4.392 2.870 8.470 1.00 86.06 359 GLU A O 1
ATOM 2864 N N . LEU A 1 360 ? 6.040 4.102 9.348 1.00 89.00 360 LEU A N 1
ATOM 2865 C CA . LEU A 1 360 ? 7.045 3.696 8.354 1.00 89.00 360 LEU A CA 1
ATOM 2866 C C . LEU A 1 360 ? 7.856 2.451 8.756 1.00 89.00 360 LEU A C 1
ATOM 2868 O O . LEU A 1 360 ? 8.507 1.862 7.897 1.00 89.00 360 LEU A O 1
ATOM 2872 N N . SER A 1 361 ? 7.861 2.067 10.038 1.00 83.12 361 SER A N 1
ATOM 2873 C CA . SER A 1 361 ? 8.507 0.835 10.518 1.00 83.12 361 SER A CA 1
ATOM 2874 C C . SER A 1 361 ? 7.664 -0.406 10.276 1.00 83.12 361 SER A C 1
ATOM 2876 O O . SER A 1 361 ? 8.220 -1.503 10.254 1.00 83.12 361 SER A O 1
ATOM 2878 N N . TYR A 1 362 ? 6.344 -0.264 10.118 1.00 69.56 362 TYR A N 1
ATOM 2879 C CA . TYR A 1 362 ? 5.557 -1.393 9.655 1.00 69.56 362 TYR A CA 1
ATOM 2880 C C . TYR A 1 362 ? 5.992 -1.695 8.235 1.00 69.56 362 TYR A C 1
ATOM 2882 O O . TYR A 1 362 ? 5.919 -0.807 7.378 1.00 69.56 362 TYR A O 1
ATOM 2890 N N . PRO A 1 363 ? 6.457 -2.925 7.966 1.00 62.34 363 PRO A N 1
ATOM 2891 C CA . PRO A 1 363 ? 6.678 -3.294 6.602 1.00 62.34 363 PRO A CA 1
ATOM 2892 C C . PRO A 1 363 ? 5.364 -3.054 5.865 1.00 62.34 363 PRO A C 1
ATOM 2894 O O . PRO A 1 363 ? 4.303 -3.482 6.325 1.00 62.34 363 PRO A O 1
ATOM 2897 N N . LEU A 1 364 ? 5.432 -2.397 4.711 1.00 59.03 364 LEU A N 1
ATOM 2898 C CA . LEU A 1 364 ? 4.469 -2.604 3.638 1.00 59.03 364 LEU A CA 1
ATOM 2899 C C . LEU A 1 364 ? 4.568 -4.070 3.194 1.00 59.03 364 LEU A C 1
ATOM 2901 O O . LEU A 1 364 ? 4.831 -4.357 2.032 1.00 59.03 364 LEU A O 1
ATOM 2905 N N . LYS A 1 365 ? 4.329 -5.012 4.117 1.00 53.84 365 LYS A N 1
ATOM 2906 C CA . LYS A 1 365 ? 3.665 -6.268 3.820 1.00 53.84 365 LYS A CA 1
ATOM 2907 C C . LYS A 1 365 ? 2.336 -5.803 3.248 1.00 53.84 365 LYS A C 1
ATOM 2909 O O . LYS A 1 365 ? 1.369 -5.625 3.987 1.00 53.84 365 LYS A O 1
ATOM 2914 N N . GLY A 1 366 ? 2.372 -5.455 1.958 1.00 55.81 366 GLY A N 1
ATOM 2915 C CA . GLY A 1 366 ? 1.387 -4.733 1.148 1.00 55.81 366 GLY A CA 1
ATOM 2916 C C . GLY A 1 366 ? 0.073 -5.471 1.006 1.00 55.81 366 GLY A C 1
ATOM 2917 O O . GLY A 1 366 ? -0.707 -5.215 0.101 1.00 55.81 366 GLY A O 1
ATOM 2918 N N . ASP A 1 367 ? -0.182 -6.359 1.939 1.00 67.69 367 ASP A N 1
ATOM 2919 C CA . ASP A 1 367 ? -1.269 -7.258 1.937 1.00 67.69 367 ASP A CA 1
ATOM 2920 C C . ASP A 1 367 ? -2.226 -6.907 3.070 1.00 67.69 367 ASP A C 1
ATOM 2922 O O . ASP A 1 367 ? -3.403 -6.968 2.813 1.00 67.69 367 ASP A O 1
ATOM 2926 N N . GLU A 1 368 ? -1.879 -6.440 4.271 1.00 87.75 368 GLU A N 1
ATOM 2927 C CA . GLU A 1 368 ? -2.942 -6.408 5.297 1.00 87.75 368 GLU A CA 1
ATOM 2928 C C . GLU A 1 368 ? -4.156 -5.514 4.933 1.00 87.75 368 GLU A C 1
ATOM 2930 O O . GLU A 1 368 ? -4.074 -4.286 4.813 1.00 87.75 368 GLU A O 1
ATOM 2935 N N . SER A 1 369 ? -5.325 -6.135 4.759 1.00 91.81 369 SER A N 1
ATOM 2936 C CA . SER A 1 369 ? -6.543 -5.483 4.270 1.00 91.81 369 SER A CA 1
ATOM 2937 C C . SER A 1 369 ? -7.082 -4.452 5.260 1.00 91.81 369 SER A C 1
ATOM 2939 O O . SER A 1 369 ? -7.827 -3.549 4.880 1.00 91.81 369 SER A O 1
ATOM 2941 N N . VAL A 1 370 ? -6.645 -4.510 6.521 1.00 92.44 370 VAL A N 1
ATOM 2942 C CA . VAL A 1 370 ? -6.950 -3.502 7.544 1.00 92.44 370 VAL A CA 1
ATOM 2943 C C . VAL A 1 370 ? -6.407 -2.115 7.177 1.00 92.44 370 VAL A C 1
ATOM 2945 O O . VAL A 1 370 ? -7.015 -1.101 7.525 1.00 92.44 370 VAL A O 1
ATOM 2948 N N . TRP A 1 371 ? -5.291 -2.033 6.443 1.00 87.75 371 TRP A N 1
ATOM 2949 C CA . TRP A 1 371 ? -4.744 -0.747 6.003 1.00 87.75 371 TRP A CA 1
ATOM 2950 C C . TRP A 1 371 ? -5.578 -0.156 4.872 1.00 87.75 371 TRP A C 1
ATOM 2952 O O . TRP A 1 371 ? -5.821 1.053 4.852 1.00 87.75 371 TRP A O 1
ATOM 2962 N N . VAL A 1 372 ? -6.101 -1.013 3.989 1.00 87.44 372 VAL A N 1
ATOM 2963 C CA . VAL A 1 372 ? -7.098 -0.618 2.985 1.00 87.44 372 VAL A CA 1
ATOM 2964 C C . VAL A 1 372 ? -8.370 -0.144 3.672 1.00 87.44 372 VAL A C 1
ATOM 2966 O O . VAL A 1 372 ? -8.912 0.890 3.289 1.00 87.44 372 VAL A O 1
ATOM 2969 N N . LEU A 1 373 ? -8.806 -0.828 4.735 1.00 93.38 373 LEU A N 1
ATOM 2970 C CA . LEU A 1 373 ? -9.961 -0.411 5.523 1.00 93.38 373 LEU A CA 1
ATOM 2971 C C . LEU A 1 373 ? -9.731 0.984 6.102 1.00 93.38 373 LEU A C 1
ATOM 2973 O O . LEU A 1 373 ? -10.538 1.881 5.882 1.00 93.38 373 LEU A O 1
ATOM 2977 N N . LYS A 1 374 ? -8.601 1.208 6.780 1.00 90.06 374 LYS A N 1
ATOM 2978 C CA . LYS A 1 374 ? -8.243 2.515 7.354 1.00 90.06 374 LYS A CA 1
ATOM 2979 C C . LYS A 1 374 ? -8.252 3.626 6.295 1.00 90.06 374 LYS A C 1
ATOM 2981 O O . LYS A 1 374 ? -8.727 4.726 6.577 1.00 90.06 374 LYS A O 1
ATOM 2986 N N . ALA A 1 375 ? -7.760 3.350 5.085 1.00 84.12 375 ALA A N 1
ATOM 2987 C CA . ALA A 1 375 ? -7.808 4.292 3.968 1.00 84.12 375 ALA A CA 1
ATOM 2988 C C . ALA A 1 375 ? -9.250 4.560 3.495 1.00 84.12 375 ALA A C 1
ATOM 2990 O O . ALA A 1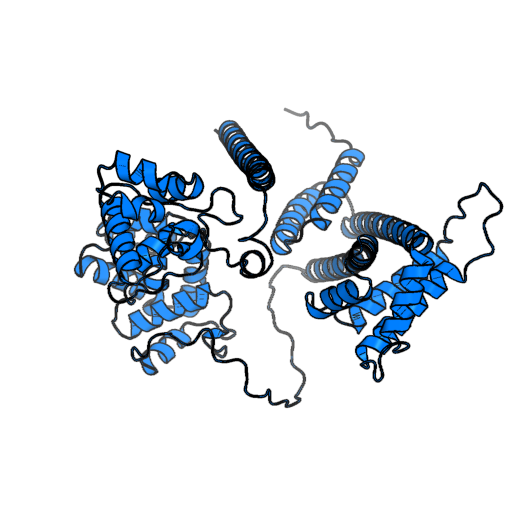 375 ? -9.655 5.718 3.393 1.00 84.12 375 ALA A O 1
ATOM 2991 N N . PHE A 1 376 ? -10.044 3.507 3.291 1.00 89.56 376 PHE A N 1
ATOM 2992 C CA . PHE A 1 376 ? -11.442 3.586 2.856 1.00 89.56 376 PHE A CA 1
ATOM 2993 C C . PHE A 1 376 ? -12.333 4.349 3.849 1.00 89.56 376 PHE A C 1
ATOM 2995 O O . PHE A 1 376 ? -13.205 5.121 3.450 1.00 89.56 376 PHE A O 1
ATOM 3002 N N . LEU A 1 377 ? -12.093 4.196 5.153 1.00 92.38 377 LEU A N 1
ATOM 3003 C CA . LEU A 1 377 ? -12.831 4.907 6.202 1.00 92.38 377 LEU A CA 1
ATOM 3004 C C . LEU A 1 377 ? -12.593 6.421 6.184 1.00 92.38 377 LEU A C 1
ATOM 3006 O O . LEU A 1 377 ? -13.498 7.181 6.517 1.00 92.38 377 LEU A O 1
ATOM 3010 N N . ARG A 1 378 ? -11.404 6.870 5.761 1.00 84.69 378 ARG A N 1
ATOM 3011 C CA . ARG A 1 378 ? -11.075 8.300 5.630 1.00 84.69 378 ARG A CA 1
ATOM 3012 C C . ARG A 1 378 ? -11.714 8.939 4.396 1.00 84.69 378 ARG A C 1
ATOM 3014 O O . ARG A 1 378 ? -11.993 10.135 4.405 1.00 84.69 378 ARG A O 1
ATOM 3021 N N . ALA A 1 379 ? -11.974 8.158 3.351 1.00 81.75 379 ALA A N 1
ATOM 3022 C CA . ALA A 1 379 ? -12.665 8.620 2.154 1.00 81.75 379 ALA A CA 1
ATOM 3023 C C . ALA A 1 379 ? -14.183 8.702 2.409 1.00 81.75 379 ALA A C 1
ATOM 3025 O O . ALA A 1 379 ? -14.929 7.770 2.113 1.00 81.75 379 ALA A O 1
ATOM 3026 N N . ALA A 1 380 ? -14.657 9.809 2.991 1.00 79.19 380 ALA A N 1
ATOM 3027 C CA . ALA A 1 380 ? -16.066 9.979 3.374 1.00 79.19 380 ALA A CA 1
ATOM 3028 C C . ALA A 1 380 ? -17.049 9.875 2.189 1.00 79.19 380 ALA A C 1
ATOM 3030 O O . ALA A 1 380 ? -18.156 9.370 2.352 1.00 79.19 380 ALA A O 1
ATOM 3031 N N . ALA A 1 381 ? -16.635 10.326 0.999 1.00 80.94 381 ALA A N 1
ATOM 3032 C CA . ALA A 1 381 ? -17.458 10.296 -0.211 1.00 80.94 381 ALA A CA 1
ATOM 3033 C C . ALA A 1 381 ? -17.574 8.898 -0.842 1.00 80.94 381 ALA A C 1
ATOM 3035 O O . ALA A 1 381 ? -18.513 8.648 -1.598 1.00 80.94 381 ALA A O 1
ATOM 3036 N N . ASP A 1 382 ? -16.636 8.001 -0.533 1.00 82.81 382 ASP A N 1
ATOM 3037 C CA . ASP A 1 382 ? -16.563 6.684 -1.148 1.00 82.81 382 ASP A CA 1
ATOM 3038 C C . ASP A 1 382 ? -17.508 5.701 -0.445 1.00 82.81 382 ASP A C 1
ATOM 3040 O O . ASP A 1 382 ? -17.467 5.533 0.781 1.00 82.81 382 ASP A O 1
ATOM 3044 N N . SER A 1 383 ? -18.384 5.069 -1.220 1.00 87.94 383 SER A N 1
ATOM 3045 C CA . SER A 1 383 ? -19.317 4.043 -0.752 1.00 87.94 383 SER A CA 1
ATOM 3046 C C . SER A 1 383 ? -19.025 2.663 -1.323 1.00 87.94 383 SER A C 1
ATOM 3048 O O . SER A 1 383 ? -19.730 1.730 -0.951 1.00 87.94 383 SER A O 1
ATOM 3050 N N . ASP A 1 384 ? -18.017 2.521 -2.182 1.00 91.31 384 ASP A N 1
ATOM 3051 C CA . ASP A 1 384 ? -17.759 1.281 -2.902 1.00 91.31 384 ASP A CA 1
ATOM 3052 C C . ASP A 1 384 ? -16.510 0.612 -2.308 1.00 91.31 384 ASP A C 1
ATOM 3054 O O . ASP A 1 384 ? -15.379 1.005 -2.600 1.00 91.31 384 ASP A O 1
ATOM 3058 N N . PRO A 1 385 ? -16.681 -0.369 -1.401 1.00 92.19 385 PRO A N 1
ATOM 3059 C CA . PRO A 1 385 ? -15.557 -0.993 -0.721 1.00 92.19 385 PRO A CA 1
ATOM 3060 C C . PRO A 1 385 ? -14.694 -1.794 -1.713 1.00 92.19 385 PRO A C 1
ATOM 3062 O O . PRO A 1 385 ? -15.239 -2.544 -2.524 1.00 92.19 385 PRO A O 1
ATOM 3065 N N . PRO A 1 386 ? -13.353 -1.717 -1.624 1.00 90.50 386 PRO A N 1
ATOM 3066 C CA . PRO A 1 386 ? -12.458 -2.590 -2.381 1.00 90.50 386 PRO A CA 1
ATOM 3067 C C . PRO A 1 386 ? -12.712 -4.086 -2.132 1.00 90.50 386 PRO A C 1
ATOM 3069 O O . PRO A 1 386 ? -13.138 -4.476 -1.043 1.00 90.50 386 PRO A O 1
ATOM 3072 N N . ASP A 1 387 ? -12.363 -4.934 -3.107 1.00 89.19 387 ASP A N 1
ATOM 3073 C CA . ASP A 1 387 ? -12.604 -6.391 -3.089 1.00 89.19 387 ASP A CA 1
ATOM 3074 C C . ASP A 1 387 ? -12.121 -7.079 -1.794 1.00 89.19 387 ASP A C 1
ATOM 3076 O O . ASP A 1 387 ? -12.820 -7.921 -1.225 1.00 89.19 387 ASP A O 1
ATOM 3080 N N . CYS A 1 388 ? -10.948 -6.700 -1.277 1.00 90.44 388 CYS A N 1
ATOM 3081 C CA . CYS A 1 388 ? -10.434 -7.266 -0.028 1.00 90.44 388 CYS A CA 1
ATOM 3082 C C . CYS A 1 388 ? -11.308 -6.899 1.182 1.00 90.44 388 CYS A C 1
ATOM 3084 O O . CYS A 1 388 ? -11.492 -7.729 2.066 1.00 90.44 388 CYS A O 1
ATOM 3086 N N . LEU A 1 389 ? -11.920 -5.708 1.209 1.00 94.19 389 LEU A N 1
ATOM 3087 C CA . LEU A 1 389 ? -12.821 -5.292 2.288 1.00 94.19 389 LEU A CA 1
ATOM 3088 C C . LEU A 1 389 ? -14.173 -5.996 2.203 1.00 94.19 389 LEU A C 1
ATOM 3090 O O . LEU A 1 389 ? -14.727 -6.374 3.236 1.00 94.19 389 LEU A O 1
ATOM 3094 N N . ILE A 1 390 ? -14.672 -6.210 0.981 1.00 93.50 390 ILE A N 1
ATOM 3095 C CA . ILE A 1 390 ? -15.861 -7.028 0.703 1.00 93.50 390 ILE A CA 1
ATOM 3096 C C . ILE A 1 390 ? -15.721 -8.396 1.374 1.00 93.50 390 ILE A C 1
ATOM 3098 O O . ILE A 1 390 ? -16.615 -8.810 2.118 1.00 93.50 390 ILE A O 1
ATOM 3102 N N . ARG A 1 391 ? -14.574 -9.051 1.183 1.00 91.31 391 ARG A N 1
ATOM 3103 C CA . ARG A 1 391 ? -14.249 -10.346 1.792 1.00 91.31 391 ARG A CA 1
ATOM 3104 C C . ARG A 1 391 ? -14.036 -10.265 3.309 1.00 91.31 391 ARG A C 1
ATOM 3106 O O . ARG A 1 391 ? -14.646 -11.030 4.057 1.00 91.31 391 ARG A O 1
ATOM 3113 N N . ASP A 1 392 ? -13.174 -9.357 3.754 1.00 95.06 392 ASP A N 1
ATOM 3114 C CA . ASP A 1 392 ? -12.557 -9.425 5.087 1.00 95.06 392 ASP A CA 1
ATOM 3115 C C . ASP A 1 392 ? -13.375 -8.755 6.186 1.00 95.06 392 ASP A C 1
ATOM 3117 O O . ASP A 1 392 ? -13.387 -9.207 7.331 1.00 95.06 392 ASP A O 1
ATOM 3121 N N . PHE A 1 393 ? -14.094 -7.694 5.832 1.00 96.50 393 PHE A N 1
ATOM 3122 C CA . PHE A 1 393 ? -14.749 -6.803 6.786 1.00 96.50 393 PHE A CA 1
ATOM 3123 C C . PHE A 1 393 ? -16.263 -6.769 6.592 1.00 96.50 393 PHE A C 1
ATOM 3125 O O . PHE A 1 393 ? -16.899 -5.752 6.831 1.00 96.50 393 PHE A O 1
ATOM 3132 N N . GLY A 1 394 ? -16.846 -7.872 6.115 1.00 95.50 394 GLY A N 1
ATOM 3133 C CA . GLY A 1 394 ? -18.299 -8.064 6.079 1.00 95.50 394 GLY A CA 1
ATOM 3134 C C . GLY A 1 394 ? -19.062 -7.179 5.088 1.00 95.50 394 GLY A C 1
ATOM 3135 O O . GLY A 1 394 ? -20.287 -7.260 5.020 1.00 95.50 394 GLY A O 1
ATOM 3136 N N . PHE A 1 395 ? -18.371 -6.388 4.261 1.00 96.31 395 PHE A N 1
ATOM 3137 C CA . PHE A 1 395 ? -19.017 -5.520 3.272 1.00 96.31 395 PHE A CA 1
ATOM 3138 C C . PHE A 1 395 ? -19.784 -6.303 2.190 1.00 96.31 395 PHE A C 1
ATOM 3140 O O . PHE A 1 395 ? -20.738 -5.771 1.632 1.00 96.31 395 PHE A O 1
ATOM 3147 N N . HIS A 1 396 ? -19.465 -7.581 1.943 1.00 94.06 396 HIS A N 1
ATOM 3148 C CA . HIS A 1 396 ? -20.287 -8.463 1.094 1.00 94.06 396 HIS A CA 1
ATOM 3149 C C . HIS A 1 396 ? -21.712 -8.699 1.628 1.00 94.06 396 HIS A C 1
ATOM 3151 O O . HIS A 1 396 ? -22.575 -9.162 0.886 1.00 94.06 396 HIS A O 1
ATOM 3157 N N . LEU A 1 397 ? -21.965 -8.414 2.910 1.00 95.62 397 LEU A N 1
ATOM 3158 C CA . LEU A 1 397 ? -23.280 -8.543 3.540 1.00 95.62 397 LEU A CA 1
ATOM 3159 C C . LEU A 1 397 ? -24.095 -7.246 3.457 1.00 95.62 397 LEU A C 1
ATOM 3161 O O . LEU A 1 397 ? -25.282 -7.257 3.801 1.00 95.62 397 LEU A O 1
ATOM 3165 N N . CYS A 1 398 ? -23.491 -6.141 3.013 1.00 96.44 398 CYS A N 1
ATOM 3166 C CA . CYS A 1 398 ? -24.181 -4.880 2.780 1.00 96.44 398 CYS A CA 1
ATOM 3167 C C . CYS A 1 398 ? -24.997 -4.977 1.484 1.00 96.44 398 CYS A C 1
ATOM 3169 O O . CYS A 1 398 ? -24.459 -5.087 0.389 1.00 96.44 398 CYS A O 1
ATOM 3171 N N . THR A 1 399 ? -26.316 -4.919 1.622 1.00 95.75 399 THR A N 1
ATOM 3172 C CA . THR A 1 399 ? -27.279 -4.936 0.510 1.00 95.75 399 THR A CA 1
ATOM 3173 C C . THR A 1 399 ? -27.681 -3.534 0.066 1.00 95.75 399 THR A C 1
ATOM 3175 O O . THR A 1 399 ? -28.186 -3.353 -1.040 1.00 95.75 399 THR A O 1
ATOM 3178 N N . LYS A 1 400 ? -27.468 -2.536 0.931 1.00 96.12 400 LYS A N 1
ATOM 3179 C CA . LYS A 1 400 ? -27.821 -1.134 0.693 1.00 96.12 400 LYS A CA 1
ATOM 3180 C C . LYS A 1 400 ? -26.675 -0.206 1.082 1.00 96.12 400 LYS A C 1
ATOM 3182 O O . LYS A 1 400 ? -25.882 -0.527 1.969 1.00 96.12 400 LYS A O 1
ATOM 3187 N N . ARG A 1 401 ? -26.634 0.984 0.475 1.00 94.88 401 ARG A N 1
ATOM 3188 C CA . ARG A 1 401 ? -25.614 2.012 0.749 1.00 94.88 401 ARG A CA 1
ATOM 3189 C C . ARG A 1 401 ? -25.599 2.429 2.222 1.00 94.88 401 ARG A C 1
ATOM 3191 O O . ARG A 1 401 ? -24.530 2.666 2.780 1.00 94.88 401 ARG A O 1
ATOM 3198 N N . GLU A 1 402 ? -26.759 2.470 2.871 1.00 96.00 402 GLU A N 1
ATOM 3199 C CA . GLU A 1 402 ? -26.891 2.820 4.288 1.00 96.00 402 GLU A CA 1
ATOM 3200 C C . GLU A 1 402 ? -26.196 1.797 5.196 1.00 96.00 402 GLU A C 1
ATOM 3202 O O . GLU A 1 402 ? -25.656 2.167 6.237 1.00 96.00 402 GLU A O 1
ATOM 3207 N N . GLU A 1 403 ? -26.164 0.519 4.801 1.00 96.81 403 GLU A N 1
ATOM 3208 C CA . GLU A 1 403 ? -25.452 -0.529 5.540 1.00 96.81 403 GLU A CA 1
ATOM 3209 C C . GLU A 1 403 ? -23.936 -0.363 5.410 1.00 96.81 403 GLU A C 1
ATOM 3211 O O . GLU A 1 403 ? -23.228 -0.512 6.404 1.00 96.81 403 GLU A O 1
ATOM 3216 N N . THR A 1 404 ? -23.440 0.026 4.232 1.00 96.44 404 THR A N 1
ATOM 3217 C CA . THR A 1 404 ? -22.020 0.350 4.033 1.00 96.44 404 THR A CA 1
ATOM 3218 C C . THR A 1 404 ? -21.602 1.544 4.885 1.00 96.44 404 THR A C 1
ATOM 3220 O O . THR A 1 404 ? -20.597 1.480 5.591 1.00 96.44 404 THR A O 1
ATOM 3223 N N . VAL A 1 405 ? -22.383 2.630 4.868 1.00 96.19 405 VAL A N 1
ATOM 3224 C CA . VAL A 1 405 ? -22.116 3.827 5.687 1.00 96.19 405 VAL A CA 1
ATOM 3225 C C . VAL A 1 405 ? -22.140 3.480 7.178 1.00 96.19 405 VAL A C 1
ATOM 3227 O O . VAL A 1 405 ? -21.256 3.898 7.927 1.00 96.19 405 VAL A O 1
ATOM 3230 N N . TYR A 1 406 ? -23.104 2.663 7.604 1.00 96.75 406 TYR A N 1
ATOM 3231 C CA . TYR A 1 406 ? -23.186 2.165 8.974 1.00 96.75 406 TYR A CA 1
ATOM 3232 C C . TYR A 1 406 ? -21.945 1.354 9.368 1.00 96.75 406 TYR A C 1
ATOM 3234 O O . TYR A 1 406 ? -21.342 1.604 10.411 1.00 96.75 406 TYR A O 1
ATOM 3242 N N . LEU A 1 407 ? -21.525 0.416 8.520 1.00 97.38 407 LEU A N 1
ATOM 3243 C CA . LEU A 1 407 ? -20.372 -0.436 8.785 1.00 97.38 407 LEU A CA 1
ATOM 3244 C C . LEU A 1 407 ? -19.061 0.373 8.816 1.00 97.38 407 LEU A C 1
ATOM 3246 O O . LEU A 1 407 ? -18.216 0.146 9.684 1.00 97.38 407 LEU A O 1
ATOM 3250 N N . LYS A 1 408 ? -18.931 1.406 7.965 1.00 97.19 408 LYS A N 1
ATOM 3251 C CA . LYS A 1 408 ? -17.841 2.394 8.056 1.00 97.19 408 LYS A CA 1
ATOM 3252 C C . LYS A 1 408 ? -17.838 3.110 9.408 1.00 97.19 408 LYS A C 1
ATOM 3254 O O . LYS A 1 408 ? -16.780 3.253 10.022 1.00 97.19 408 LYS A O 1
ATOM 3259 N N . ALA A 1 409 ? -18.995 3.541 9.906 1.00 96.69 409 ALA A N 1
ATOM 3260 C CA . ALA A 1 409 ? -19.081 4.183 11.217 1.00 96.69 409 ALA A CA 1
ATOM 3261 C C . ALA A 1 409 ? -18.642 3.245 12.358 1.00 96.69 409 ALA A C 1
ATOM 3263 O O . ALA A 1 409 ? -17.905 3.677 13.245 1.00 96.69 409 ALA A O 1
ATOM 3264 N N . VAL A 1 410 ? -19.027 1.962 12.314 1.00 97.62 410 VAL A N 1
ATOM 3265 C CA . VAL A 1 410 ? -18.606 0.949 13.301 1.00 97.62 410 VAL A CA 1
ATOM 3266 C C . VAL A 1 410 ? -17.088 0.771 13.294 1.00 97.62 410 VAL A C 1
ATOM 3268 O O . VAL A 1 410 ? -16.450 0.896 14.340 1.00 97.62 410 VAL A O 1
ATOM 3271 N N . TYR A 1 411 ? -16.480 0.545 12.125 1.00 97.88 411 TYR A N 1
ATOM 3272 C CA . TYR A 1 411 ? -15.027 0.367 12.042 1.00 97.88 411 TYR A CA 1
ATOM 3273 C C . TYR A 1 411 ? -14.242 1.639 12.372 1.00 97.88 411 TYR A C 1
ATOM 3275 O O . TYR A 1 411 ? -13.156 1.552 12.944 1.00 97.88 411 TYR A O 1
ATOM 3283 N N . SER A 1 412 ? -14.794 2.820 12.082 1.00 96.12 412 SER A N 1
ATOM 3284 C CA . SER A 1 412 ? -14.176 4.092 12.476 1.00 96.12 412 SER A CA 1
ATOM 3285 C C . SER A 1 412 ? -14.113 4.227 13.997 1.00 96.12 412 SER A C 1
ATOM 3287 O O . SER A 1 412 ? -13.068 4.584 14.533 1.00 96.12 412 SER A O 1
ATOM 3289 N N . GLN A 1 413 ? -15.198 3.886 14.703 1.00 97.19 413 GLN A N 1
ATOM 3290 C CA . GLN A 1 413 ? -15.221 3.880 16.169 1.00 97.19 413 GLN A CA 1
ATOM 3291 C C . GLN A 1 413 ? -14.303 2.801 16.757 1.00 97.19 413 GLN A C 1
ATOM 3293 O O . GLN A 1 413 ? -13.621 3.047 17.750 1.00 97.19 413 GLN A O 1
ATOM 3298 N N . LEU A 1 414 ? -14.235 1.619 16.136 1.00 97.12 414 LEU A N 1
ATOM 3299 C CA . LEU A 1 414 ? -13.288 0.577 16.533 1.00 97.12 414 LEU A CA 1
ATOM 3300 C C . LEU A 1 414 ? -11.845 1.073 16.440 1.00 97.12 414 LEU A C 1
ATOM 3302 O O . LEU A 1 414 ? -11.113 0.968 17.417 1.00 97.12 414 LEU A O 1
ATOM 3306 N N . LEU A 1 415 ? -11.440 1.670 15.318 1.00 94.81 415 LEU A N 1
ATOM 3307 C CA . LEU A 1 415 ? -10.081 2.194 15.136 1.00 94.81 415 LEU A CA 1
ATOM 3308 C C . LEU A 1 415 ? -9.752 3.404 16.025 1.00 94.81 415 LEU A C 1
ATOM 3310 O O . LEU A 1 415 ? -8.580 3.743 16.173 1.00 94.81 415 LEU A O 1
ATOM 3314 N N . GLN A 1 416 ? -10.752 4.050 16.632 1.00 93.62 416 GLN A N 1
ATOM 3315 C CA . GLN A 1 416 ? -10.529 5.050 17.682 1.00 93.62 416 GLN A CA 1
ATOM 3316 C C . GLN A 1 416 ? -10.210 4.413 19.041 1.00 93.62 416 GLN A C 1
ATOM 3318 O O . GLN A 1 416 ? -9.537 5.041 19.855 1.00 93.62 416 GLN A O 1
ATOM 3323 N N . LYS A 1 417 ? -10.689 3.189 19.302 1.00 96.00 417 LYS A N 1
ATOM 3324 C CA . LYS A 1 417 ? -10.544 2.509 20.602 1.00 96.00 417 LYS A CA 1
ATOM 3325 C C . LYS A 1 417 ? -9.526 1.367 20.611 1.00 96.00 417 LYS A C 1
ATOM 3327 O O . LYS A 1 417 ? -9.015 1.028 21.675 1.00 96.00 417 LYS A O 1
ATOM 3332 N N . CYS A 1 418 ? -9.241 0.759 19.463 1.00 93.19 418 CYS A N 1
ATOM 3333 C CA . CYS A 1 418 ? -8.338 -0.381 19.329 1.00 93.19 418 CYS A CA 1
ATOM 3334 C C . CYS A 1 418 ? -7.216 -0.101 18.326 1.00 93.19 418 CYS A C 1
ATOM 3336 O O . CYS A 1 418 ? -7.300 0.801 17.491 1.00 93.19 418 CYS A O 1
ATOM 3338 N N . SER A 1 419 ? -6.139 -0.882 18.418 1.00 88.50 419 SER A N 1
ATOM 3339 C CA . SER A 1 419 ? -5.037 -0.781 17.466 1.00 88.50 419 SER A CA 1
ATOM 3340 C C . SER A 1 419 ? -5.410 -1.413 16.118 1.00 88.50 419 SER A C 1
ATOM 3342 O O . SER A 1 419 ? -6.226 -2.332 16.052 1.00 88.50 419 SER A O 1
ATOM 3344 N N . VAL A 1 420 ? -4.764 -0.955 15.041 1.00 88.94 420 VAL A N 1
ATOM 3345 C CA . VAL A 1 420 ? -4.916 -1.535 13.693 1.00 88.94 420 VAL A CA 1
ATOM 3346 C C . VAL A 1 420 ? -4.580 -3.036 13.694 1.00 88.94 420 VAL A C 1
ATOM 3348 O O . VAL A 1 420 ? -5.332 -3.816 13.116 1.00 88.94 420 VAL A O 1
ATOM 3351 N N . SER A 1 421 ? -3.529 -3.447 14.419 1.00 87.75 421 SER A N 1
ATOM 3352 C CA . SER A 1 421 ? -3.144 -4.862 14.579 1.00 87.75 421 SER A CA 1
ATOM 3353 C C . SER A 1 421 ? -4.259 -5.681 15.225 1.00 87.75 421 SER A C 1
ATOM 3355 O O . SER A 1 421 ? -4.652 -6.717 14.707 1.00 87.75 421 SER A O 1
ATOM 3357 N N . THR A 1 422 ? -4.855 -5.171 16.307 1.00 94.38 422 THR A N 1
ATOM 3358 C CA . THR A 1 422 ? -5.946 -5.858 17.015 1.00 94.38 422 THR A CA 1
ATOM 3359 C C . THR A 1 422 ? -7.163 -6.071 16.110 1.00 94.38 422 THR A C 1
ATOM 3361 O O . THR A 1 422 ? -7.779 -7.136 16.134 1.00 94.38 422 THR A O 1
ATOM 3364 N N . LEU A 1 423 ? -7.508 -5.077 15.284 1.00 96.38 423 LEU A N 1
ATOM 3365 C CA . LEU A 1 423 ? -8.598 -5.207 14.317 1.00 96.38 423 LEU A CA 1
ATOM 3366 C C . LEU A 1 423 ? -8.268 -6.222 13.211 1.00 96.38 423 LEU A C 1
ATOM 3368 O O . LEU A 1 423 ? -9.137 -7.000 12.820 1.00 96.38 423 LEU A O 1
ATOM 3372 N N . HIS A 1 424 ? -7.026 -6.235 12.728 1.00 93.94 424 HIS A N 1
ATOM 3373 C CA . HIS A 1 424 ? -6.553 -7.204 11.741 1.00 93.94 424 HIS A CA 1
ATOM 3374 C C . HIS A 1 424 ? -6.566 -8.640 12.281 1.00 93.94 424 HIS A C 1
ATOM 3376 O O . HIS A 1 424 ? -7.112 -9.532 11.639 1.00 93.94 424 HIS A O 1
ATOM 3382 N N . GLU A 1 425 ? -6.066 -8.862 13.494 1.00 93.69 425 GLU A N 1
ATOM 3383 C CA . GLU A 1 425 ? -6.096 -10.165 14.164 1.00 93.69 425 GLU A CA 1
ATOM 3384 C C . GLU A 1 425 ? -7.532 -10.657 14.379 1.00 93.69 425 GLU A C 1
ATOM 3386 O O . GLU A 1 425 ? -7.848 -11.818 14.107 1.00 93.69 425 GLU A O 1
ATOM 3391 N N . ALA A 1 426 ? -8.436 -9.769 14.807 1.00 96.19 426 ALA A N 1
ATOM 3392 C CA . ALA A 1 426 ? -9.851 -10.098 14.935 1.00 96.19 426 ALA A CA 1
ATOM 3393 C C . ALA A 1 426 ? -10.491 -10.421 13.580 1.00 96.19 426 ALA A C 1
ATOM 3395 O O . ALA A 1 426 ? -11.328 -11.317 13.507 1.00 96.19 426 ALA A O 1
ATOM 3396 N N . CYS A 1 427 ? -10.092 -9.733 12.509 1.00 96.00 427 CYS A N 1
ATOM 3397 C CA . CYS A 1 427 ? -10.500 -10.072 11.153 1.00 96.00 427 CYS A CA 1
ATOM 3398 C C . CYS A 1 427 ? -10.025 -11.484 10.779 1.00 96.00 427 CYS A C 1
ATOM 3400 O O . CYS A 1 427 ? -10.843 -12.332 10.436 1.00 96.00 427 CYS A O 1
ATOM 3402 N N . MET A 1 428 ? -8.737 -11.791 10.916 1.00 93.75 428 MET A N 1
ATOM 3403 C CA . MET A 1 428 ? -8.211 -13.122 10.587 1.00 93.75 428 MET A CA 1
ATOM 3404 C C . MET A 1 428 ? -8.866 -14.242 11.410 1.00 93.75 428 MET A C 1
ATOM 3406 O O . MET A 1 428 ? -9.130 -15.325 10.894 1.00 93.75 428 MET A O 1
ATOM 3410 N N . ALA A 1 429 ? -9.190 -13.972 12.677 1.00 94.19 429 ALA A N 1
ATOM 3411 C CA . ALA A 1 429 ? -9.862 -14.922 13.562 1.00 94.19 429 ALA A CA 1
ATOM 3412 C C . ALA A 1 429 ? -11.392 -14.995 13.371 1.00 94.19 429 ALA A C 1
ATOM 3414 O O . ALA A 1 429 ? -12.044 -15.806 14.029 1.00 94.19 429 ALA A O 1
ATOM 3415 N N . GLY A 1 430 ? -11.963 -14.116 12.543 1.00 95.06 430 GLY A N 1
ATOM 3416 C CA . GLY A 1 430 ? -13.400 -13.857 12.416 1.00 95.06 430 GLY A CA 1
ATOM 3417 C C . GLY A 1 430 ? -14.126 -13.555 13.712 1.00 95.06 430 GLY A C 1
ATOM 3418 O O . GLY A 1 430 ? -15.234 -14.028 13.951 1.00 95.06 430 GLY A O 1
ATOM 3419 N N . LYS A 1 431 ? -13.480 -12.736 14.539 1.00 96.94 431 LYS A N 1
ATOM 3420 C CA . LYS A 1 431 ? -13.960 -12.265 15.837 1.00 96.94 431 LYS A CA 1
ATOM 3421 C C . LYS A 1 431 ? -14.348 -10.785 15.825 1.00 96.94 431 LYS A C 1
ATOM 3423 O O . LYS A 1 431 ? -14.248 -10.098 16.840 1.00 96.94 431 LYS A O 1
ATOM 3428 N N . LEU A 1 432 ? -14.739 -10.245 14.668 1.00 97.31 432 LEU A N 1
ATOM 3429 C CA . LEU A 1 432 ? -15.063 -8.817 14.521 1.00 97.31 432 LEU A CA 1
ATOM 3430 C C . LEU A 1 432 ? -16.269 -8.407 15.383 1.00 97.31 432 LEU A C 1
ATOM 3432 O O . LEU A 1 432 ? -16.291 -7.308 15.939 1.00 97.31 432 LEU A O 1
ATOM 3436 N N . ARG A 1 433 ? -17.250 -9.302 15.550 1.00 96.50 433 ARG A N 1
ATOM 3437 C CA . ARG A 1 433 ? -18.423 -9.078 16.409 1.00 96.50 433 ARG A CA 1
ATOM 3438 C C . ARG A 1 433 ? -18.042 -9.049 17.888 1.00 96.50 433 ARG A C 1
ATOM 3440 O O . ARG A 1 433 ? -18.485 -8.163 18.617 1.00 96.50 433 ARG A O 1
ATOM 3447 N N . GLU A 1 434 ? -17.221 -9.994 18.329 1.00 97.25 434 GLU A N 1
ATOM 3448 C CA . GLU A 1 434 ? -16.694 -10.076 19.690 1.00 97.25 434 GLU A CA 1
ATOM 3449 C C . GLU A 1 434 ? -15.836 -8.852 20.009 1.00 97.25 434 GLU A C 1
ATOM 3451 O O . GLU A 1 434 ? -16.019 -8.249 21.064 1.00 97.25 434 GLU A O 1
ATOM 3456 N N . LEU A 1 435 ? -14.979 -8.437 19.071 1.00 97.38 435 LEU A N 1
ATOM 3457 C CA . LEU A 1 435 ? -14.155 -7.237 19.196 1.00 97.38 435 LEU A CA 1
ATOM 3458 C C . LEU A 1 435 ? -15.017 -5.974 19.353 1.00 97.38 435 LEU A C 1
ATOM 3460 O O . LEU A 1 435 ? -14.778 -5.154 20.237 1.00 97.38 435 LEU A O 1
ATOM 3464 N N . SER A 1 436 ? -16.061 -5.821 18.532 1.00 97.62 436 SER A N 1
ATOM 3465 C CA . SER A 1 436 ? -17.002 -4.700 18.657 1.00 97.62 436 SER A CA 1
ATOM 3466 C C . SER A 1 436 ? -17.640 -4.643 20.045 1.00 97.62 436 SER A C 1
ATOM 3468 O O . SER A 1 436 ? -17.729 -3.569 20.640 1.00 97.62 436 SER A O 1
ATOM 3470 N N . ARG A 1 437 ? -18.040 -5.798 20.594 1.00 96.94 437 ARG A N 1
ATOM 3471 C CA . ARG A 1 437 ? -18.606 -5.885 21.948 1.00 96.94 437 ARG A CA 1
ATOM 3472 C C . ARG A 1 437 ? -17.576 -5.575 23.030 1.00 96.94 437 ARG A C 1
ATOM 3474 O O . ARG A 1 437 ? -17.901 -4.830 23.948 1.00 96.94 437 ARG A O 1
ATOM 3481 N N . SER A 1 438 ? -16.351 -6.094 22.923 1.00 97.75 438 SER A N 1
ATOM 3482 C CA . SER A 1 438 ? -15.310 -5.886 23.941 1.00 97.75 438 SER A CA 1
ATOM 3483 C C . SER A 1 438 ? -14.901 -4.419 24.073 1.00 97.75 438 SER A C 1
ATOM 3485 O O . SER A 1 438 ? -14.571 -3.972 25.165 1.00 97.75 438 SER A O 1
ATOM 3487 N N . TYR A 1 439 ? -14.967 -3.652 22.981 1.00 97.81 439 TYR A N 1
ATOM 3488 C CA . TYR A 1 439 ? -14.720 -2.205 22.980 1.00 97.81 439 TYR A CA 1
ATOM 3489 C C . TYR A 1 439 ? -15.987 -1.355 23.200 1.00 97.81 439 TYR A C 1
ATOM 3491 O O . TYR A 1 439 ? -15.942 -0.120 23.093 1.00 97.81 439 TYR A O 1
ATOM 3499 N N . GLY A 1 440 ? -17.122 -1.992 23.514 1.00 96.94 440 GLY A N 1
ATOM 3500 C CA . GLY A 1 440 ? -18.394 -1.321 23.785 1.00 96.94 440 GLY A CA 1
ATOM 3501 C C . GLY A 1 440 ? -18.883 -0.474 22.610 1.00 96.94 440 GLY A C 1
ATOM 3502 O O . GLY A 1 440 ? -19.379 0.631 22.823 1.00 96.94 440 GLY A O 1
ATOM 3503 N N . ILE A 1 441 ? -18.662 -0.929 21.373 1.00 97.50 441 ILE A N 1
ATOM 3504 C CA . ILE A 1 441 ? -19.194 -0.280 20.173 1.00 97.50 441 ILE A CA 1
ATOM 3505 C C . ILE A 1 441 ? -20.605 -0.831 19.931 1.00 97.50 441 ILE A C 1
ATOM 3507 O O . ILE A 1 441 ? -20.741 -2.031 19.663 1.00 97.50 441 ILE A O 1
ATOM 3511 N N . PRO A 1 442 ? -21.659 -0.000 20.053 1.00 94.06 442 PRO A N 1
ATOM 3512 C CA . PRO A 1 442 ? -23.034 -0.460 19.924 1.00 94.06 442 PRO A CA 1
ATOM 3513 C C . PRO A 1 442 ? -23.325 -0.849 18.473 1.00 94.06 442 PRO A C 1
ATOM 3515 O O . PRO A 1 442 ? -23.208 -0.033 17.558 1.00 94.06 442 PRO A O 1
ATOM 3518 N N . VAL A 1 443 ? -23.732 -2.104 18.272 1.00 96.56 443 VAL A N 1
ATOM 3519 C CA . VAL A 1 443 ? -24.165 -2.618 16.970 1.00 96.56 443 VAL A CA 1
ATOM 3520 C C . VAL A 1 443 ? -25.614 -3.062 17.082 1.00 96.56 443 VAL A C 1
ATOM 3522 O O . VAL A 1 443 ? -25.925 -3.933 17.896 1.00 96.56 443 VAL A O 1
ATOM 3525 N N . ASP A 1 444 ? -26.478 -2.460 16.264 1.00 95.75 444 ASP A N 1
ATOM 3526 C CA . ASP A 1 444 ? -27.903 -2.788 16.164 1.00 95.75 444 ASP A CA 1
ATOM 3527 C C . ASP A 1 444 ? -28.057 -4.296 15.949 1.00 95.75 444 ASP A C 1
ATOM 3529 O O . ASP A 1 444 ? -27.369 -4.877 15.104 1.00 95.75 444 ASP A O 1
ATOM 3533 N N . GLU A 1 445 ? -28.934 -4.934 16.724 1.00 94.31 445 GLU A N 1
ATOM 3534 C CA . GLU A 1 445 ? -29.164 -6.379 16.692 1.00 94.31 445 GLU A CA 1
ATOM 3535 C C . GLU A 1 445 ? -29.444 -6.884 15.276 1.00 94.31 445 GLU A C 1
ATOM 3537 O O . GLU A 1 445 ? -28.854 -7.880 14.848 1.00 94.31 445 GLU A O 1
ATOM 3542 N N . ASN A 1 446 ? -30.217 -6.124 14.498 1.00 95.00 446 ASN A N 1
ATOM 3543 C CA . ASN A 1 446 ? -30.564 -6.462 13.116 1.00 95.00 446 ASN A CA 1
ATOM 3544 C C . ASN A 1 446 ? -29.368 -6.364 12.153 1.00 95.00 446 ASN A C 1
ATOM 3546 O O . ASN A 1 446 ? -29.370 -6.951 11.068 1.00 95.00 446 ASN A O 1
ATOM 3550 N N . LYS A 1 447 ? -28.322 -5.632 12.547 1.00 96.25 447 LYS A N 1
ATOM 3551 C CA . LYS A 1 447 ? -27.110 -5.383 11.758 1.00 96.25 447 LYS A CA 1
ATOM 3552 C C . LYS A 1 447 ? -25.895 -6.152 12.264 1.00 96.25 447 LYS A C 1
ATOM 3554 O O . LYS A 1 447 ? -24.842 -6.083 11.637 1.00 96.25 447 LYS A O 1
ATOM 3559 N N . GLN A 1 448 ? -26.023 -6.957 13.323 1.00 94.88 448 GLN A N 1
ATOM 3560 C CA . GLN A 1 448 ? -24.913 -7.776 13.831 1.00 94.88 448 GLN A CA 1
ATOM 3561 C C . GLN A 1 448 ? -24.388 -8.772 12.792 1.00 94.88 448 GLN A C 1
ATOM 3563 O O . GLN A 1 448 ? -23.212 -9.131 12.834 1.00 94.88 448 GLN A O 1
ATOM 3568 N N . ARG A 1 449 ? -25.231 -9.168 11.826 1.00 95.75 449 ARG A N 1
ATOM 3569 C CA . ARG A 1 449 ? -24.820 -9.981 10.676 1.00 95.75 449 ARG A CA 1
ATOM 3570 C C . ARG A 1 449 ? -23.682 -9.335 9.876 1.00 95.75 449 ARG A C 1
ATOM 3572 O O . ARG A 1 449 ? -22.834 -10.065 9.394 1.00 95.75 449 ARG A O 1
ATOM 3579 N N . LEU A 1 450 ? -23.622 -8.000 9.781 1.00 96.62 450 LEU A N 1
ATOM 3580 C CA . LEU A 1 450 ? -22.638 -7.270 8.965 1.00 96.62 450 LEU A CA 1
ATOM 3581 C C . LEU A 1 450 ? -21.196 -7.413 9.471 1.00 96.62 450 LEU A C 1
ATOM 3583 O O . LEU A 1 450 ? -20.267 -7.176 8.715 1.00 96.62 450 LEU A O 1
ATOM 3587 N N . LEU A 1 451 ? -21.000 -7.813 10.731 1.00 96.12 451 LEU A N 1
ATOM 3588 C CA . LEU A 1 451 ? -19.676 -8.111 11.287 1.00 96.12 451 LEU A CA 1
ATOM 3589 C C . LEU A 1 451 ? -19.260 -9.576 11.084 1.00 96.12 451 LEU A C 1
ATOM 3591 O O . LEU A 1 451 ? -18.260 -10.015 11.650 1.00 96.12 451 LEU A O 1
ATOM 3595 N N . GLY A 1 452 ? -20.023 -10.341 10.301 1.00 91.62 452 GLY A N 1
ATOM 3596 C CA . GLY A 1 452 ? -19.623 -11.662 9.844 1.00 91.62 452 GLY A CA 1
ATOM 3597 C C . GLY A 1 452 ? -18.594 -11.548 8.726 1.00 91.62 452 GLY A C 1
ATOM 3598 O O . GLY A 1 452 ? -18.851 -10.923 7.699 1.00 91.62 452 GLY A O 1
ATOM 3599 N N . ASN A 1 453 ? -17.439 -12.179 8.904 1.00 85.88 453 ASN A N 1
ATOM 3600 C CA . ASN A 1 453 ? -16.471 -12.359 7.833 1.00 85.88 453 ASN A CA 1
ATOM 3601 C C . ASN A 1 453 ? -16.249 -13.847 7.539 1.00 85.88 453 ASN A C 1
ATOM 3603 O O . ASN A 1 453 ? -16.714 -14.734 8.260 1.00 85.88 453 ASN A O 1
ATOM 3607 N N . GLN A 1 454 ? -15.587 -14.126 6.422 1.00 76.56 454 GLN A N 1
ATOM 3608 C CA . GLN A 1 454 ? -15.428 -15.490 5.935 1.00 76.56 454 GLN A CA 1
ATOM 3609 C C . GLN A 1 454 ? -14.202 -16.149 6.563 1.00 76.56 454 GLN A C 1
ATOM 3611 O O . GLN A 1 454 ? -13.105 -16.108 6.016 1.00 76.56 454 GLN A O 1
ATOM 3616 N N . ILE A 1 455 ? -14.390 -16.766 7.728 1.00 79.12 455 ILE A N 1
ATOM 3617 C CA . ILE A 1 455 ? -13.320 -17.479 8.434 1.00 79.12 455 ILE A CA 1
ATOM 3618 C C . ILE A 1 455 ? -12.751 -18.599 7.554 1.00 79.12 455 ILE A C 1
ATOM 3620 O O . ILE A 1 455 ? -13.489 -19.459 7.072 1.00 79.12 455 ILE A O 1
ATOM 3624 N N . GLY A 1 456 ? -11.424 -18.620 7.404 1.00 74.44 456 GLY A N 1
ATOM 3625 C CA . GLY A 1 456 ? -10.695 -19.698 6.730 1.00 74.44 456 GLY A CA 1
ATOM 3626 C C . GLY A 1 456 ? -10.650 -19.605 5.203 1.00 74.44 456 GLY A C 1
ATOM 3627 O O . GLY A 1 456 ? -10.132 -20.523 4.568 1.00 74.44 456 GLY A O 1
ATOM 3628 N N . ALA A 1 457 ? -11.160 -18.527 4.598 1.00 77.81 457 ALA A N 1
ATOM 3629 C CA . ALA A 1 457 ? -10.918 -18.280 3.182 1.00 77.81 457 ALA A CA 1
ATOM 3630 C C . ALA A 1 457 ? -9.449 -17.878 2.949 1.00 77.81 457 ALA A C 1
ATOM 3632 O O . ALA A 1 457 ? -8.849 -17.148 3.742 1.00 77.81 457 ALA A O 1
ATOM 3633 N N . ALA A 1 458 ? -8.858 -18.370 1.859 1.00 79.75 458 ALA A N 1
ATOM 3634 C CA . ALA A 1 458 ? -7.483 -18.038 1.506 1.00 79.75 458 ALA A CA 1
ATOM 3635 C C . ALA A 1 458 ? -7.337 -16.520 1.284 1.00 79.75 458 ALA A C 1
ATOM 3637 O O . ALA A 1 458 ? -8.173 -15.890 0.631 1.00 79.75 458 ALA A O 1
ATOM 3638 N N . GLY A 1 459 ? -6.279 -15.940 1.855 1.00 84.19 459 GLY A N 1
ATOM 3639 C CA . GLY A 1 459 ? -5.984 -14.509 1.748 1.00 84.19 459 GLY A CA 1
ATOM 3640 C C . GLY A 1 459 ? -6.820 -13.599 2.653 1.00 84.19 459 GLY A C 1
ATOM 3641 O O . GLY A 1 459 ? -6.755 -12.384 2.487 1.00 84.19 459 GLY A O 1
ATOM 3642 N N . VAL A 1 460 ? -7.603 -14.129 3.602 1.00 90.06 460 VAL A N 1
ATOM 3643 C CA . VAL A 1 460 ? -8.313 -13.279 4.573 1.00 90.06 460 VAL A CA 1
ATOM 3644 C C . VAL A 1 460 ? -7.329 -12.472 5.400 1.00 90.06 460 VAL A C 1
ATOM 3646 O O . VAL A 1 460 ? -6.350 -13.000 5.920 1.00 90.06 460 VAL A O 1
ATOM 3649 N N . GLY A 1 461 ? -7.625 -11.184 5.528 1.00 90.25 461 GLY A N 1
ATOM 3650 C CA . GLY A 1 461 ? -6.754 -10.230 6.188 1.00 90.25 461 GLY A CA 1
ATOM 3651 C C . GLY A 1 461 ? -5.705 -9.639 5.256 1.00 90.25 461 GLY A C 1
ATOM 3652 O O . GLY A 1 461 ? -5.001 -8.753 5.712 1.00 90.25 461 GLY A O 1
ATOM 3653 N N . TYR A 1 462 ? -5.621 -10.054 3.986 1.00 89.94 462 TYR A N 1
ATOM 3654 C CA . TYR A 1 462 ? -4.542 -9.702 3.057 1.00 89.94 462 TYR A CA 1
ATOM 3655 C C . TYR A 1 462 ? -5.068 -9.169 1.696 1.00 89.94 462 TYR A C 1
ATOM 3657 O O . TYR A 1 462 ? -6.159 -9.514 1.292 1.00 89.94 462 TYR A O 1
ATOM 3665 N N . GLN A 1 463 ? -4.371 -8.329 0.929 1.00 84.56 463 GLN A N 1
ATOM 3666 C CA . GLN A 1 463 ? -4.909 -7.646 -0.258 1.00 84.56 463 GLN A CA 1
ATOM 3667 C C . GLN A 1 463 ? -4.972 -8.595 -1.440 1.00 84.56 463 GLN A C 1
ATOM 3669 O O . GLN A 1 463 ? -5.700 -8.303 -2.387 1.00 84.56 463 GLN A O 1
ATOM 3674 N N . THR A 1 464 ? -4.221 -9.700 -1.366 1.00 73.62 464 THR A N 1
ATOM 3675 C CA . THR A 1 464 ? -4.012 -10.666 -2.438 1.00 73.62 464 THR A CA 1
ATOM 3676 C C . THR A 1 464 ? -5.284 -10.888 -3.245 1.00 73.62 464 THR A C 1
ATOM 3678 O O . THR A 1 464 ? -6.326 -11.363 -2.777 1.00 73.62 464 THR A O 1
ATOM 3681 N N . THR A 1 465 ? -5.168 -10.443 -4.491 1.00 55.88 465 THR A N 1
ATOM 3682 C CA . THR A 1 465 ? -6.218 -10.296 -5.489 1.00 55.88 465 THR A CA 1
ATOM 3683 C C . THR A 1 465 ? -6.332 -11.552 -6.323 1.00 55.88 465 THR A C 1
ATOM 3685 O O . THR A 1 465 ? -6.495 -11.454 -7.540 1.00 55.88 465 THR A O 1
ATOM 3688 N N . ASP A 1 466 ? -6.287 -12.734 -5.702 1.00 56.59 466 ASP A N 1
ATOM 3689 C CA . ASP A 1 466 ? -6.589 -13.963 -6.429 1.00 56.59 466 ASP A CA 1
ATOM 3690 C C . ASP A 1 466 ? -8.103 -14.005 -6.730 1.00 56.59 466 ASP A C 1
ATOM 3692 O O . ASP A 1 466 ? -8.907 -14.725 -6.141 1.00 56.59 466 ASP A O 1
ATOM 3696 N N . ARG A 1 467 ? -8.525 -13.093 -7.613 1.00 52.59 467 ARG A N 1
ATOM 3697 C CA . ARG A 1 467 ? -9.887 -12.836 -8.077 1.00 52.59 467 ARG A CA 1
ATOM 3698 C C . ARG A 1 467 ? -10.454 -14.087 -8.722 1.00 52.59 467 ARG A C 1
ATOM 3700 O O . ARG A 1 467 ? -11.671 -14.268 -8.720 1.00 52.59 467 ARG A O 1
ATOM 3707 N N . GLU A 1 468 ? -9.588 -14.933 -9.275 1.00 53.66 468 GLU A N 1
ATOM 3708 C CA . GLU A 1 468 ? -9.981 -16.207 -9.856 1.00 53.66 468 GLU A CA 1
ATOM 3709 C C . GLU A 1 468 ? -10.462 -17.192 -8.792 1.00 53.66 468 GLU A C 1
ATOM 3711 O O . GLU A 1 468 ? -11.495 -17.827 -9.011 1.00 53.66 468 GLU A O 1
ATOM 3716 N N . PHE A 1 469 ? -9.819 -17.246 -7.620 1.00 55.94 469 PHE A N 1
ATOM 3717 C CA . PHE A 1 469 ? -10.290 -18.049 -6.485 1.00 55.94 469 PHE A CA 1
ATOM 3718 C C . PHE A 1 469 ? -11.721 -17.656 -6.073 1.00 55.94 469 PHE A C 1
ATOM 3720 O O . PHE A 1 469 ? -12.588 -18.512 -5.882 1.00 55.94 469 PHE A O 1
ATOM 3727 N N . TRP A 1 470 ? -12.004 -16.349 -6.033 1.00 55.28 470 TRP A N 1
ATOM 3728 C CA . TRP A 1 470 ? -13.317 -15.810 -5.659 1.00 55.28 470 TRP A CA 1
ATOM 3729 C C . TRP A 1 470 ? -14.394 -16.014 -6.724 1.00 55.28 470 TRP A C 1
ATOM 3731 O O . TRP A 1 470 ? -15.524 -16.375 -6.391 1.00 55.28 470 TRP A O 1
ATOM 3741 N N . ARG A 1 471 ? -14.064 -15.827 -8.007 1.00 55.12 471 ARG A N 1
ATOM 3742 C CA . ARG A 1 471 ? -15.031 -16.007 -9.102 1.00 55.12 471 ARG A CA 1
ATOM 3743 C C . ARG A 1 471 ? -15.334 -17.471 -9.410 1.00 55.12 471 ARG A C 1
ATOM 3745 O O . ARG A 1 471 ? -16.448 -17.753 -9.842 1.00 55.12 471 ARG A O 1
ATOM 3752 N N . LYS A 1 472 ? -14.375 -18.390 -9.234 1.00 50.91 472 LYS A N 1
ATOM 3753 C CA . LYS A 1 472 ? -14.483 -19.758 -9.772 1.00 50.91 472 LYS A CA 1
ATOM 3754 C C . LYS A 1 472 ? -14.984 -20.827 -8.786 1.00 50.91 472 LYS A C 1
ATOM 3756 O O . LYS A 1 472 ? -15.297 -21.915 -9.260 1.00 50.91 472 LYS A O 1
ATOM 3761 N N . GLY A 1 473 ? -15.131 -20.586 -7.470 1.00 54.19 473 GLY A N 1
ATOM 3762 C CA . GLY A 1 473 ? -15.522 -21.712 -6.590 1.00 54.19 473 GLY A CA 1
ATOM 3763 C C . GLY A 1 473 ? -16.005 -21.499 -5.147 1.00 54.19 473 GLY A C 1
ATOM 3764 O O . GLY A 1 473 ? -16.111 -22.492 -4.432 1.00 54.19 473 GLY A O 1
ATOM 3765 N N . GLY A 1 474 ? -16.309 -20.290 -4.668 1.00 48.16 474 GLY A N 1
ATOM 3766 C CA . GLY A 1 474 ? -16.400 -20.082 -3.210 1.00 48.16 474 GLY A CA 1
ATOM 3767 C C . GLY A 1 474 ? -17.773 -20.098 -2.534 1.00 48.16 474 GLY A C 1
ATOM 3768 O O . GLY A 1 474 ? -17.888 -20.602 -1.422 1.00 48.16 474 GLY A O 1
ATOM 3769 N N . ILE A 1 475 ? -18.809 -19.512 -3.139 1.00 47.75 475 ILE A N 1
ATOM 3770 C CA . ILE A 1 475 ? -19.933 -18.995 -2.326 1.00 47.75 475 ILE A CA 1
ATOM 3771 C C . ILE A 1 475 ? -21.118 -19.966 -2.195 1.00 47.75 475 ILE A C 1
ATOM 3773 O O . ILE A 1 475 ? -21.954 -19.776 -1.319 1.00 47.75 475 ILE A O 1
ATOM 3777 N N . TYR A 1 476 ? -21.180 -21.059 -2.966 1.00 46.72 476 TYR A N 1
ATOM 3778 C CA . TYR A 1 476 ? -22.380 -21.912 -2.947 1.00 46.72 476 TYR A CA 1
ATOM 3779 C C . TYR A 1 476 ? -22.223 -23.359 -2.468 1.00 46.72 476 TYR A C 1
ATOM 3781 O O . TYR A 1 476 ? -23.252 -23.979 -2.211 1.00 46.72 476 TYR A O 1
ATOM 3789 N N . LYS A 1 477 ? -21.016 -23.938 -2.320 1.00 38.91 477 LYS A N 1
ATOM 3790 C CA . LYS A 1 477 ? -20.912 -25.397 -2.054 1.00 38.91 477 LYS A CA 1
ATOM 3791 C C . LYS A 1 477 ? -19.724 -25.914 -1.225 1.00 38.91 477 LYS A C 1
ATOM 3793 O O . LYS A 1 477 ? -19.567 -27.131 -1.146 1.00 38.91 477 LYS A O 1
ATOM 3798 N N . SER A 1 478 ? -18.889 -25.093 -0.588 1.00 40.38 478 SER A N 1
ATOM 3799 C CA . SER A 1 478 ? -17.803 -25.659 0.233 1.00 40.38 478 SER A CA 1
ATOM 3800 C C . SER A 1 478 ? -18.304 -26.014 1.639 1.00 40.38 478 SER A C 1
ATOM 3802 O O . SER A 1 478 ? -18.763 -25.178 2.415 1.00 40.38 478 SER A O 1
ATOM 3804 N N . SER A 1 479 ? -18.275 -27.310 1.964 1.00 43.06 479 SER A N 1
ATOM 3805 C CA . SER A 1 479 ? -18.695 -27.796 3.279 1.00 43.06 479 SER A CA 1
ATOM 3806 C C . SER A 1 479 ? -17.746 -27.292 4.373 1.00 43.06 479 SER A C 1
ATOM 3808 O O . SER A 1 479 ? -16.526 -27.264 4.200 1.00 43.06 479 SER A O 1
ATOM 3810 N N . LYS A 1 480 ? -18.311 -26.963 5.539 1.00 41.06 480 LYS A N 1
ATOM 3811 C CA . LYS A 1 480 ? -17.637 -26.478 6.761 1.00 41.06 480 LYS A CA 1
ATOM 3812 C C . LYS A 1 480 ? -16.350 -27.247 7.136 1.00 41.06 480 LYS A C 1
ATOM 3814 O O . LYS A 1 480 ? -15.454 -26.676 7.747 1.00 41.06 480 LYS A O 1
ATOM 3819 N N . LYS A 1 481 ? -16.236 -28.528 6.751 1.00 42.50 481 LYS A N 1
ATOM 3820 C CA . LYS A 1 481 ? -15.061 -29.387 6.998 1.00 42.50 481 LYS A CA 1
ATOM 3821 C C . LYS A 1 481 ? -13.817 -28.993 6.193 1.00 42.50 481 LYS A C 1
ATOM 3823 O O . LYS A 1 481 ? -12.709 -29.154 6.690 1.00 42.50 481 LYS A O 1
ATOM 3828 N N . GLN A 1 482 ? -13.981 -28.483 4.974 1.00 40.31 482 GLN A N 1
ATOM 3829 C CA . GLN A 1 482 ? -12.856 -28.210 4.072 1.00 40.31 482 GLN A CA 1
ATOM 3830 C C . GLN A 1 482 ? -12.129 -26.908 4.449 1.00 40.31 482 GLN A C 1
ATOM 3832 O O . GLN A 1 482 ? -10.904 -26.854 4.408 1.00 40.31 482 GLN A O 1
ATOM 3837 N N . ALA A 1 483 ? -12.877 -25.905 4.924 1.00 44.09 483 ALA A N 1
ATOM 3838 C CA . ALA A 1 483 ? -12.323 -24.664 5.466 1.00 44.09 483 ALA A CA 1
ATOM 3839 C C . ALA A 1 483 ? -11.563 -24.884 6.791 1.00 44.09 483 ALA A C 1
ATOM 3841 O O . ALA A 1 483 ? -10.501 -24.303 6.994 1.00 44.09 483 ALA A O 1
ATOM 3842 N N . LEU A 1 484 ? -12.059 -25.773 7.665 1.00 43.19 484 LEU A N 1
ATOM 3843 C CA . LEU A 1 484 ? -11.381 -26.136 8.919 1.00 43.19 484 LEU A CA 1
ATOM 3844 C C . LEU A 1 484 ? -10.033 -26.836 8.675 1.00 43.19 484 LEU A C 1
ATOM 3846 O O . LEU A 1 484 ? -9.048 -26.505 9.326 1.00 43.19 484 LEU A O 1
ATOM 3850 N N . TYR A 1 485 ? -9.965 -27.748 7.700 1.00 40.28 485 TYR A N 1
ATOM 3851 C CA . TYR A 1 485 ? -8.741 -28.501 7.398 1.00 40.28 485 TYR A CA 1
ATOM 3852 C C . TYR A 1 485 ? -7.614 -27.629 6.819 1.00 40.28 485 TYR A C 1
ATOM 3854 O O . TYR A 1 485 ? -6.444 -27.815 7.150 1.00 40.28 485 TYR A O 1
ATOM 3862 N N . ILE A 1 486 ? -7.958 -26.659 5.966 1.00 41.31 486 ILE A N 1
ATOM 3863 C CA . ILE A 1 486 ? -6.977 -25.728 5.391 1.00 41.31 486 ILE A CA 1
ATOM 3864 C C . ILE A 1 486 ? -6.457 -24.779 6.481 1.00 41.31 486 ILE A C 1
ATOM 3866 O O . ILE A 1 486 ? -5.249 -24.575 6.583 1.00 41.31 486 ILE A O 1
ATOM 3870 N N . ASN A 1 487 ? -7.339 -24.274 7.348 1.00 45.09 487 ASN A N 1
ATOM 3871 C CA . ASN A 1 487 ? -6.964 -23.346 8.414 1.00 45.09 487 ASN A CA 1
ATOM 3872 C C . ASN A 1 487 ? -6.011 -23.983 9.447 1.00 45.09 487 ASN A C 1
ATOM 3874 O O . ASN A 1 487 ? -4.984 -23.395 9.778 1.00 45.09 487 ASN A O 1
ATOM 3878 N N . ASP A 1 488 ? -6.266 -25.226 9.872 1.00 46.88 488 ASP A N 1
ATOM 3879 C CA . ASP A 1 488 ? -5.376 -25.938 10.805 1.00 46.88 488 ASP A CA 1
ATOM 3880 C C . ASP A 1 488 ? -3.972 -26.164 10.227 1.00 46.88 488 ASP A C 1
ATOM 3882 O O . ASP A 1 488 ? -2.977 -26.072 10.950 1.00 46.88 488 ASP A O 1
ATOM 3886 N N . ARG A 1 489 ? -3.859 -26.409 8.914 1.00 42.88 489 ARG A N 1
ATOM 3887 C CA . ARG A 1 489 ? -2.561 -26.596 8.252 1.00 42.88 489 ARG A CA 1
ATOM 3888 C C . ARG A 1 489 ? -1.753 -25.297 8.201 1.00 42.88 489 ARG A C 1
ATOM 3890 O O . ARG A 1 489 ? -0.561 -25.329 8.489 1.00 42.88 489 ARG A O 1
ATOM 3897 N N . TYR A 1 490 ? -2.386 -24.168 7.879 1.00 44.06 490 TYR A N 1
ATOM 3898 C CA . TYR A 1 490 ? -1.703 -22.870 7.817 1.00 44.06 490 TYR A CA 1
ATOM 3899 C C . TYR A 1 490 ? -1.358 -22.315 9.204 1.00 44.06 490 TYR A C 1
ATOM 3901 O O . TYR A 1 490 ? -0.245 -21.834 9.399 1.00 44.06 490 TYR A O 1
ATOM 3909 N N . ILE A 1 491 ? -2.249 -22.452 10.195 1.00 48.00 491 ILE A N 1
ATOM 3910 C CA . ILE A 1 491 ? -1.961 -22.063 11.588 1.00 48.00 491 ILE A CA 1
ATOM 3911 C C . ILE A 1 491 ? -0.803 -22.891 12.152 1.00 48.00 491 ILE A C 1
ATOM 3913 O O . ILE A 1 491 ? 0.042 -22.361 12.876 1.00 48.00 491 ILE A O 1
ATOM 3917 N N . LYS A 1 492 ? -0.739 -24.185 11.818 1.00 58.03 492 LYS A N 1
ATOM 3918 C CA . LYS A 1 492 ? 0.367 -25.054 12.223 1.00 58.03 492 LYS A CA 1
ATOM 3919 C C . LYS A 1 492 ? 1.695 -24.605 11.607 1.00 58.03 492 LYS A C 1
ATOM 3921 O O . LYS A 1 492 ? 2.656 -24.448 12.352 1.00 58.03 492 LYS A O 1
ATOM 3926 N N . LEU A 1 493 ? 1.724 -24.312 10.305 1.00 48.72 493 LEU A N 1
ATOM 3927 C CA . LEU A 1 493 ? 2.927 -23.827 9.616 1.00 48.72 493 LEU A CA 1
ATOM 3928 C C . LEU A 1 493 ? 3.409 -22.476 10.167 1.00 48.72 493 LEU A C 1
ATOM 3930 O O . LEU A 1 493 ? 4.589 -22.330 10.464 1.00 48.72 493 LEU A O 1
ATOM 3934 N N . ALA A 1 494 ? 2.500 -21.527 10.404 1.00 44.12 494 ALA A N 1
ATOM 3935 C CA . ALA A 1 494 ? 2.850 -20.222 10.969 1.00 44.12 494 ALA A CA 1
ATOM 3936 C C . ALA A 1 494 ? 3.393 -20.321 12.410 1.00 44.12 494 ALA A C 1
ATOM 3938 O O . ALA A 1 494 ? 4.295 -19.579 12.797 1.00 44.12 494 ALA A O 1
ATOM 3939 N N . ARG A 1 495 ? 2.874 -21.257 13.221 1.00 53.59 495 ARG A N 1
ATOM 3940 C CA . ARG A 1 495 ? 3.411 -21.537 14.567 1.00 53.59 495 ARG A CA 1
ATOM 3941 C C . ARG A 1 495 ? 4.781 -22.207 14.519 1.00 53.59 495 ARG A C 1
ATOM 3943 O O . ARG A 1 495 ? 5.627 -21.902 15.354 1.00 53.59 495 ARG A O 1
ATOM 3950 N N . GLU A 1 496 ? 4.989 -23.117 13.572 1.00 62.41 496 GLU A N 1
ATOM 3951 C CA . GLU A 1 496 ? 6.274 -23.789 13.366 1.00 62.41 496 GLU A CA 1
ATOM 3952 C C . GLU A 1 496 ? 7.352 -22.795 12.911 1.00 62.41 496 GLU A C 1
ATOM 3954 O O . GLU A 1 496 ? 8.459 -22.822 13.446 1.00 62.41 496 GLU A O 1
ATOM 3959 N N . GLU A 1 497 ? 7.011 -21.868 12.014 1.00 56.09 497 GLU A N 1
ATOM 3960 C CA . GLU A 1 497 ? 7.891 -20.789 11.550 1.00 56.09 497 GLU A CA 1
ATOM 3961 C C . GLU A 1 497 ? 8.253 -19.821 12.690 1.00 56.09 497 GLU A C 1
ATOM 3963 O O . GLU A 1 497 ? 9.430 -19.552 12.929 1.00 56.09 497 GLU A O 1
ATOM 3968 N N . PHE A 1 498 ? 7.269 -19.403 13.494 1.00 54.31 498 PHE A N 1
ATOM 3969 C CA . PHE A 1 498 ? 7.503 -18.543 14.658 1.00 54.31 498 PHE A CA 1
ATOM 3970 C C . PHE A 1 498 ? 8.391 -19.199 15.732 1.00 54.31 498 PHE A C 1
ATOM 3972 O O . PHE A 1 498 ? 9.291 -18.561 16.282 1.00 54.31 498 PHE A O 1
ATOM 3979 N N . GLU A 1 499 ? 8.181 -20.483 16.045 1.00 62.31 499 GLU A N 1
ATOM 3980 C CA . GLU A 1 499 ? 9.049 -21.204 16.988 1.00 62.31 499 GLU A CA 1
ATOM 3981 C C . GLU A 1 499 ? 10.453 -21.440 16.422 1.00 62.31 499 GLU A C 1
ATOM 3983 O O . GLU A 1 499 ? 11.426 -21.469 17.182 1.00 62.31 499 GLU A O 1
ATOM 3988 N N . GLN A 1 500 ? 10.583 -21.588 15.103 1.00 58.56 500 GLN A N 1
ATOM 3989 C CA . GLN A 1 500 ? 11.880 -21.703 14.451 1.00 58.56 500 GLN A CA 1
ATOM 3990 C C . GLN A 1 500 ? 12.660 -20.385 14.537 1.00 58.56 500 GLN A C 1
ATOM 3992 O O . GLN A 1 500 ? 13.827 -20.399 14.932 1.00 58.56 500 GLN A O 1
ATOM 3997 N N . ASP A 1 501 ? 12.008 -19.251 14.288 1.00 49.44 501 ASP A N 1
ATOM 3998 C CA . ASP A 1 501 ? 12.605 -17.922 14.445 1.00 49.44 501 ASP A CA 1
ATOM 3999 C C . ASP A 1 501 ? 12.983 -17.624 15.898 1.00 49.44 501 ASP A C 1
ATOM 4001 O O . ASP A 1 501 ? 14.078 -17.124 16.173 1.00 49.44 501 ASP A O 1
ATOM 4005 N N . ARG A 1 502 ? 12.144 -18.026 16.860 1.00 58.75 502 ARG A N 1
ATOM 4006 C CA . ARG A 1 502 ? 12.457 -17.906 18.291 1.00 58.75 502 ARG A CA 1
ATOM 4007 C C . ARG A 1 502 ? 13.690 -18.723 18.683 1.00 58.75 502 ARG A C 1
ATOM 4009 O O . ARG A 1 502 ? 14.555 -18.228 19.405 1.00 58.75 502 ARG A O 1
ATOM 4016 N N . LYS A 1 503 ? 13.805 -19.962 18.193 1.00 61.25 503 LYS A N 1
ATOM 4017 C CA . LYS A 1 503 ? 14.981 -20.823 18.420 1.00 61.25 503 LYS A CA 1
ATOM 4018 C C . LYS A 1 503 ? 16.238 -20.268 17.761 1.00 61.25 503 LYS A C 1
ATOM 4020 O O . LYS A 1 503 ? 17.316 -20.386 18.339 1.00 61.25 503 LYS A O 1
ATOM 4025 N N . ASN A 1 504 ? 16.107 -19.663 16.584 1.00 52.41 504 ASN A N 1
ATOM 4026 C CA . ASN A 1 504 ? 17.216 -19.006 15.904 1.00 52.41 504 ASN A CA 1
ATOM 4027 C C . ASN A 1 504 ? 17.682 -17.780 16.702 1.00 52.41 504 ASN A C 1
ATOM 4029 O O . ASN A 1 504 ? 18.873 -17.653 16.962 1.00 52.41 504 ASN A O 1
ATOM 4033 N N . SER A 1 505 ? 16.765 -16.947 17.201 1.00 45.31 505 SER A N 1
ATOM 4034 C CA . SER A 1 505 ? 17.109 -15.773 18.015 1.00 45.31 505 SER A CA 1
ATOM 4035 C C . SER A 1 505 ? 17.812 -16.126 19.334 1.00 45.31 505 SER A C 1
ATOM 4037 O O . SER A 1 505 ? 18.657 -15.361 19.785 1.00 45.31 505 SER A O 1
ATOM 4039 N N . LEU A 1 506 ? 17.502 -17.278 19.938 1.00 47.84 506 LEU A N 1
ATOM 4040 C CA . LEU A 1 506 ? 18.147 -17.771 21.166 1.00 47.84 506 LEU A CA 1
ATOM 4041 C C . LEU A 1 506 ? 19.522 -18.419 20.936 1.00 47.84 506 LEU A C 1
ATOM 4043 O O . LEU A 1 506 ? 20.214 -18.723 21.900 1.00 47.84 506 LEU A O 1
ATOM 4047 N N . ARG A 1 507 ? 19.915 -18.676 19.683 1.00 45.72 507 ARG A N 1
ATOM 4048 C CA . ARG A 1 507 ? 21.240 -19.222 19.334 1.00 45.72 507 ARG A CA 1
ATOM 4049 C C . ARG A 1 507 ? 22.271 -18.146 18.992 1.00 45.72 507 ARG A C 1
ATOM 4051 O O . ARG A 1 507 ? 23.444 -18.479 18.847 1.00 45.72 507 ARG A O 1
ATOM 4058 N N . PHE A 1 508 ? 21.836 -16.898 18.829 1.00 38.41 508 PHE A N 1
ATOM 4059 C CA . PHE A 1 508 ? 22.680 -15.770 18.420 1.00 38.41 508 PHE A CA 1
ATOM 4060 C C . PHE A 1 508 ? 22.772 -14.645 19.466 1.00 38.41 508 PHE A C 1
ATOM 4062 O O . PHE A 1 508 ? 23.405 -13.627 19.192 1.00 38.41 508 PHE A O 1
ATOM 4069 N N . GLY A 1 509 ? 22.169 -14.829 20.643 1.00 35.38 509 GLY A N 1
ATOM 4070 C CA . GLY A 1 509 ? 22.462 -14.066 21.862 1.00 35.38 509 GLY A CA 1
ATOM 4071 C C . GLY A 1 509 ? 23.167 -14.966 22.858 1.00 35.38 509 GLY A C 1
ATOM 4072 O O . GLY A 1 509 ? 24.027 -14.440 23.594 1.00 35.38 509 GLY A O 1
#

Mean predicted aligned error: 18.67 Å

Radius of gyration: 29.11 Å; Cα contacts (8 Å, |Δi|>4): 362; chains: 1; bounding box: 73×84×63 Å

Organism: NCBI:txid97972

Secondary structure (DSSP, 8-state):
--------HHHHHHHHHHHHHHHHT-S-HHHHHHHHHHHHHHHHTT--S-HHHHHHHHHHHHHHHHHHHHHHHHHHHHHHTHHHHHHHHHHHTTSSSS---HHHHHHHHHHHHHHHHHHSS-SPPPTT---PPPHHHHHHHHHHHHHHHHHHT--TTHHHHHHHHHT-S-HHHHHHHHHHHHTHHHHHHHHHHHHHHHHHHH-SS---------------PPPS---SSS-----S---HHHHHHHHTTS-TTTTTS-GGG-SSHHHHHHHHHHHHHHTT-PPPTTSHHHHHTTGGG--SHHHHHHHHHHHHHHHTSSS-HHHHHHHHHHHHHTT-HHHHHHHTT-HHHHHTSHHHHHHHHS---TTBHHHHHHHHHH-TT-----HHHHHHSSGGG--SHHHHHHHHHHHHHHHHHS-HHHHHHHHHTT-HHHHHHHTT----GGGGGGG---TT-TTTTB----HHHHHHHSSS---HHHHHHHHHHHHHHHHHHHHHHHHHHTT--

Foldseek 3Di:
DPDDPPPDVVVVLVVVLVVLVVLLPDPDPVVSVVVCVVVVVVVVVSDDPDPVVVVVVSLVVSLLVLLLVLVVVLLVLCVVCVVLLVVLLCVLCQVPPPDHDPVSVVVSVLSVVVSCLSPVPDDDDPPDDPDRDPPVSSVVVLVSLQVVCVVVVCPPPDVLVVQPVSSDVDPSSNSNSVSSVSSHSSVVVVVVVVVVVVVVVPDPDDPDDDDDDDDDDDDDDDDDDDDPDPPPDDPPDQDPVLLLLLLVLADPVQSPPPLVRRPPCLLSLLSVLSSCLSVVHFPDQLDPSCLLLQVVLDPDPVLSNLSSVLSCCQQPVDPRNNVSSVVCSVCSQVLNNQVVSVVVPCVVSCVVRVCSCVSSNPRCPVWQCLVLLVSQLVPLVDQDRDPLCCAQALVVVDPDSVLSNVSSVLVVVLVVQDPSVVCLVCSQQLNQLVSSVVSPPDDDPVNSNSSGHDHQPPSHSTNDPCVVSVVPDPDDDDDPVVSVVNVVVVVVVVVVVVVVVVVVVVVVD

Solvent-accessible surface area (backbone atoms only — not comparable to full-atom values): 29592 Å² total; per-residue (Å²): 142,88,80,80,78,81,72,60,65,68,61,54,51,53,49,50,53,50,50,50,58,54,47,71,74,50,95,48,72,64,64,41,51,54,49,48,53,58,53,45,58,59,47,63,75,67,48,86,62,78,53,69,62,58,53,48,50,54,50,50,56,53,45,51,49,55,42,50,53,38,51,54,52,46,51,52,49,51,64,78,39,40,68,64,51,53,52,34,35,38,49,29,60,25,74,78,42,100,73,55,49,78,66,34,42,52,51,19,54,46,53,49,50,52,50,44,65,65,56,72,69,64,78,80,71,70,87,89,61,88,76,75,78,54,68,69,60,53,54,51,52,53,53,53,53,54,50,47,52,67,74,65,55,74,50,79,63,62,56,54,56,48,51,36,55,60,50,32,93,44,69,67,30,50,51,51,54,50,40,57,47,58,56,42,48,50,58,54,50,49,54,50,48,53,51,50,50,49,57,59,73,70,45,82,68,90,76,87,79,89,82,84,88,86,81,84,88,81,94,77,88,81,79,93,83,87,76,87,86,78,78,83,69,71,88,68,80,75,53,68,70,22,45,54,58,30,41,72,27,42,48,87,83,50,55,82,45,54,69,94,68,38,80,58,65,57,51,39,40,50,44,49,50,38,20,25,53,64,62,74,41,74,66,54,88,65,43,69,53,21,55,74,70,25,51,74,40,41,89,45,70,67,42,45,51,52,52,50,50,53,51,38,49,54,44,65,68,35,95,53,28,38,60,31,41,55,54,48,42,52,22,53,78,67,42,30,49,63,58,49,42,41,76,73,68,41,50,73,68,49,58,75,32,72,46,32,58,60,56,42,61,48,62,79,65,81,27,48,26,52,58,56,47,58,35,52,58,68,36,77,88,62,78,78,73,56,73,44,40,27,51,36,62,10,47,70,66,43,88,47,73,68,46,44,54,49,51,42,52,52,53,51,55,44,61,74,75,45,54,69,65,59,54,35,53,24,38,51,69,45,34,42,54,58,51,35,54,76,72,69,52,91,68,57,79,92,52,50,67,40,44,48,38,61,62,53,49,88,53,55,40,25,42,71,74,64,56,61,61,64,73,72,68,57,90,84,77,73,56,77,67,61,37,52,58,53,40,55,53,52,55,49,50,55,51,53,51,51,53,48,51,54,55,52,56,68,73,77,111

=== Feature glossary ===
Legend for the data blocks above and below:

— What the protein is —

The amino-acid sequence is the protein's primary structure: the linear order of residues from the N-terminus to the C-terminus, written in one-letter code. Everything else here — the 3D coordinates, the secondary structure, the domain annotations — is ultimately a consequence of this string.

Database cross-references. InterPro integrates a dozen domain/family signature databases into unified entries with residue-range hits. GO terms attach function/process/location labels with evidence codes. CATH codes position the fold in a four-level structural taxonomy. Organism is the NCBI-taxonomy species name.

— Where its atoms are —

The mmCIF block holds the 3D Cartesian coordinates of each backbone atom (N, Cα, C, O) in ångströms. mmCIF is the PDB's canonical archive format — a tagged-loop text representation of the atomic model.

The six renders are orthographic views along the three Cartesian axes in both directions. Representation (cartoon, sticks, or surface) and color scheme (sequence-rainbow or by-chain) vary across proteins so the training set covers all the common visualization conventions.

— Local backbone conformation —

Secondary structure is the local, repeating backbone conformation. DSSP classifies it into eight states by reading the hydrogen-bond network: three helix types (H, G, I), two β types (E, B), two non-regular types (T, S), and unstructured coil (-).

SS3 is a coarse helix/strand/coil call (letters a/b/c) made by the P-SEA algorithm from inter-Cα distances and dihedrals. It is less detail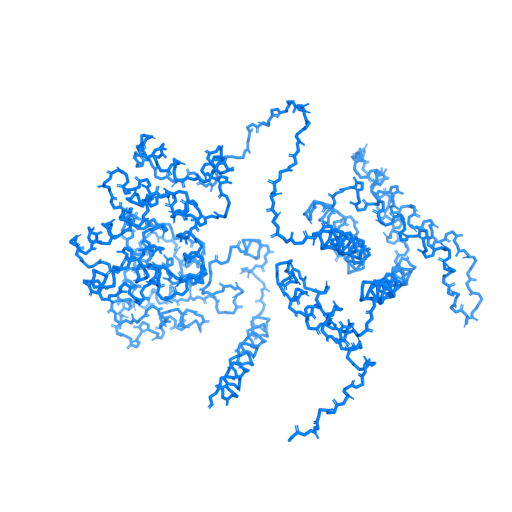ed than DSSP but needs only Cα positions.

Backbone dihedral angles. Every residue except chain termini has a φ (preceding-C → N → Cα → C) and a ψ (N → Cα → C → next-N). They are reported in degrees following the IUPAC sign convention. Secondary structure is essentially a statement about which (φ, ψ) basin each residue occupies.

— Global shape and packing —

The geometric summary reports three shape descriptors. Rg (radius of gyration) measures how spread out the Cα atoms are about their centre of mass; compact globular proteins have small Rg, elongated or unfolded ones large. Cα contacts (<8 Å, |i−j|>4) count long-range residue pairs in spatial proximity — high for tightly packed folds, near zero for rods or random coil. The bounding-box extents give the protein's footprint along x, y, z in Å.

Solvent accessibility: the surface area of each residue that a 1.4 Å water probe can touch, in Å². When only backbone atoms are present the absolute values are lower than full-atom SASA (side chains contribute most of the area) and are flagged as backbone-only.

Plot images: a contact map (which residues are close in 3D, as an N×N binary image), a Ramachandran scatter (backbone torsion angles, revealing secondary-structure composition at a glance), and — for AlphaFold structures — a PAE heatmap (pairwise prediction confidence).

— Structural neighborhood —

Foldseek's 3Di repres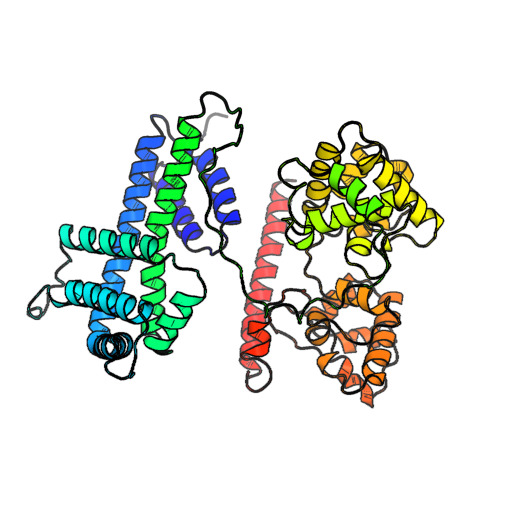entation compresses backbone geometry into a per-residue letter drawn from a learned twenty-state alphabet. It captures the tertiary interaction pattern around each residue — which residues are packed against it in space, regardless of where they are in sequence.

Structural nearest neighbors (via Foldseek easy-search vs the PDB). Reported per hit: target PDB id, E-value, and alignment TM-score. A TM-score above ~0.5 is the conventional threshold for 'same fold'.

— Confidence and disorder —

pLDDT (predicted Local Distance Difference Test) is AlphaFold's per-residue confidence score, ranging from 0 to 100. Values above 90 indicate high confidence (typically well-packed cores); 70–90 is confident; 50–70 low confidence; below 50 usually means the region is disordered or the prediction is unreliable there. AlphaFold stores pLDDT in the mmCIF B-factor column.

For experimental (PDB) structures, the B-factor (temperature factor) quantifies the positional spread of each atom in the crystal — a combination of thermal vibration and static disorder — in units of Å². High B-factors mark flexible loops or poorly resolved regions; low B-factors mark the rigid, well-ordered core.

Predicted Aligned Error (PAE) is an AlphaFold confidence matrix: entry (i, j) is the expected error in the position of residue j, in ångströms, when the prediction is superimposed on the true structure at residue i. Low PAE within a block of residues means that block is internally rigid and well-predicted; high PAE between two blocks means their relative placement is uncertain even if each block individually is confident.